Protein AF-0000000079569264 (afdb_homodimer)

pLDDT: mean 89.11, std 12.88, range [28.19, 98.88]

Solvent-accessible surface area (backbone atoms only — not comparable to full-atom values): 25261 Å² total; per-residue (Å²): 128,84,76,72,80,65,49,61,68,52,40,38,56,53,39,68,73,46,56,76,82,65,55,66,42,29,46,54,49,61,72,45,33,44,58,51,4,42,54,49,20,23,50,34,52,72,70,66,53,48,39,62,55,35,41,51,53,15,48,51,31,32,51,50,19,35,48,44,43,40,72,45,69,75,26,47,66,49,10,42,51,33,16,49,30,31,46,51,12,50,16,29,49,48,8,20,57,40,37,20,42,69,72,76,44,75,51,58,43,48,52,50,51,52,52,48,54,47,51,44,47,48,37,44,44,28,52,17,48,36,49,25,42,70,74,68,51,90,62,66,73,72,59,56,49,50,33,53,50,36,19,46,44,43,42,37,40,54,48,47,52,51,50,52,51,42,55,38,39,44,72,67,46,74,77,86,66,64,75,43,45,68,65,54,13,56,67,32,37,54,64,27,64,60,55,57,27,54,48,36,39,34,31,50,34,63,70,59,26,51,51,52,52,49,49,35,37,52,48,31,43,54,47,40,63,54,46,51,55,51,50,49,50,51,38,42,53,51,36,51,51,53,52,51,51,53,54,56,56,56,67,76,97,129,86,77,71,82,65,49,62,67,53,40,39,56,51,40,67,74,47,56,76,83,63,56,64,42,30,45,54,48,62,70,46,34,44,58,52,4,42,53,50,18,23,51,36,53,73,71,67,54,49,38,61,53,35,39,50,53,14,47,51,31,33,51,50,20,36,46,44,43,42,73,46,69,76,27,46,67,50,9,42,51,32,16,49,28,31,46,51,12,50,16,29,49,47,9,19,57,41,36,19,42,68,72,76,43,76,49,60,43,49,53,49,51,51,51,47,54,47,50,46,47,48,36,46,44,27,51,18,46,37,48,26,41,70,74,68,50,89,64,66,72,75,58,55,51,50,32,54,52,36,20,46,43,44,42,37,42,54,49,46,53,51,49,53,51,42,57,38,39,42,74,68,44,74,77,86,66,64,77,41,46,69,66,55,12,55,68,32,37,53,64,26,65,61,56,57,26,54,49,35,39,34,32,50,34,64,69,57,25,51,52,54,52,49,51,35,36,52,48,30,42,54,47,41,64,54,47,51,55,52,52,50,48,51,38,42,51,52,37,52,51,53,52,50,51,52,50,55,56,56,68,75,97

Organism: NCBI:txid1891644

InterPro domains:
  IPR000462 CDP-alcohol phosphatidyltransferase [PF01066] (50-221)
  IPR043130 CDP-alcohol phosphatidyltransferase, transmembrane domain [G3DSA:1.20.120.1760] (21-238)
  IPR048254 CDP-alcohol phosphatidyltransferase, conserved site [PS00379] (96-118)

Radius of gyration: 24.12 Å; Cα contacts (8 Å, |Δi|>4): 687; chains: 2; bounding box: 67×69×55 Å

Foldseek 3Di:
DPPDLQPLVSQLVLLVVLDDDCALAAPCCVPPLLNLLSSVLSVCVSVVHALVRLLVVLLVLLVVLLVCLQPHAQALVNLVSSLVSNSNSSSSLSNSQSNQSSVPHDDPVSVVSSLVSVLCRLQSNLVSNLNNCVVHNPDDPVLSVLSVLLNVLSNCQSCLVVVLQVVCVVVPHDDPRDGRDPVSNPLCNLVDVSVVSNLSSCSNDPVSSSVSSNVSSVSSNVVSVVVSVVSVVSVVVVVVVVVVVVVVVVVVD/DPPDLQPLVSQLVLLVVLDDDCALAAPCCVPPLLNLLSSVLSVCVSVVHALVRLLVVLLVLLVVLLVCLQPHAQALVNLVSSLVSNSNSSSSLSNSQSNQSSVPHDDPVSVVSSLVSVLCRLQSNLVSNLNNCVVHNPDDPVLSVLSVLLNVLSNCQSCLVVVLQVVCVVVPHDDPRDGRDPVSNPLCNLVDVSVVSNLSSCSNDPVSSSVSSSVSSVSSNVVSVVVSVVSVVVVVVVVVVVVVVVVVVVVVD

Secondary structure (DSSP, 8-state):
-------HHHHHHHHHHTPPP-TT--HHIIIIIHHHHHHHHHHHHHTT--HHHHHHHHHHHHHHHHHHHHHS---HHHHHHHHHHHHHHHHHHHHHHHHHHHTT---HHHHHHHHHHHHHHHHHHHHHHHHHHHHH--S-GGGGHHHHHHHHHHHHHHHHHHHHHHHHHHTTPPP------HHHHHHTGGG-HHHHHHHGGGGG-HHHHHHHHHHHHHHHHHHHHHHHHHHHHHHHHHHHHHHHHHHHHHHT-/-------HHHHHHHHHHTPPP-TT--HHIIIIIHHHHHHHHHHHHHTT--HHHHHHHHHHHHHHHHHHHHHS---HHHHHHHHHHHHHHHHHHHHHHHHHHHTT---HHHHHHHHHHHHHHHHHHHHHHHHHHHHH--S-GGGGHHHHHHHHHHHHHHHHHHHHHHHHHHTTPPP------HHHHHHTGGG-HHHHHHHGGGGG-HHHHHHHHHHHHHHHHHHHHHHHHHHHHHHHHHHHHHHHHHHHHHHT-

Structure (mmCIF, N/CA/C/O backbone):
data_AF-0000000079569264-model_v1
#
loop_
_entity.id
_entity.type
_entity.pdbx_description
1 polymer 'CDP-alcohol phosphatidyltransferase'
#
loop_
_atom_site.group_PDB
_atom_site.id
_atom_site.type_symbol
_atom_site.label_atom_id
_atom_site.label_alt_id
_atom_site.label_comp_id
_atom_site.label_asym_id
_atom_site.label_entity_id
_atom_site.label_seq_id
_atom_site.pdbx_PDB_ins_code
_atom_site.Cartn_x
_atom_site.Cartn_y
_atom_site.Cartn_z
_atom_site.occupancy
_atom_site.B_iso_or_equiv
_atom_site.auth_seq_id
_atom_site.auth_comp_id
_atom_site.auth_asym_id
_atom_site.auth_atom_id
_atom_site.pdbx_PDB_model_num
ATOM 1 N N . MET A 1 1 ? -28.438 11.18 35.969 1 28.19 1 MET A N 1
ATOM 2 C CA . MET A 1 1 ? -29.516 10.492 35.281 1 28.19 1 MET A CA 1
ATOM 3 C C . MET A 1 1 ? -28.984 9.672 34.094 1 28.19 1 MET A C 1
ATOM 5 O O . MET A 1 1 ? -28.156 10.164 33.312 1 28.19 1 MET A O 1
ATOM 9 N N . ARG A 1 2 ? -28.906 8.281 34.156 1 36.62 2 ARG A N 1
ATOM 10 C CA . ARG A 1 2 ? -28.531 7.352 33.094 1 36.62 2 ARG A CA 1
ATOM 11 C C . ARG A 1 2 ? -29.203 7.719 31.781 1 36.62 2 ARG A C 1
ATOM 13 O O . ARG A 1 2 ? -30.438 7.688 31.672 1 36.62 2 ARG A O 1
ATOM 20 N N . THR A 1 3 ? -28.781 8.648 30.969 1 39.78 3 THR A N 1
ATOM 21 C CA . THR A 1 3 ? -29.375 8.945 29.672 1 39.78 3 THR A CA 1
ATOM 22 C C . THR A 1 3 ? -29.844 7.66 28.984 1 39.78 3 THR A C 1
ATOM 24 O O . THR A 1 3 ? -29.188 6.621 29.109 1 39.78 3 THR A O 1
ATOM 27 N N . GLY A 1 4 ? -31.062 7.34 28.797 1 42.97 4 GLY A N 1
ATOM 28 C CA . GLY A 1 4 ? -31.875 6.258 28.25 1 42.97 4 GLY A CA 1
ATOM 29 C C . GLY A 1 4 ? -31.219 5.547 27.078 1 42.97 4 GLY A C 1
ATOM 30 O O . GLY A 1 4 ? -30.422 6.145 26.359 1 42.97 4 GLY A O 1
ATOM 31 N N . THR A 1 5 ? -30.953 4.18 27.156 1 51.16 5 THR A N 1
ATOM 32 C CA . THR A 1 5 ? -30.594 3.193 26.141 1 51.16 5 THR A CA 1
ATOM 33 C C . THR A 1 5 ? -31.234 3.527 24.797 1 51.16 5 THR A C 1
ATOM 35 O O . THR A 1 5 ? -32.469 3.471 24.672 1 51.16 5 THR A O 1
ATOM 38 N N . ASP A 1 6 ? -30.812 4.5 24.125 1 63.56 6 ASP A N 1
ATOM 39 C CA . ASP A 1 6 ? -31.375 4.723 22.797 1 63.56 6 ASP A CA 1
ATOM 40 C C . ASP A 1 6 ? -31.672 3.396 22.094 1 63.56 6 ASP A C 1
ATOM 42 O O . ASP A 1 6 ? -30.797 2.533 21.984 1 63.56 6 ASP A O 1
ATOM 46 N N . GLY A 1 7 ? -32.938 3.041 21.969 1 73.5 7 GLY A N 1
ATOM 47 C CA . GLY A 1 7 ? -33.406 1.854 21.25 1 73.5 7 GLY A CA 1
ATOM 48 C C . GLY A 1 7 ? -32.75 1.71 19.875 1 73.5 7 GLY A C 1
ATOM 49 O O . GLY A 1 7 ? -32.062 2.611 19.406 1 73.5 7 GLY A O 1
ATOM 50 N N . PHE A 1 8 ? -32.719 0.565 19.328 1 79.44 8 PHE A N 1
ATOM 51 C CA . PHE A 1 8 ? -32.188 0.22 18.031 1 79.44 8 PHE A CA 1
ATOM 52 C C . PHE A 1 8 ? -32.656 1.197 16.969 1 79.44 8 PHE A C 1
ATOM 54 O O . PHE A 1 8 ? -31.875 1.712 16.172 1 79.44 8 PHE A O 1
ATOM 61 N N . ALA A 1 9 ? -33.906 1.519 17.016 1 77.69 9 ALA A N 1
ATOM 62 C CA . ALA A 1 9 ? -34.5 2.424 16.047 1 77.69 9 ALA A CA 1
ATOM 63 C C . ALA A 1 9 ? -33.938 3.84 16.188 1 77.69 9 ALA A C 1
ATOM 65 O O . ALA A 1 9 ? -33.719 4.539 15.203 1 77.69 9 ALA A O 1
ATOM 66 N N . ASP A 1 10 ? -33.781 4.207 17.391 1 77.62 10 ASP A N 1
ATOM 67 C CA . ASP A 1 10 ? -33.219 5.531 17.641 1 77.62 10 ASP A CA 1
ATOM 68 C C . ASP A 1 10 ? -31.781 5.625 17.156 1 77.62 10 ASP A C 1
ATOM 70 O O . ASP A 1 10 ? -31.391 6.629 16.562 1 77.62 10 ASP A O 1
ATOM 74 N N . SER A 1 11 ? -31.047 4.613 17.422 1 74.19 11 SER A N 1
ATOM 75 C CA . SER A 1 11 ? -29.672 4.586 16.953 1 74.19 11 SER A CA 1
ATOM 76 C C . SER A 1 11 ? -29.594 4.625 15.43 1 74.19 11 SER A C 1
ATOM 78 O O . SER A 1 11 ? -28.734 5.301 14.859 1 74.19 11 SER A O 1
ATOM 80 N N . LEU A 1 12 ? -30.453 3.992 14.812 1 78.25 12 LEU A N 1
ATOM 81 C CA . LEU A 1 12 ? -30.516 3.943 13.359 1 78.25 12 LEU A CA 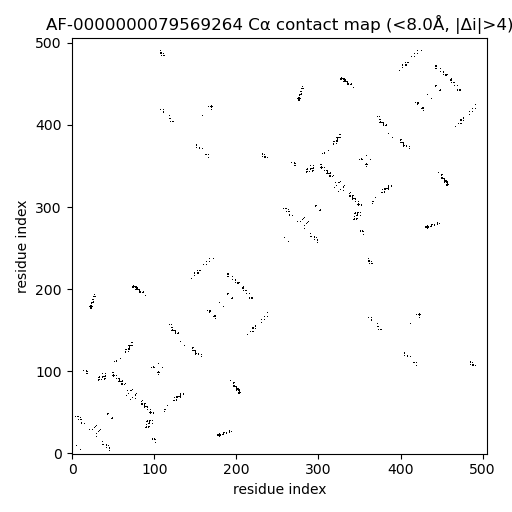1
ATOM 82 C C . LEU A 1 12 ? -30.797 5.324 12.773 1 78.25 12 LEU A C 1
ATOM 84 O O . LEU A 1 12 ? -30.203 5.723 11.773 1 78.25 12 LEU A O 1
ATOM 88 N N . GLN A 1 13 ? -31.703 6 13.312 1 74.81 13 GLN A N 1
ATOM 89 C CA . GLN A 1 13 ? -32.062 7.336 12.844 1 74.81 13 GLN A CA 1
ATOM 90 C C . GLN A 1 13 ? -30.922 8.32 13.031 1 74.81 13 GLN A C 1
ATOM 92 O O . GLN A 1 13 ? -30.641 9.141 12.156 1 74.81 13 GLN A O 1
ATOM 97 N N . ARG A 1 14 ? -30.281 8.18 14.078 1 72.38 14 ARG A N 1
ATOM 98 C CA . ARG A 1 14 ? -29.141 9.055 14.367 1 72.38 14 ARG A CA 1
ATOM 99 C C . ARG A 1 14 ? -27.984 8.773 13.406 1 72.38 14 ARG A C 1
ATOM 101 O O . ARG A 1 14 ? -27.281 9.695 12.992 1 72.38 14 ARG A O 1
ATOM 108 N N . LEU A 1 15 ? -27.844 7.625 13.094 1 76.94 15 LEU A N 1
ATOM 109 C CA . LEU A 1 15 ? -26.766 7.211 12.203 1 76.94 15 LEU A CA 1
ATOM 110 C C . LEU A 1 15 ? -27.016 7.715 10.781 1 76.94 15 LEU A C 1
ATOM 112 O O . LEU A 1 15 ? -26.078 8.039 10.062 1 76.94 15 LEU A O 1
ATOM 116 N N . LYS A 1 16 ? -28.25 7.723 10.391 1 74.69 16 LYS A N 1
ATOM 117 C CA . LYS A 1 16 ? -28.609 8.258 9.078 1 74.69 16 LYS A CA 1
ATOM 118 C C . LYS A 1 16 ? -28.203 9.719 8.953 1 74.69 16 LYS A C 1
ATOM 120 O O . LYS A 1 16 ? -27.781 10.156 7.879 1 74.69 16 LYS A O 1
ATOM 125 N N . SER A 1 17 ? -28.141 10.43 10.047 1 70 17 SER A N 1
ATOM 126 C CA . SER A 1 17 ? -27.797 11.852 10.039 1 70 17 SER A CA 1
ATOM 127 C C . SER A 1 17 ? -26.281 12.039 10.133 1 70 17 SER A C 1
ATOM 129 O O . SER A 1 17 ? -25.766 13.086 9.75 1 70 17 SER A O 1
ATOM 131 N N . ALA A 1 18 ? -25.672 10.969 10.617 1 67.12 18 ALA A N 1
ATOM 132 C CA . ALA A 1 18 ? -24.25 11.086 10.891 1 67.12 18 ALA A CA 1
ATOM 133 C C . ALA A 1 18 ? -23.422 10.445 9.781 1 67.12 18 ALA A C 1
ATOM 135 O O . ALA A 1 18 ? -22.281 10.039 10.008 1 67.12 18 ALA A O 1
ATOM 136 N N . GLN A 1 19 ? -23.938 10.453 8.602 1 72.31 19 GLN A N 1
ATOM 137 C CA . GLN A 1 19 ? -23.25 9.773 7.516 1 72.31 19 GLN A CA 1
ATOM 138 C C . GLN A 1 19 ? -22.234 10.703 6.84 1 72.31 19 GLN A C 1
ATOM 140 O O . GLN A 1 19 ? -22.422 11.922 6.84 1 72.31 19 GLN A O 1
ATOM 145 N N . LYS A 1 20 ? -21.188 10.023 6.41 1 67.44 20 LYS A N 1
ATOM 146 C CA . LYS A 1 20 ? -20.203 10.766 5.629 1 67.44 20 LYS A CA 1
ATOM 147 C C . LYS A 1 20 ? -20.766 11.18 4.273 1 67.44 20 LYS A C 1
ATOM 149 O O . LYS A 1 20 ? -21.734 10.578 3.793 1 67.44 20 LYS A O 1
ATOM 154 N N . SER A 1 21 ? -20.141 12.289 3.635 1 69.12 21 SER A N 1
ATOM 155 C CA . SER A 1 21 ? -20.547 12.711 2.297 1 69.12 21 SER A CA 1
ATOM 156 C C . SER A 1 21 ? -20.391 11.578 1.288 1 69.12 21 SER A C 1
ATOM 158 O O . SER A 1 21 ? -19.406 10.82 1.35 1 69.12 21 SER A O 1
ATOM 160 N N . ALA A 1 22 ? -21.312 11.375 0.464 1 68.31 22 ALA A N 1
ATOM 161 C CA . ALA A 1 22 ? -21.312 10.359 -0.588 1 68.31 22 ALA A CA 1
ATOM 162 C C . ALA A 1 22 ? -20.531 10.836 -1.805 1 68.31 22 ALA A C 1
ATOM 164 O O . ALA A 1 22 ? -20.328 10.078 -2.758 1 68.31 22 ALA A O 1
ATOM 165 N N . LYS A 1 23 ? -20.047 11.977 -1.61 1 61.28 23 LYS A N 1
ATOM 166 C CA . LYS A 1 23 ? -19.406 12.586 -2.775 1 61.28 23 LYS A CA 1
ATOM 167 C C . LYS A 1 23 ? -18.141 11.82 -3.164 1 61.28 23 LYS A C 1
ATOM 169 O O . LYS A 1 23 ? -17.25 11.641 -2.342 1 61.28 23 LYS A O 1
ATOM 174 N N . GLY A 1 24 ? -18.156 11.32 -4.426 1 66.75 24 GLY A N 1
ATOM 175 C CA . GLY A 1 24 ? -16.984 10.664 -4.965 1 66.75 24 GLY A CA 1
ATOM 176 C C . GLY A 1 24 ? -16.891 9.195 -4.598 1 66.75 24 GLY A C 1
ATOM 177 O O . GLY A 1 24 ? -16 8.484 -5.062 1 66.75 24 GLY A O 1
ATOM 178 N N . ALA A 1 25 ? -17.875 8.742 -3.822 1 74.19 25 ALA A N 1
ATOM 179 C CA . ALA A 1 25 ? -17.844 7.344 -3.41 1 74.19 25 ALA A CA 1
ATOM 180 C C . ALA A 1 25 ? -18.438 6.445 -4.484 1 74.19 25 ALA A C 1
ATOM 182 O O . ALA A 1 25 ? -19.328 6.863 -5.23 1 74.19 25 ALA A O 1
ATOM 183 N N . PRO A 1 26 ? -17.922 5.23 -4.586 1 75.19 26 PRO A N 1
ATOM 184 C CA . PRO A 1 26 ? -18.5 4.285 -5.539 1 75.19 26 PRO A CA 1
ATOM 185 C C . PRO A 1 26 ? -19.969 3.961 -5.223 1 75.19 26 PRO A C 1
ATOM 187 O O . PRO A 1 26 ? -20.359 3.986 -4.055 1 75.19 26 PRO A O 1
ATOM 190 N N . LEU A 1 27 ? -20.75 3.611 -6.344 1 75 27 LEU A N 1
ATOM 191 C CA . LEU A 1 27 ? -22.188 3.422 -6.254 1 75 27 LEU A CA 1
ATOM 192 C C . LEU A 1 27 ? -22.531 2.322 -5.258 1 75 27 LEU A C 1
ATOM 194 O O . LEU A 1 27 ? -23.406 2.508 -4.395 1 75 27 LEU A O 1
ATOM 198 N N . TYR A 1 28 ? -21.938 1.176 -5.297 1 81.25 28 TYR A N 1
ATOM 199 C CA . TYR A 1 28 ? -22.219 0.083 -4.375 1 81.25 28 TYR A CA 1
ATOM 200 C C . TYR A 1 28 ? -22.016 0.521 -2.93 1 81.25 28 TYR A C 1
ATOM 202 O O . TYR A 1 28 ? -22.812 0.174 -2.053 1 81.25 28 TYR A O 1
ATOM 210 N N . SER A 1 29 ? -21.016 1.202 -2.703 1 82.69 29 SER A N 1
ATOM 211 C CA . SER A 1 29 ? -20.703 1.663 -1.353 1 82.69 29 SER A CA 1
ATOM 212 C C . SER A 1 29 ? -21.828 2.549 -0.806 1 82.69 29 SER A C 1
ATOM 214 O O . SER A 1 29 ? -22.25 2.387 0.34 1 82.69 29 SER A O 1
ATOM 216 N N . VAL A 1 30 ? -22.359 3.357 -1.697 1 79.19 30 VAL A N 1
ATOM 217 C CA . VAL A 1 30 ? -23.344 4.348 -1.263 1 79.19 30 VAL A CA 1
ATOM 218 C C . VAL A 1 30 ? -24.719 3.699 -1.148 1 79.19 30 VAL A C 1
ATOM 220 O O . VAL A 1 30 ? -25.438 3.939 -0.183 1 79.19 30 VAL A O 1
ATOM 223 N N . VAL A 1 31 ? -24.969 2.812 -2.062 1 82.06 31 VAL A N 1
ATOM 224 C CA . VAL A 1 31 ? -26.344 2.326 -2.166 1 82.06 31 VAL A CA 1
ATOM 225 C C . VAL A 1 31 ? -26.5 1.061 -1.327 1 82.06 31 VAL A C 1
ATOM 227 O O . VAL A 1 31 ? -27.594 0.789 -0.807 1 82.06 31 VAL A O 1
ATOM 230 N N . VAL A 1 32 ? -25.469 0.397 -1.108 1 84.06 32 VAL A N 1
ATOM 231 C CA . VAL A 1 32 ? -25.625 -0.901 -0.46 1 84.06 32 VAL A CA 1
ATOM 232 C C . VAL A 1 32 ? -24.812 -0.933 0.83 1 84.06 32 VAL A C 1
ATOM 234 O O . VAL A 1 32 ? -25.359 -1.161 1.912 1 84.06 32 VAL A O 1
ATOM 237 N N . ASN A 1 33 ? -23.578 -0.641 0.758 1 86.06 33 ASN A N 1
ATOM 238 C CA . ASN A 1 33 ? -22.688 -0.844 1.884 1 86.06 33 ASN A CA 1
ATOM 239 C C . ASN A 1 33 ? -23 0.095 3.041 1 86.06 33 ASN A C 1
ATOM 241 O O . ASN A 1 33 ? -23.031 -0.326 4.199 1 86.06 33 ASN A O 1
ATOM 245 N N . ARG A 1 34 ? -23.297 1.3 2.721 1 85.75 34 ARG A N 1
ATOM 246 C CA . ARG A 1 34 ? -23.547 2.293 3.762 1 85.75 34 ARG A CA 1
ATOM 247 C C . ARG A 1 34 ? -24.812 1.972 4.543 1 85.75 34 ARG A C 1
ATOM 249 O O . ARG A 1 34 ? -24.797 1.945 5.773 1 85.75 34 ARG A O 1
ATOM 256 N N . PRO A 1 35 ? -25.875 1.655 3.844 1 87.75 35 PRO A N 1
ATOM 257 C CA . PRO A 1 35 ? -27.078 1.28 4.594 1 87.75 35 PRO A CA 1
ATOM 258 C C . PRO A 1 35 ? -26.875 0.011 5.418 1 87.75 35 PRO A C 1
ATOM 260 O O . PRO A 1 35 ? -27.328 -0.058 6.566 1 87.75 35 PRO A O 1
ATOM 263 N N . LEU A 1 36 ? -26.234 -0.926 4.832 1 88.62 36 LEU A N 1
ATOM 264 C CA . LEU A 1 36 ? -25.938 -2.139 5.582 1 88.62 36 LEU A CA 1
ATOM 265 C C . LEU A 1 36 ? -25.031 -1.828 6.773 1 88.62 36 LEU A C 1
ATOM 267 O O . LEU A 1 36 ? -25.203 -2.395 7.855 1 88.62 36 LEU A O 1
ATOM 271 N N . GLY A 1 37 ? -24.094 -1.012 6.59 1 90.75 37 GLY A N 1
ATOM 272 C CA . GLY A 1 37 ? -23.219 -0.562 7.66 1 90.75 37 GLY A CA 1
ATOM 273 C C . GLY A 1 37 ? -23.969 0.114 8.797 1 90.75 37 GLY A C 1
ATOM 274 O O . GLY A 1 37 ? -23.625 -0.068 9.961 1 90.75 37 GLY A O 1
ATOM 275 N N . ARG A 1 38 ? -24.969 0.812 8.445 1 89.44 38 ARG A N 1
ATOM 276 C CA . ARG A 1 38 ? -25.781 1.508 9.438 1 89.44 38 ARG A CA 1
ATOM 277 C C . ARG A 1 38 ? -26.484 0.52 10.367 1 89.44 38 ARG A C 1
ATOM 279 O O . ARG A 1 38 ? -26.547 0.735 11.578 1 89.44 38 ARG A O 1
ATOM 286 N N . ILE A 1 39 ? -26.938 -0.445 9.789 1 91.06 39 ILE A N 1
ATOM 287 C CA . ILE A 1 39 ? -27.609 -1.475 10.562 1 91.06 39 ILE A CA 1
ATOM 288 C C . ILE A 1 39 ? -26.641 -2.131 11.539 1 91.06 39 ILE A C 1
ATOM 290 O O . ILE A 1 39 ? -26.938 -2.287 12.719 1 91.06 39 ILE A O 1
ATOM 294 N N . PHE A 1 40 ? -25.469 -2.457 11.078 1 92.38 40 PHE A N 1
ATOM 295 C CA . PHE A 1 40 ? -24.469 -3.088 11.914 1 92.38 40 PHE A CA 1
ATOM 296 C C . PHE A 1 40 ? -23.953 -2.115 12.977 1 92.38 40 PHE A C 1
ATOM 298 O O . PHE A 1 40 ? -23.625 -2.52 14.094 1 92.38 40 PHE A O 1
ATOM 305 N N . ALA A 1 41 ? -23.891 -0.912 12.562 1 90.75 41 ALA A N 1
ATOM 306 C CA . ALA A 1 41 ? -23.453 0.103 13.523 1 90.75 41 ALA A CA 1
ATOM 307 C C . ALA A 1 41 ? -24.453 0.229 14.672 1 90.75 41 ALA A C 1
ATOM 309 O O . ALA A 1 41 ? -24.047 0.333 15.836 1 90.75 41 ALA A O 1
ATOM 310 N N . ALA A 1 42 ? -25.688 0.266 14.32 1 91 42 ALA A N 1
ATOM 311 C CA . ALA A 1 42 ? -26.734 0.345 15.336 1 91 42 ALA A CA 1
ATOM 312 C C . ALA A 1 42 ? -26.688 -0.864 16.266 1 91 42 ALA A C 1
ATOM 314 O O . ALA A 1 42 ? -26.812 -0.722 17.484 1 91 42 ALA A O 1
ATOM 315 N N . ALA A 1 43 ? -26.516 -1.958 15.695 1 92.31 43 ALA A N 1
ATOM 316 C CA . ALA A 1 43 ? -26.406 -3.18 16.484 1 92.31 43 ALA A CA 1
ATOM 317 C C . ALA A 1 43 ? -25.188 -3.139 17.391 1 92.31 43 ALA A C 1
ATOM 319 O O . ALA A 1 43 ? -25.266 -3.525 18.562 1 92.31 43 ALA A O 1
ATOM 320 N N . ALA A 1 44 ? -24.109 -2.738 16.875 1 92.5 44 ALA A N 1
ATOM 321 C CA . ALA A 1 44 ? -22.875 -2.633 17.656 1 92.5 44 ALA A CA 1
ATOM 322 C C . ALA A 1 44 ? -23.031 -1.654 18.812 1 92.5 44 ALA A C 1
ATOM 324 O O . ALA A 1 44 ? -22.516 -1.888 19.906 1 92.5 44 ALA A O 1
ATOM 325 N N . HIS A 1 45 ? -23.719 -0.624 18.484 1 90.12 45 HIS A N 1
ATOM 326 C CA . HIS A 1 45 ? -24 0.372 19.516 1 90.12 45 HIS A CA 1
ATOM 327 C C . HIS A 1 45 ? -24.797 -0.229 20.656 1 90.12 45 HIS A C 1
ATOM 329 O O . HIS A 1 45 ? -24.484 -0.001 21.828 1 90.12 45 HIS A O 1
ATOM 335 N N . GLN A 1 46 ? -25.766 -0.953 20.297 1 91.38 46 GLN A N 1
ATOM 336 C CA . GLN A 1 46 ? -26.609 -1.57 21.312 1 91.38 46 GLN A CA 1
ATOM 337 C C . GLN A 1 46 ? -25.844 -2.6 22.125 1 91.38 46 GLN A C 1
ATOM 339 O O . GLN A 1 46 ? -26.125 -2.777 23.328 1 91.38 46 GLN A O 1
ATOM 344 N N . LEU A 1 47 ? -24.906 -3.195 21.578 1 93.69 47 LEU A N 1
ATOM 345 C CA . LEU A 1 47 ? -24.109 -4.223 22.234 1 93.69 47 LEU A CA 1
ATOM 346 C C . LEU A 1 47 ? -22.969 -3.596 23.031 1 93.69 47 LEU A C 1
ATOM 348 O O . LEU A 1 47 ? -22.203 -4.305 23.672 1 93.69 47 LEU A O 1
ATOM 352 N N . GLY A 1 48 ? -22.812 -2.324 22.891 1 91.88 48 GLY A N 1
ATOM 353 C CA . GLY A 1 48 ? -21.781 -1.612 23.625 1 91.88 48 GLY A CA 1
ATOM 354 C C . GLY A 1 48 ? -20.391 -1.8 23.047 1 91.88 48 GLY A C 1
ATOM 355 O O . GLY A 1 48 ? -19.391 -1.675 23.766 1 91.88 48 GLY A O 1
ATOM 356 N N . MET A 1 49 ? -20.328 -2.045 21.797 1 93.56 49 MET A N 1
ATOM 357 C CA . MET A 1 49 ? -19.031 -2.246 21.156 1 93.56 49 MET A CA 1
ATOM 358 C C . MET A 1 49 ? -18.359 -0.911 20.859 1 93.56 49 MET A C 1
ATOM 360 O O . MET A 1 49 ? -19.031 0.099 20.656 1 93.56 49 MET A O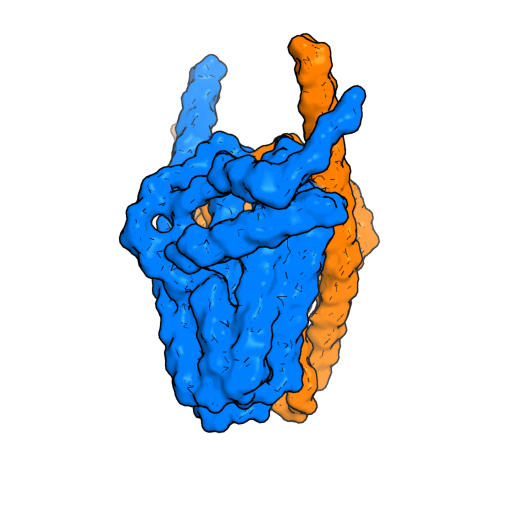 1
ATOM 364 N N . THR A 1 50 ? -17.031 -0.999 20.891 1 93.44 50 THR A N 1
ATOM 365 C CA . THR A 1 50 ? -16.266 0.163 20.453 1 93.44 50 THR A CA 1
ATOM 366 C C . THR A 1 50 ? -16.031 0.116 18.953 1 93.44 50 THR A C 1
ATOM 368 O O . THR A 1 50 ? -16.094 -0.955 18.344 1 93.44 50 THR A O 1
ATOM 371 N N . PRO A 1 51 ? -15.781 1.235 18.344 1 94.31 51 PRO A N 1
ATOM 372 C CA . PRO A 1 51 ? -15.469 1.248 16.922 1 94.31 51 PRO A CA 1
ATOM 373 C C . PRO A 1 51 ? -14.289 0.344 16.562 1 94.31 51 PRO A C 1
ATOM 375 O O . PRO A 1 51 ? -14.344 -0.387 15.57 1 94.31 51 PRO A O 1
ATOM 378 N N . ASN A 1 52 ? -13.242 0.362 17.375 1 94.75 52 ASN A N 1
ATOM 379 C CA . ASN A 1 52 ? -12.094 -0.511 17.125 1 94.75 52 ASN A CA 1
ATOM 380 C C . ASN A 1 52 ? -12.492 -1.983 17.219 1 94.75 52 ASN A C 1
ATOM 382 O O . ASN A 1 52 ? -11.93 -2.82 16.5 1 94.75 52 ASN A O 1
ATOM 386 N N . GLY A 1 53 ? -13.359 -2.221 18.141 1 95.5 53 GLY A N 1
ATOM 387 C CA . GLY A 1 53 ? -13.891 -3.572 18.203 1 95.5 53 GLY A CA 1
ATOM 388 C C . GLY A 1 53 ? -14.602 -4 16.938 1 95.5 53 GLY A C 1
ATOM 389 O O . GLY A 1 53 ? -14.445 -5.137 16.484 1 95.5 53 GLY A O 1
ATOM 390 N N . VAL A 1 54 ? -15.359 -3.131 16.375 1 96.19 54 VAL A N 1
ATOM 391 C CA . VAL A 1 54 ? -16.078 -3.398 15.141 1 96.19 54 VAL A CA 1
ATOM 392 C C . VAL A 1 54 ? -15.086 -3.605 14 1 96.19 54 VAL A C 1
ATOM 394 O O . VAL A 1 54 ? -15.273 -4.484 13.156 1 96.19 54 VAL A O 1
ATOM 397 N N . THR A 1 55 ? -14.062 -2.824 13.992 1 96.88 55 THR A N 1
ATOM 398 C CA . THR A 1 55 ? -13.008 -3.006 13 1 96.88 55 THR A CA 1
ATOM 399 C C . THR A 1 55 ? -12.406 -4.406 13.102 1 96.88 55 THR A C 1
ATOM 401 O O . THR A 1 55 ? -12.172 -5.062 12.086 1 96.88 55 THR A O 1
ATOM 404 N N . ALA A 1 56 ? -12.18 -4.832 14.305 1 97.06 56 ALA A N 1
ATOM 405 C CA . ALA A 1 56 ? -11.617 -6.16 14.523 1 97.06 56 ALA A CA 1
ATOM 406 C C . ALA A 1 56 ? -12.547 -7.246 13.992 1 97.06 56 ALA A C 1
ATOM 408 O O . ALA A 1 56 ? -12.094 -8.203 13.359 1 97.06 56 ALA A O 1
ATOM 409 N N . VAL A 1 57 ? -13.781 -7.098 14.281 1 97.81 57 VAL A N 1
ATOM 410 C CA . VAL A 1 57 ? -14.758 -8.07 13.805 1 97.81 57 VAL A CA 1
ATOM 411 C C . VAL A 1 57 ? -14.812 -8.047 12.273 1 97.81 57 VAL A C 1
ATOM 413 O O . VAL A 1 57 ? -14.875 -9.094 11.633 1 97.81 57 VAL A O 1
ATOM 416 N N . SER A 1 58 ? -14.828 -6.84 11.711 1 98.25 58 SER A N 1
ATOM 417 C CA . SER A 1 58 ? -14.781 -6.688 10.258 1 98.25 58 SER A CA 1
ATOM 418 C C . SER A 1 58 ? -13.586 -7.426 9.664 1 98.25 58 SER A C 1
ATOM 420 O O . SER A 1 58 ? -13.719 -8.133 8.664 1 98.25 58 SER A O 1
ATOM 422 N N . ALA A 1 59 ? -12.461 -7.301 10.305 1 98.38 59 ALA A N 1
ATOM 423 C CA . ALA A 1 59 ? -11.234 -7.945 9.836 1 98.38 59 ALA A CA 1
ATOM 424 C C . ALA A 1 59 ? -11.375 -9.469 9.859 1 98.38 59 ALA A C 1
ATOM 426 O O . ALA A 1 59 ? -10.914 -10.148 8.938 1 98.38 59 ALA A O 1
ATOM 427 N N . VAL A 1 60 ? -11.945 -9.977 10.883 1 98.56 60 VAL A N 1
ATOM 428 C CA . VAL A 1 60 ? -12.133 -11.414 11.008 1 98.56 60 VAL A CA 1
ATOM 429 C C . VAL A 1 60 ? -12.953 -11.938 9.828 1 98.56 60 VAL A C 1
ATOM 431 O O . VAL A 1 60 ? -12.586 -12.93 9.203 1 98.56 60 VAL A O 1
ATOM 434 N N . PHE A 1 61 ? -14.047 -11.289 9.516 1 98.62 61 PHE A N 1
ATOM 435 C CA . PHE A 1 61 ? -14.883 -11.703 8.398 1 98.62 61 PHE A CA 1
ATOM 436 C C . PHE A 1 61 ? -14.117 -11.602 7.082 1 98.62 61 PHE A C 1
ATOM 438 O O . PHE A 1 61 ? -14.133 -12.539 6.277 1 98.62 61 PHE A O 1
ATOM 445 N N . THR A 1 62 ? -13.484 -10.516 6.918 1 98.69 62 THR A N 1
ATOM 446 C CA . THR A 1 62 ? -12.75 -10.258 5.684 1 98.69 62 THR A CA 1
ATOM 447 C C . THR A 1 62 ? -11.656 -11.305 5.473 1 98.69 62 THR A C 1
ATOM 449 O O . THR A 1 62 ? -11.578 -11.922 4.41 1 98.69 62 THR A O 1
ATOM 452 N N . PHE A 1 63 ? -10.898 -11.594 6.457 1 98.81 63 PHE A N 1
ATOM 453 C CA . PHE A 1 63 ? -9.742 -12.461 6.281 1 98.81 63 PHE A CA 1
ATOM 454 C C . PHE A 1 63 ? -10.148 -13.922 6.359 1 98.81 63 PHE A C 1
ATOM 456 O O . PHE A 1 63 ? -9.438 -14.797 5.859 1 98.81 63 PHE A O 1
ATOM 463 N N . ALA A 1 64 ? -11.273 -14.18 7.012 1 98.81 64 ALA A N 1
ATOM 464 C CA . ALA A 1 64 ? -11.852 -15.516 6.844 1 98.81 64 ALA A CA 1
ATOM 465 C C . ALA A 1 64 ? -12.211 -15.773 5.383 1 98.81 64 ALA A C 1
ATOM 467 O O . ALA A 1 64 ? -11.938 -16.859 4.852 1 98.81 64 ALA A O 1
ATOM 468 N N . GLY A 1 65 ? -12.828 -14.773 4.766 1 98.81 65 GLY A N 1
ATOM 469 C CA . GLY A 1 65 ? -13.125 -14.883 3.346 1 98.81 65 GLY A CA 1
ATOM 470 C C . GLY A 1 65 ? -11.883 -15.047 2.486 1 98.81 65 GLY A C 1
ATOM 471 O O . GLY A 1 65 ? -11.828 -15.938 1.636 1 98.81 65 GLY A O 1
ATOM 472 N N . ILE A 1 66 ? -10.891 -14.289 2.738 1 98.88 66 ILE A N 1
ATOM 473 C CA . ILE A 1 66 ? -9.648 -14.344 1.983 1 98.88 66 ILE A CA 1
ATOM 474 C C . ILE A 1 66 ? -8.969 -15.695 2.205 1 98.88 66 ILE A C 1
ATOM 476 O O . ILE A 1 66 ? -8.438 -16.281 1.266 1 98.88 66 ILE A O 1
ATOM 480 N N . GLY A 1 67 ? -9.008 -16.156 3.461 1 98.69 67 GLY A N 1
ATOM 481 C CA . GLY A 1 67 ? -8.477 -17.469 3.754 1 98.69 67 GLY A CA 1
ATOM 482 C C . GLY A 1 67 ? -9.172 -18.578 2.982 1 98.69 67 GLY A C 1
ATOM 483 O O . GLY A 1 67 ? -8.523 -19.5 2.473 1 98.69 67 GLY A O 1
ATOM 484 N N . LEU A 1 68 ? -10.477 -18.469 2.879 1 98.69 68 LEU A N 1
ATOM 485 C CA . LEU A 1 68 ? -11.25 -19.469 2.148 1 98.69 68 LEU A CA 1
ATOM 486 C C . LEU A 1 68 ? -10.93 -19.422 0.658 1 98.69 68 LEU A C 1
ATOM 488 O O . LEU A 1 68 ? -10.93 -20.453 -0.016 1 98.69 68 LEU A O 1
ATOM 492 N N . ILE A 1 69 ? -10.68 -18.25 0.158 1 98.75 69 ILE A N 1
ATOM 493 C CA . ILE A 1 69 ? -10.258 -18.141 -1.235 1 98.75 69 ILE A CA 1
ATOM 494 C C . ILE A 1 69 ? -8.969 -18.922 -1.453 1 98.75 69 ILE A C 1
ATOM 496 O O . ILE A 1 69 ? -8.875 -19.734 -2.373 1 98.75 69 ILE A O 1
ATOM 500 N N . ALA A 1 70 ? -8.039 -18.766 -0.59 1 98.06 70 ALA A N 1
ATOM 501 C CA . ALA A 1 70 ? -6.695 -19.328 -0.758 1 98.06 70 ALA A CA 1
ATOM 502 C C . ALA A 1 70 ? -6.688 -20.828 -0.489 1 98.06 70 ALA A C 1
ATOM 504 O O . ALA A 1 70 ? -5.973 -21.578 -1.154 1 98.06 70 ALA A O 1
ATOM 505 N N . LEU A 1 71 ? -7.496 -21.234 0.474 1 96.94 71 LEU A N 1
ATOM 506 C CA . LEU A 1 71 ? -7.32 -22.594 0.997 1 96.94 71 LEU A CA 1
ATOM 507 C C . LEU A 1 71 ? -8.438 -23.5 0.517 1 96.94 71 LEU A C 1
ATOM 509 O O . LEU A 1 71 ? -8.297 -24.734 0.541 1 96.94 71 LEU A O 1
ATOM 513 N N . GLY A 1 72 ? -9.539 -22.922 0.14 1 96.19 72 GLY A N 1
ATOM 514 C CA . GLY A 1 72 ? -10.688 -23.734 -0.217 1 96.19 72 GLY A CA 1
ATOM 515 C C . GLY A 1 72 ? -10.742 -24.078 -1.694 1 96.19 72 GLY A C 1
ATOM 516 O O . GLY A 1 72 ? -9.836 -23.734 -2.451 1 96.19 72 GLY A O 1
ATOM 517 N N . SER A 1 73 ? -11.812 -24.906 -2.078 1 97.56 73 SER A N 1
ATOM 518 C CA . SER A 1 73 ? -12.102 -25.234 -3.471 1 97.56 73 SER A CA 1
ATOM 519 C C . SER A 1 73 ? -13.195 -24.328 -4.031 1 97.56 73 SER A C 1
ATOM 521 O O . SER A 1 73 ? -14.203 -24.078 -3.373 1 97.56 73 SER A O 1
ATOM 523 N N . PRO A 1 74 ? -12.891 -23.844 -5.188 1 97.88 74 PRO A N 1
ATOM 524 C CA . PRO A 1 74 ? -13.914 -22.984 -5.793 1 97.88 74 PRO A CA 1
ATOM 525 C C . PRO A 1 74 ? -15.156 -23.766 -6.223 1 97.88 74 PRO A C 1
ATOM 527 O O . PRO A 1 74 ? -15.07 -24.641 -7.082 1 97.88 74 PRO A O 1
ATOM 530 N N . THR A 1 75 ? -16.234 -23.578 -5.617 1 98.31 75 THR A N 1
ATOM 531 C CA . THR A 1 75 ? -17.547 -24.125 -5.898 1 98.31 75 THR A CA 1
ATOM 532 C C . THR A 1 75 ? -18.625 -23.047 -5.762 1 98.31 75 THR A C 1
ATOM 534 O O . THR A 1 75 ? -18.328 -21.922 -5.332 1 98.31 75 THR A O 1
ATOM 537 N N . TRP A 1 76 ? -19.797 -23.359 -6.195 1 98.19 76 TRP A N 1
ATOM 538 C CA . TRP A 1 76 ? -20.891 -22.422 -6.008 1 98.19 76 TRP A CA 1
ATOM 539 C C . TRP A 1 76 ? -21.125 -22.141 -4.527 1 98.19 76 TRP A C 1
ATOM 541 O O . TRP A 1 76 ? -21.312 -20.984 -4.129 1 98.19 76 TRP A O 1
ATOM 551 N N . THR A 1 77 ? -21.047 -23.141 -3.736 1 98.19 77 THR A N 1
ATOM 552 C CA . THR A 1 77 ? -21.297 -23 -2.305 1 98.19 77 THR A CA 1
ATOM 553 C C . THR A 1 77 ? -20.188 -22.172 -1.647 1 98.19 77 THR A C 1
ATOM 555 O O . THR A 1 77 ? -20.469 -21.234 -0.905 1 98.19 77 THR A O 1
ATOM 558 N N . SER A 1 78 ? -18.953 -22.516 -1.887 1 98.31 78 SER A N 1
ATOM 559 C CA . SER A 1 78 ? -17.844 -21.75 -1.301 1 98.31 78 SER A CA 1
ATOM 560 C C . SER A 1 78 ? -17.844 -20.328 -1.813 1 98.31 78 SER A C 1
ATOM 562 O O . SER A 1 78 ? -17.5 -19.391 -1.073 1 98.31 78 SER A O 1
ATOM 564 N N . GLY A 1 79 ? -18.219 -20.219 -3.084 1 98.69 79 GLY A N 1
ATOM 565 C CA . GLY A 1 79 ? -18.281 -18.891 -3.652 1 98.69 79 GLY A CA 1
ATOM 566 C C . GLY A 1 79 ? -19.281 -17.984 -2.951 1 98.69 79 GLY A C 1
ATOM 567 O O . GLY A 1 79 ? -18.953 -16.828 -2.629 1 98.69 79 GLY A O 1
ATOM 568 N N . ILE A 1 80 ? -20.406 -18.469 -2.756 1 98.62 80 ILE A N 1
ATOM 569 C CA . ILE A 1 80 ? -21.453 -17.703 -2.082 1 98.62 80 ILE A CA 1
ATOM 570 C C . ILE A 1 80 ? -21.016 -17.391 -0.654 1 98.62 80 ILE A C 1
ATOM 572 O O . ILE A 1 80 ? -21.234 -16.266 -0.17 1 98.62 80 ILE A O 1
ATOM 576 N N . LEU A 1 81 ? -20.438 -18.328 0.009 1 98.69 81 LEU A N 1
ATOM 577 C CA . LEU A 1 81 ? -19.953 -18.109 1.369 1 98.69 81 LEU A CA 1
ATOM 578 C C . LEU A 1 81 ? -18.875 -17.031 1.399 1 98.69 81 LEU A C 1
ATOM 580 O O . LEU A 1 81 ? -18.906 -16.156 2.258 1 98.69 81 LEU A O 1
ATOM 584 N N . ILE A 1 82 ? -17.938 -17.141 0.478 1 98.88 82 ILE A N 1
ATOM 585 C CA . ILE A 1 82 ? -16.859 -16.156 0.386 1 98.88 82 ILE A CA 1
ATOM 586 C C . ILE A 1 82 ? -17.438 -14.773 0.135 1 98.88 82 ILE A C 1
ATOM 588 O O . ILE A 1 82 ? -17.078 -13.812 0.825 1 98.88 82 ILE A O 1
ATOM 592 N N . ALA A 1 83 ? -18.312 -14.695 -0.812 1 98.75 83 ALA A N 1
ATOM 593 C CA . ALA A 1 83 ? -18.953 -13.414 -1.107 1 98.75 83 ALA A CA 1
ATOM 594 C C . ALA A 1 83 ? -19.641 -12.852 0.13 1 98.75 83 ALA A C 1
ATOM 596 O O . ALA A 1 83 ? -19.484 -11.664 0.445 1 98.75 83 ALA A O 1
ATOM 597 N N . ALA A 1 84 ? -20.344 -13.68 0.815 1 98.44 84 ALA A N 1
ATOM 598 C CA . ALA A 1 84 ? -21.078 -13.258 2.01 1 98.44 84 ALA A CA 1
ATOM 599 C C . ALA A 1 84 ? -20.109 -12.758 3.086 1 98.44 84 ALA A C 1
ATOM 601 O O . ALA A 1 84 ? -20.344 -11.703 3.684 1 98.44 84 ALA A O 1
ATOM 602 N N . LEU A 1 85 ? -19.078 -13.5 3.363 1 98.69 85 LEU A N 1
ATOM 603 C CA . LEU A 1 85 ? -18.094 -13.117 4.367 1 98.69 85 LEU A CA 1
ATOM 604 C C . LEU A 1 85 ? -17.469 -11.773 4.023 1 98.69 85 LEU A C 1
ATOM 606 O O . LEU A 1 85 ? -17.344 -10.898 4.891 1 98.69 85 LEU A O 1
ATOM 610 N N . LEU A 1 86 ? -17.125 -11.617 2.779 1 98.62 86 LEU A N 1
ATOM 611 C CA . LEU A 1 86 ? -16.469 -10.391 2.352 1 98.62 86 LEU A CA 1
ATOM 612 C C . LEU A 1 86 ? -17.438 -9.211 2.391 1 98.62 86 LEU A C 1
ATOM 614 O O . LEU A 1 86 ? -17.062 -8.102 2.781 1 98.62 86 LEU A O 1
ATOM 618 N N . VAL A 1 87 ? -18.656 -9.414 1.979 1 97.69 87 VAL A N 1
ATOM 619 C CA . VAL A 1 87 ? -19.672 -8.359 2.004 1 97.69 87 VAL A CA 1
ATOM 620 C C . VAL A 1 87 ? -19.938 -7.941 3.447 1 97.69 87 VAL A C 1
ATOM 622 O O . VAL A 1 87 ? -20.031 -6.746 3.746 1 97.69 87 VAL A O 1
ATOM 625 N N . VAL A 1 88 ? -20.062 -8.883 4.312 1 97.44 88 VAL A N 1
ATOM 626 C CA . VAL A 1 88 ? -20.297 -8.586 5.723 1 97.44 88 VAL A CA 1
ATOM 627 C C . VAL A 1 88 ? -19.094 -7.828 6.293 1 97.44 88 VAL A C 1
ATOM 629 O O . VAL A 1 88 ? -19.266 -6.844 7.016 1 97.44 88 VAL A O 1
ATOM 632 N N . GLY A 1 89 ? -17.906 -8.336 5.988 1 98 89 GLY A N 1
ATOM 633 C CA . GLY A 1 89 ? -16.719 -7.613 6.41 1 98 89 GLY A CA 1
ATOM 634 C C . GLY A 1 89 ? -16.703 -6.172 5.938 1 98 89 GLY A C 1
ATOM 635 O O . GLY A 1 89 ? -16.359 -5.266 6.707 1 98 89 GLY A O 1
ATOM 636 N N . TYR A 1 90 ? -17.047 -5.988 4.738 1 96.75 90 TYR A N 1
ATOM 637 C CA . TYR A 1 90 ? -17.094 -4.656 4.145 1 96.75 90 TYR A CA 1
ATOM 638 C C . TYR A 1 90 ? -18.141 -3.783 4.844 1 96.75 90 TYR A C 1
ATOM 640 O O . TYR A 1 90 ? -17.875 -2.615 5.141 1 96.75 90 TYR A O 1
ATOM 648 N N . ALA A 1 91 ? -19.266 -4.273 5.07 1 95.62 91 ALA A N 1
ATOM 649 C CA . ALA A 1 91 ? -20.312 -3.541 5.766 1 95.62 91 ALA A CA 1
ATOM 650 C C . ALA A 1 91 ? -19.875 -3.154 7.176 1 95.62 91 ALA A C 1
ATOM 652 O O . ALA A 1 91 ? -20.141 -2.035 7.625 1 95.62 91 ALA A O 1
ATOM 653 N N . LEU A 1 92 ? -19.266 -4.074 7.84 1 96.19 92 LEU A N 1
ATOM 654 C CA . LEU A 1 92 ? -18.781 -3.816 9.195 1 96.19 92 LEU A CA 1
ATOM 655 C C . LEU A 1 92 ? -17.688 -2.75 9.18 1 96.19 92 LEU A C 1
ATOM 657 O O . LEU A 1 92 ? -17.594 -1.946 10.109 1 96.19 92 LEU A O 1
ATOM 661 N N . ASP A 1 93 ? -16.906 -2.781 8.148 1 94.75 93 ASP A N 1
ATOM 662 C CA . ASP A 1 93 ? -15.883 -1.76 7.98 1 94.75 93 ASP A CA 1
ATOM 663 C C . ASP A 1 93 ? -16.5 -0.366 7.895 1 94.75 93 ASP A C 1
ATOM 665 O O . ASP A 1 93 ? -15.961 0.592 8.453 1 94.75 93 ASP A O 1
ATOM 669 N N . SER A 1 94 ? -17.578 -0.226 7.238 1 91.75 94 SER A N 1
ATOM 670 C CA . SER A 1 94 ? -18.312 1.028 7.156 1 91.75 94 SER A CA 1
ATOM 671 C C . SER A 1 94 ? -18.984 1.361 8.484 1 91.75 94 SER A C 1
ATOM 673 O O . SER A 1 94 ? -19.094 2.531 8.852 1 91.75 94 SER A O 1
ATOM 675 N N . SER A 1 95 ? -19.328 0.388 9.172 1 92.62 95 SER A N 1
ATOM 676 C CA . SER A 1 95 ? -20.047 0.522 10.438 1 92.62 95 SER A CA 1
ATOM 677 C C . SER A 1 95 ? -19.156 1.133 11.516 1 92.62 95 SER A C 1
ATOM 679 O O . SER A 1 95 ? -19.625 1.893 12.359 1 92.62 95 SER A O 1
ATOM 681 N N . ASP A 1 96 ? -17.922 0.737 11.531 1 92.81 96 ASP A N 1
ATOM 682 C CA . ASP A 1 96 ? -17.031 1.254 12.57 1 92.81 96 ASP A CA 1
ATOM 683 C C . ASP A 1 96 ? -16.891 2.771 12.469 1 92.81 96 ASP A C 1
ATOM 685 O O . ASP A 1 96 ? -16.922 3.467 13.492 1 92.81 96 ASP A O 1
ATOM 689 N N . GLY A 1 97 ? -16.859 3.258 11.266 1 89.69 97 GLY A N 1
ATOM 690 C CA . GLY A 1 97 ? -16.844 4.699 11.078 1 89.69 97 GLY A CA 1
ATOM 691 C C . GLY A 1 97 ? -18.141 5.367 11.492 1 89.69 97 GLY A C 1
ATOM 692 O O . GLY A 1 97 ? -18.125 6.43 12.117 1 89.69 97 GLY A O 1
ATOM 693 N N . GLN A 1 98 ? -19.203 4.789 11.172 1 89.19 98 GLN A N 1
ATOM 694 C CA . GLN A 1 98 ? -20.516 5.332 11.531 1 89.19 98 GLN A CA 1
ATOM 695 C C . GLN A 1 98 ? -20.719 5.324 13.039 1 89.19 98 GLN A C 1
ATOM 697 O O . GLN A 1 98 ? -21.25 6.281 13.609 1 89.19 98 GLN A O 1
ATOM 702 N N . LEU A 1 99 ? -20.312 4.27 13.641 1 90.06 99 LEU A N 1
ATOM 703 C CA . LEU A 1 99 ? -20.406 4.16 15.094 1 90.06 99 LEU A CA 1
ATOM 704 C C . LEU A 1 99 ? -19.547 5.227 15.781 1 90.06 99 LEU A C 1
ATOM 706 O O . LEU A 1 99 ? -19.984 5.828 16.766 1 90.06 99 LEU A O 1
ATOM 710 N N . ALA A 1 100 ? -18.359 5.445 15.266 1 89.44 100 ALA A N 1
ATOM 711 C CA . ALA A 1 100 ? -17.469 6.469 15.797 1 89.44 100 ALA A CA 1
ATOM 712 C C . ALA A 1 100 ? -18.125 7.848 15.742 1 89.44 100 ALA A C 1
ATOM 714 O O . ALA A 1 100 ? -18.062 8.617 16.703 1 89.44 100 ALA A O 1
ATOM 715 N N . ARG A 1 101 ? -18.781 8.102 14.695 1 84.94 101 ARG A N 1
ATOM 716 C CA . ARG A 1 101 ? -19.453 9.383 14.523 1 84.94 101 ARG A CA 1
ATOM 717 C C . ARG A 1 101 ? -20.641 9.516 15.477 1 84.94 101 ARG A C 1
ATOM 719 O O . ARG A 1 101 ? -20.891 10.594 16.031 1 84.94 101 ARG A O 1
ATOM 726 N N . LEU A 1 102 ? -21.281 8.5 15.656 1 82.12 102 LEU A N 1
ATOM 727 C CA . LEU A 1 102 ? -22.406 8.477 16.578 1 82.12 102 LEU A CA 1
ATOM 728 C C . LEU A 1 102 ? -21.953 8.758 18 1 82.12 102 LEU A C 1
ATOM 730 O O . LEU A 1 102 ? -22.688 9.383 18.781 1 82.12 102 LEU A O 1
ATOM 734 N N . ARG A 1 103 ? -20.812 8.312 18.312 1 85.12 103 ARG A N 1
ATOM 735 C CA . ARG A 1 103 ? -20.312 8.422 19.672 1 85.12 103 ARG A CA 1
ATOM 736 C C . ARG A 1 103 ? -19.562 9.734 19.875 1 85.12 103 ARG A C 1
ATOM 738 O O . ARG A 1 103 ? -18.906 9.93 20.906 1 85.12 103 ARG A O 1
ATOM 745 N N . GLY A 1 104 ? -19.594 10.648 19 1 80.12 104 GLY A N 1
ATOM 746 C CA . GLY A 1 104 ? -19.031 11.977 19.203 1 80.12 104 GLY A CA 1
ATOM 747 C C . GLY A 1 104 ? -17.781 12.227 18.375 1 80.12 104 GLY A C 1
ATOM 748 O O . GLY A 1 104 ? -17.094 13.234 18.578 1 80.12 104 GLY A O 1
ATOM 749 N N . GLY A 1 105 ? -17.391 11.195 17.641 1 81.69 105 GLY A N 1
ATOM 750 C CA . GLY A 1 105 ? -16.281 11.469 16.75 1 81.69 105 GLY A CA 1
ATOM 751 C C . GLY A 1 105 ? -15.344 10.289 16.578 1 81.69 105 GLY A C 1
ATOM 7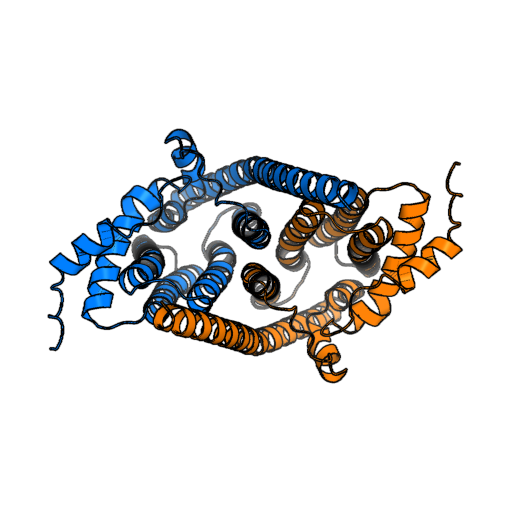52 O O . GLY A 1 105 ? -15.422 9.32 17.344 1 81.69 105 GLY A O 1
ATOM 753 N N . GLY A 1 106 ? -14.539 10.391 15.656 1 86.81 106 GLY A N 1
ATOM 754 C CA . GLY A 1 106 ? -13.547 9.367 15.367 1 86.81 106 GLY A CA 1
ATOM 755 C C . GLY A 1 106 ? -12.219 9.609 16.062 1 86.81 106 GLY A C 1
ATOM 756 O O . GLY A 1 106 ? -12.016 10.664 16.672 1 86.81 106 GLY A O 1
ATOM 757 N N . SER A 1 107 ? -11.477 8.516 16.266 1 92 107 SER A N 1
ATOM 758 C CA . SER A 1 107 ? -10.141 8.609 16.859 1 92 107 SER A CA 1
ATOM 759 C C . SER A 1 107 ? -9.062 8.422 15.797 1 92 107 SER A C 1
ATOM 761 O O . SER A 1 107 ? -9.32 7.848 14.734 1 92 107 SER A O 1
ATOM 763 N N . LEU A 1 108 ? -7.93 9.039 16.125 1 94.31 108 LEU A N 1
ATOM 764 C CA . LEU A 1 108 ? -6.781 8.852 15.25 1 94.31 108 LEU A CA 1
ATOM 765 C C . LEU A 1 108 ? -6.387 7.383 15.18 1 94.31 108 LEU A C 1
ATOM 767 O O . LEU A 1 108 ? -6.039 6.879 14.109 1 94.31 108 LEU A O 1
ATOM 771 N N . LEU A 1 109 ? -6.422 6.77 16.297 1 95 109 LEU A N 1
ATOM 772 C CA . LEU A 1 109 ? -6.066 5.355 16.344 1 95 109 LEU A CA 1
ATOM 773 C C . LEU A 1 109 ? -7.027 4.52 15.508 1 95 109 LEU A C 1
ATOM 775 O O . LEU A 1 109 ? -6.605 3.605 14.797 1 95 109 LEU A O 1
ATOM 779 N N . GLY A 1 110 ? -8.281 4.785 15.648 1 95.12 110 GLY A N 1
ATOM 780 C CA . GLY A 1 110 ? -9.258 4.074 14.844 1 95.12 110 GLY A CA 1
ATOM 781 C C . GLY A 1 110 ? -9.039 4.242 13.352 1 95.12 110 GLY A C 1
ATOM 782 O O . GLY A 1 110 ? -9.133 3.275 12.594 1 95.12 110 GLY A O 1
ATOM 783 N N . GLU A 1 111 ? -8.836 5.43 12.953 1 95.31 111 GLU A N 1
ATOM 784 C CA . GLU A 1 111 ? -8.547 5.703 11.547 1 95.31 111 GLU A CA 1
ATOM 785 C C . GLU A 1 111 ? -7.301 4.945 11.086 1 95.31 111 GLU A C 1
ATOM 787 O O . GLU A 1 111 ? -7.301 4.336 10.016 1 95.31 111 GLU A O 1
ATOM 792 N N . TRP A 1 112 ? -6.281 5.035 11.875 1 97.06 112 TRP A N 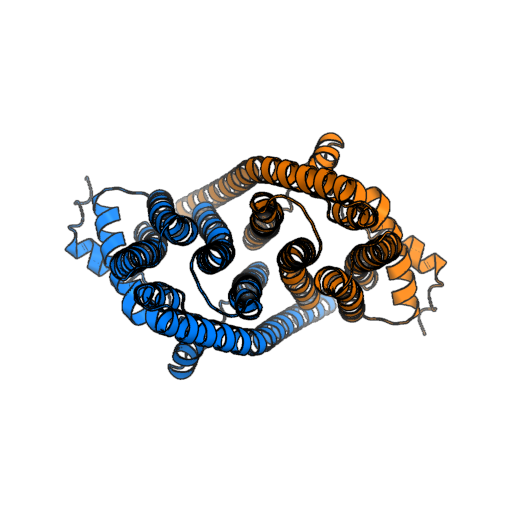1
ATOM 793 C CA . TRP A 1 112 ? -5.031 4.344 11.586 1 97.06 112 TRP A CA 1
ATOM 794 C C . TRP A 1 112 ? -5.258 2.842 11.438 1 97.06 112 TRP A C 1
ATOM 796 O O . TRP A 1 112 ? -4.832 2.236 10.453 1 97.06 112 TRP A O 1
ATOM 806 N N . LEU A 1 113 ? -5.922 2.254 12.383 1 96.81 113 LEU A N 1
ATOM 807 C CA . LEU A 1 113 ? -6.191 0.821 12.375 1 96.81 113 LEU A CA 1
ATOM 808 C C . LEU A 1 113 ? -6.98 0.426 11.133 1 96.81 113 LEU A C 1
ATOM 810 O O . LEU A 1 113 ? -6.676 -0.584 10.492 1 96.81 113 LEU A O 1
ATOM 814 N N . ASP A 1 114 ? -7.945 1.202 10.844 1 96.44 114 ASP A N 1
ATOM 815 C CA . ASP A 1 114 ? -8.773 0.961 9.672 1 96.44 114 ASP A CA 1
ATOM 816 C C . ASP A 1 114 ? -7.934 0.901 8.398 1 96.44 114 ASP A C 1
ATOM 818 O O . ASP A 1 114 ? -8.039 -0.047 7.617 1 96.44 114 ASP A O 1
ATOM 822 N N . HIS A 1 115 ? -7.062 1.837 8.227 1 97.31 115 HIS A N 1
ATOM 823 C CA . HIS A 1 115 ? -6.273 1.933 7.004 1 97.31 115 HIS A CA 1
ATOM 824 C C . HIS A 1 115 ? -5.215 0.833 6.945 1 97.31 115 HIS A C 1
ATOM 826 O O . HIS A 1 115 ? -4.891 0.338 5.863 1 97.31 115 HIS A O 1
ATOM 832 N N . VAL A 1 116 ? -4.652 0.45 8.07 1 97.38 116 VAL A N 1
ATOM 833 C CA . VAL A 1 116 ? -3.676 -0.635 8.102 1 97.38 116 VAL A CA 1
ATOM 834 C C . VAL A 1 116 ? -4.352 -1.946 7.703 1 97.38 116 VAL A C 1
ATOM 836 O O . VAL A 1 116 ? -3.824 -2.695 6.875 1 97.38 116 VAL A O 1
ATOM 839 N N . VAL A 1 117 ? -5.523 -2.213 8.266 1 97.31 117 VAL A N 1
ATOM 840 C CA . VAL A 1 117 ? -6.277 -3.418 7.93 1 97.31 117 VAL A CA 1
ATOM 841 C C . VAL A 1 117 ? -6.633 -3.412 6.445 1 97.31 117 VAL A C 1
ATOM 843 O O . VAL A 1 117 ? -6.512 -4.434 5.77 1 97.31 117 VAL A O 1
ATOM 846 N N . ASP A 1 118 ? -7.004 -2.277 5.973 1 97.25 118 ASP A N 1
ATOM 847 C CA . ASP A 1 118 ? -7.367 -2.148 4.562 1 97.25 118 ASP A CA 1
ATOM 848 C C . ASP A 1 118 ? -6.164 -2.412 3.66 1 97.25 118 ASP A C 1
ATOM 850 O O . ASP A 1 118 ? -6.305 -2.99 2.582 1 97.25 118 ASP A O 1
ATOM 854 N N . SER A 1 119 ? -4.977 -1.935 4.059 1 97.5 119 SER A N 1
ATOM 855 C CA . SER A 1 119 ? -3.779 -2.17 3.256 1 97.5 119 SER A CA 1
ATOM 856 C C . SER A 1 119 ? -3.465 -3.658 3.158 1 97.5 119 SER A C 1
ATOM 858 O O . SER A 1 119 ? -3.023 -4.137 2.109 1 97.5 119 SER A O 1
ATOM 860 N N . LEU A 1 120 ? -3.672 -4.391 4.23 1 97.88 120 LEU A N 1
ATOM 861 C CA . LEU A 1 120 ? -3.49 -5.84 4.227 1 97.88 120 LEU A CA 1
ATOM 862 C C . LEU A 1 120 ? -4.512 -6.512 3.316 1 97.88 120 LEU A C 1
ATOM 864 O O . LEU A 1 120 ? -4.168 -7.418 2.551 1 97.88 120 LEU A O 1
ATOM 868 N N . LYS A 1 121 ? -5.676 -6.07 3.369 1 98 121 LYS A N 1
ATOM 869 C CA . LYS A 1 121 ? -6.789 -6.633 2.609 1 98 121 LYS A CA 1
ATOM 870 C C . LYS A 1 121 ? -6.578 -6.449 1.108 1 98 121 LYS A C 1
ATOM 872 O O . LYS A 1 121 ? -6.742 -7.391 0.334 1 98 121 LYS A O 1
ATOM 877 N N . VAL A 1 122 ? -6.176 -5.266 0.688 1 96.5 122 VAL A N 1
ATOM 878 C CA . VAL A 1 122 ? -6.168 -4.914 -0.728 1 96.5 122 VAL A CA 1
ATOM 879 C C . VAL A 1 122 ? -5.105 -5.738 -1.458 1 96.5 122 VAL A C 1
ATOM 881 O O . VAL A 1 122 ? -5.285 -6.102 -2.623 1 96.5 122 VAL A O 1
ATOM 884 N N . VAL A 1 123 ? -4.059 -6.074 -0.782 1 97.56 123 VAL A N 1
ATOM 885 C CA . VAL A 1 123 ? -3.008 -6.84 -1.446 1 97.56 123 VAL A CA 1
ATOM 886 C C . VAL A 1 123 ? -3.281 -8.336 -1.293 1 97.56 123 VAL A C 1
ATOM 888 O O . VAL A 1 123 ? -3.127 -9.102 -2.246 1 97.56 123 VAL A O 1
ATOM 891 N N . SER A 1 124 ? -3.777 -8.797 -0.191 1 98.62 124 SER A N 1
ATOM 892 C CA . SER A 1 124 ? -3.877 -10.227 0.105 1 98.62 124 SER A CA 1
ATOM 893 C C . SER A 1 124 ? -5.016 -10.875 -0.673 1 98.62 124 SER A C 1
ATOM 895 O O . SER A 1 124 ? -4.934 -12.047 -1.042 1 98.62 124 SER A O 1
ATOM 897 N N . ILE A 1 125 ? -6.062 -10.133 -0.939 1 98.81 125 ILE A N 1
ATOM 898 C CA . ILE A 1 125 ? -7.227 -10.758 -1.562 1 98.81 125 ILE A CA 1
ATOM 899 C C . ILE A 1 125 ? -6.867 -11.234 -2.967 1 98.81 125 ILE A C 1
ATOM 901 O O . ILE A 1 125 ? -7.223 -12.352 -3.359 1 98.81 125 ILE A O 1
ATOM 905 N N . HIS A 1 126 ? -6.18 -10.484 -3.725 1 98.81 126 HIS A N 1
ATOM 906 C CA . HIS A 1 126 ? -5.832 -10.852 -5.09 1 98.81 126 HIS A CA 1
ATOM 907 C C . HIS A 1 126 ? -4.758 -11.938 -5.109 1 98.81 126 HIS A C 1
ATOM 909 O O . HIS A 1 126 ? -4.742 -12.781 -6.004 1 98.81 126 HIS A O 1
ATOM 915 N N . LEU A 1 127 ? -3.84 -11.875 -4.145 1 98.81 127 LEU A N 1
ATOM 916 C CA . LEU A 1 127 ? -2.846 -12.938 -4.055 1 98.81 127 LEU A CA 1
ATOM 917 C C . LEU A 1 127 ? -3.5 -14.258 -3.66 1 98.81 127 LEU A C 1
ATOM 919 O O . LEU A 1 127 ? -3.061 -15.328 -4.09 1 98.81 127 LEU A O 1
ATOM 923 N N . ALA A 1 128 ? -4.586 -14.172 -2.844 1 98.81 128 ALA A N 1
ATOM 924 C CA . ALA A 1 128 ? -5.371 -15.359 -2.543 1 98.81 128 ALA A CA 1
ATOM 925 C C . ALA A 1 128 ? -6.023 -15.922 -3.805 1 98.81 128 ALA A C 1
ATOM 927 O O . ALA A 1 128 ? -6.078 -17.141 -3.998 1 98.81 128 ALA A O 1
ATOM 928 N N . VAL A 1 129 ? -6.516 -15.047 -4.637 1 98.69 129 VAL A N 1
ATOM 929 C CA . VAL A 1 129 ? -7.098 -15.469 -5.902 1 98.69 129 VAL A CA 1
ATOM 930 C C . VAL A 1 129 ? -6.039 -16.156 -6.758 1 98.69 129 VAL A C 1
ATOM 932 O O . VAL A 1 129 ? -6.316 -17.172 -7.41 1 98.69 129 VAL A O 1
ATOM 935 N N . LEU A 1 130 ? -4.852 -15.617 -6.754 1 98.25 130 LEU A N 1
ATOM 936 C CA . LEU A 1 130 ? -3.742 -16.219 -7.484 1 98.25 130 LEU A CA 1
ATOM 937 C C . LEU A 1 130 ? -3.508 -17.656 -7.027 1 98.25 130 LEU A C 1
ATOM 939 O O . LEU A 1 1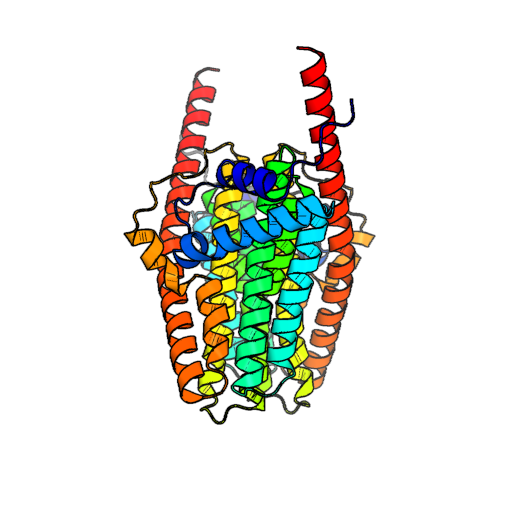30 ? -3.381 -18.562 -7.852 1 98.25 130 LEU A O 1
ATOM 943 N N . VAL A 1 131 ? -3.441 -17.844 -5.727 1 97.56 131 VAL A N 1
ATOM 944 C CA . VAL A 1 131 ? -3.199 -19.172 -5.152 1 97.56 131 VAL A CA 1
ATOM 945 C C . VAL A 1 131 ? -4.332 -20.109 -5.535 1 97.56 131 VAL A C 1
ATOM 947 O O . VAL A 1 131 ? -4.086 -21.25 -5.965 1 97.56 131 VAL A O 1
ATOM 950 N N . MET A 1 132 ? -5.551 -19.641 -5.41 1 97.94 132 MET A N 1
ATOM 951 C CA . MET A 1 132 ? -6.719 -20.453 -5.758 1 97.94 132 MET A CA 1
ATOM 952 C C . MET A 1 132 ? -6.672 -20.875 -7.227 1 97.94 132 MET A C 1
ATOM 954 O O . MET A 1 132 ? -6.879 -22.047 -7.547 1 97.94 132 MET A O 1
ATOM 958 N N . ALA A 1 133 ? -6.414 -19.906 -8.062 1 96.94 133 ALA A N 1
ATOM 959 C CA . ALA A 1 133 ? -6.375 -20.172 -9.492 1 96.94 133 ALA A CA 1
ATOM 960 C C . ALA A 1 133 ? -5.266 -21.172 -9.828 1 96.94 133 ALA A C 1
ATOM 962 O O . ALA A 1 133 ? -5.469 -22.078 -10.641 1 96.94 133 ALA A O 1
ATOM 963 N N . PHE A 1 134 ? -4.133 -21.016 -9.227 1 94.88 134 PHE A N 1
ATOM 964 C CA . PHE A 1 134 ? -3.008 -21.906 -9.445 1 94.88 134 PHE A CA 1
ATOM 965 C C . PHE A 1 134 ? -3.373 -23.344 -9.062 1 94.88 134 PHE A C 1
ATOM 967 O O . PHE A 1 134 ? -3.012 -24.297 -9.758 1 94.88 134 PHE A O 1
ATOM 974 N N . ARG A 1 135 ? -4.094 -23.484 -8.078 1 94.81 135 ARG A N 1
ATOM 975 C CA . ARG A 1 135 ? -4.402 -24.797 -7.523 1 94.81 135 ARG A CA 1
ATOM 976 C C . ARG A 1 135 ? -5.547 -25.453 -8.289 1 94.81 135 ARG A C 1
ATOM 978 O O . ARG A 1 135 ? -5.582 -26.688 -8.43 1 94.81 135 ARG A O 1
ATOM 985 N N . HIS A 1 136 ? -6.492 -24.672 -8.758 1 96.25 136 HIS A N 1
ATOM 986 C CA . HIS A 1 136 ? -7.758 -25.312 -9.094 1 96.25 136 HIS A CA 1
ATOM 987 C C . HIS A 1 136 ? -8.156 -25.016 -10.539 1 96.25 136 HIS A C 1
ATOM 989 O O . HIS A 1 136 ? -8.969 -25.734 -11.125 1 96.25 136 HIS A O 1
ATOM 995 N N . PHE A 1 137 ? -7.68 -23.922 -11.031 1 95.62 137 PHE A N 1
ATOM 996 C CA . PHE A 1 137 ? -8.172 -23.531 -12.344 1 95.62 137 PHE A CA 1
ATOM 997 C C . PHE A 1 137 ? -7.398 -24.234 -13.445 1 95.62 137 PHE A C 1
ATOM 999 O O . PHE A 1 137 ? -6.195 -24.469 -13.32 1 95.62 137 PHE A O 1
ATOM 1006 N N . ASP A 1 138 ? -8.055 -24.625 -14.523 1 90.81 138 ASP A N 1
ATOM 1007 C CA . ASP A 1 138 ? -7.453 -25.219 -15.719 1 90.81 138 ASP A CA 1
ATOM 1008 C C . ASP A 1 138 ? -7.145 -24.141 -16.75 1 90.81 138 ASP A C 1
ATOM 1010 O O . ASP A 1 138 ? -6.805 -24.453 -17.906 1 90.81 138 ASP A O 1
ATOM 1014 N N . THR A 1 139 ? -7.023 -22.969 -16.453 1 84.69 139 THR A N 1
ATOM 1015 C CA . THR A 1 139 ? -6.82 -21.859 -17.359 1 84.69 139 THR A CA 1
ATOM 1016 C C . THR A 1 139 ? -5.352 -21.734 -17.766 1 84.69 139 THR A C 1
ATOM 1018 O O . THR A 1 139 ? -4.473 -22.25 -17.062 1 84.69 139 THR A O 1
ATOM 1021 N N . PRO A 1 140 ? -5.164 -21.141 -18.984 1 90.56 140 PRO A N 1
ATOM 1022 C CA . PRO A 1 140 ? -3.775 -20.906 -19.391 1 90.56 140 PRO A CA 1
ATOM 1023 C C . PRO A 1 140 ? -2.973 -20.156 -18.328 1 90.56 140 PRO A C 1
ATOM 1025 O O . PRO A 1 140 ? -3.508 -19.266 -17.641 1 90.56 140 PRO A O 1
ATOM 1028 N N . ARG A 1 141 ? -1.745 -20.5 -18.203 1 88.94 141 ARG A N 1
ATOM 1029 C CA . ARG A 1 141 ? -0.874 -19.984 -17.156 1 88.94 141 ARG A CA 1
ATOM 1030 C C . ARG A 1 141 ? -0.749 -18.469 -17.234 1 88.94 141 ARG A C 1
ATOM 1032 O O . ARG A 1 141 ? -0.568 -17.797 -16.219 1 88.94 141 ARG A O 1
ATOM 1039 N N . TRP A 1 142 ? -0.9 -17.953 -18.469 1 92.31 142 TRP A N 1
ATOM 1040 C CA . TRP A 1 142 ? -0.768 -16.516 -18.609 1 92.31 142 TRP A CA 1
ATOM 1041 C C . TRP A 1 142 ? -1.849 -15.789 -17.812 1 92.31 142 TRP A C 1
ATOM 1043 O O . TRP A 1 142 ? -1.681 -14.617 -17.453 1 92.31 142 TRP A O 1
ATOM 1053 N N . TRP A 1 143 ? -2.977 -16.391 -17.562 1 96.56 143 TRP A N 1
ATOM 1054 C CA . TRP A 1 143 ? -4.062 -15.727 -16.844 1 96.56 143 TRP A CA 1
ATOM 1055 C C . TRP A 1 143 ? -3.67 -15.438 -15.398 1 96.56 143 TRP A C 1
ATOM 1057 O O . TRP A 1 143 ? -4.273 -14.586 -14.742 1 96.56 143 TRP A O 1
ATOM 1067 N N . LEU A 1 144 ? -2.695 -16.172 -14.867 1 96.38 144 LEU A N 1
ATOM 1068 C CA . LEU A 1 144 ? -2.221 -15.945 -13.508 1 96.38 144 LEU A CA 1
ATOM 1069 C C . LEU A 1 144 ? -1.627 -14.547 -13.359 1 96.38 144 LEU A C 1
ATOM 1071 O O . LEU A 1 144 ? -1.466 -14.055 -12.242 1 96.38 144 LEU A O 1
ATOM 1075 N N . LEU A 1 145 ? -1.33 -13.883 -14.469 1 97.5 145 LEU A N 1
ATOM 1076 C CA . LEU A 1 145 ? -0.829 -12.508 -14.445 1 97.5 145 LEU A CA 1
ATOM 1077 C C . LEU A 1 145 ? -1.942 -11.531 -14.094 1 97.5 145 LEU A C 1
ATOM 1079 O O . LEU A 1 145 ? -1.673 -10.398 -13.68 1 97.5 145 LEU A O 1
ATOM 1083 N N . VAL A 1 146 ? -3.172 -11.961 -14.25 1 98.38 146 VAL A N 1
ATOM 1084 C CA . VAL A 1 146 ? -4.301 -11.07 -14.008 1 98.38 146 VAL A CA 1
ATOM 1085 C C . VAL A 1 146 ? -4.41 -10.758 -12.516 1 98.38 146 VAL A C 1
ATOM 1087 O O . VAL A 1 146 ? -4.426 -9.594 -12.117 1 98.38 146 VAL A O 1
ATOM 1090 N N . PRO A 1 147 ? -4.449 -11.797 -11.625 1 98.38 147 PRO A N 1
ATOM 1091 C CA . PRO A 1 147 ? -4.484 -11.461 -10.203 1 98.38 147 PRO A CA 1
ATOM 1092 C C . PRO A 1 147 ? -3.229 -10.727 -9.742 1 98.38 147 PRO A C 1
ATOM 1094 O O . PRO A 1 147 ? -3.291 -9.898 -8.828 1 98.38 147 PRO A O 1
ATOM 1097 N N . LEU A 1 148 ? -2.08 -11 -10.328 1 98.5 148 LEU A N 1
ATOM 1098 C CA . LEU A 1 148 ? -0.855 -10.273 -9.992 1 98.5 148 LEU A CA 1
ATOM 1099 C C . LEU A 1 148 ? -0.983 -8.797 -10.344 1 98.5 148 LEU A C 1
ATOM 1101 O O . LEU A 1 148 ? -0.7 -7.934 -9.508 1 98.5 148 LEU A O 1
ATOM 1105 N N . GLY A 1 149 ? -1.387 -8.547 -11.609 1 98.5 149 GLY A N 1
ATOM 1106 C CA . GLY A 1 149 ? -1.604 -7.176 -12.031 1 98.5 149 GLY A CA 1
ATOM 1107 C C . GLY A 1 149 ? -2.662 -6.461 -11.219 1 98.5 149 GLY A C 1
ATOM 1108 O O . GLY A 1 149 ? -2.512 -5.277 -10.891 1 98.5 149 GLY A O 1
ATOM 1109 N N . PHE A 1 150 ? -3.738 -7.164 -10.922 1 98.56 150 PHE A N 1
ATOM 1110 C CA . PHE A 1 150 ? -4.824 -6.586 -10.141 1 98.56 150 PHE A CA 1
ATOM 1111 C C . PHE A 1 150 ? -4.34 -6.184 -8.75 1 98.56 150 PHE A C 1
ATOM 1113 O O . PHE A 1 150 ? -4.73 -5.137 -8.227 1 98.56 150 PHE A O 1
ATOM 1120 N N . ALA A 1 151 ? -3.463 -7.016 -8.109 1 98.62 151 ALA A N 1
ATOM 1121 C CA . ALA A 1 151 ? -2.865 -6.688 -6.816 1 98.62 151 ALA A CA 1
ATOM 1122 C C . ALA A 1 151 ? -2.066 -5.391 -6.898 1 98.62 151 ALA A C 1
ATOM 1124 O O . ALA A 1 151 ? -2.217 -4.508 -6.051 1 98.62 151 ALA A O 1
ATOM 1125 N N . ILE A 1 152 ? -1.267 -5.246 -7.918 1 98.62 152 ILE A N 1
ATOM 1126 C CA . ILE A 1 152 ? -0.421 -4.07 -8.094 1 98.62 152 ILE A CA 1
ATOM 1127 C C . ILE A 1 152 ? -1.293 -2.83 -8.266 1 98.62 152 ILE A C 1
ATOM 1129 O O . ILE A 1 152 ? -1.101 -1.83 -7.57 1 98.62 152 ILE A O 1
ATOM 1133 N N . VAL A 1 153 ? -2.281 -2.939 -9.125 1 98 153 VAL A N 1
ATOM 1134 C CA . VAL A 1 153 ? -3.127 -1.801 -9.461 1 98 153 VAL A CA 1
ATOM 1135 C C . VAL A 1 153 ? -3.918 -1.36 -8.234 1 98 153 VAL A C 1
ATOM 1137 O O . VAL A 1 153 ? -4.051 -0.163 -7.969 1 98 153 VAL A O 1
ATOM 1140 N N . THR A 1 154 ? -4.438 -2.283 -7.504 1 97.38 154 THR A N 1
ATOM 1141 C CA . THR A 1 154 ? -5.281 -1.937 -6.363 1 97.38 154 THR A CA 1
ATOM 1142 C C . THR A 1 154 ? -4.445 -1.331 -5.238 1 97.38 154 THR A C 1
ATOM 1144 O O . THR A 1 154 ? -4.91 -0.44 -4.523 1 97.38 154 THR A O 1
ATOM 1147 N N . VAL A 1 155 ? -3.234 -1.83 -5.062 1 97.88 155 VAL A N 1
ATOM 1148 C CA . VAL A 1 155 ? -2.342 -1.254 -4.062 1 97.88 155 VAL A CA 1
ATOM 1149 C C . VAL A 1 155 ? -2.043 0.202 -4.414 1 97.88 155 VAL A C 1
ATOM 1151 O O . VAL A 1 155 ? -2.166 1.09 -3.566 1 97.88 155 VAL A O 1
ATOM 1154 N N . VAL A 1 156 ? -1.723 0.455 -5.652 1 97.56 156 VAL A N 1
ATOM 1155 C CA . VAL A 1 156 ? -1.394 1.807 -6.094 1 97.56 156 VAL A CA 1
ATOM 1156 C C . VAL A 1 156 ? -2.625 2.703 -5.973 1 97.56 156 VAL A C 1
ATOM 1158 O O . VAL A 1 156 ? -2.523 3.854 -5.539 1 97.56 156 VAL A O 1
ATOM 1161 N N . HIS A 1 157 ? -3.74 2.188 -6.371 1 96.12 157 HIS A N 1
ATOM 1162 C CA . HIS A 1 157 ? -4.988 2.943 -6.309 1 96.12 157 HIS A CA 1
ATOM 1163 C C . HIS A 1 157 ? -5.32 3.332 -4.875 1 96.12 157 HIS A C 1
ATOM 1165 O O . HIS A 1 157 ? -5.578 4.504 -4.59 1 96.12 157 HIS A O 1
ATOM 1171 N N . PHE A 1 158 ? -5.355 2.361 -4.031 1 95.44 158 PHE A N 1
ATOM 1172 C CA . PHE A 1 158 ? -5.684 2.574 -2.627 1 95.44 158 PHE A CA 1
ATOM 1173 C C . PHE A 1 158 ? -4.703 3.551 -1.985 1 95.44 158 PHE A C 1
ATOM 1175 O O . PHE A 1 158 ? -5.113 4.516 -1.337 1 95.44 158 PHE A O 1
ATOM 1182 N N . PHE A 1 159 ? -3.455 3.322 -2.15 1 96.38 159 PHE A N 1
ATOM 1183 C CA . PHE A 1 159 ? -2.414 4.16 -1.568 1 96.38 159 PHE A CA 1
ATOM 1184 C C . PHE A 1 159 ? -2.461 5.566 -2.152 1 96.38 159 PHE A C 1
ATOM 1186 O O . PHE A 1 159 ? -2.344 6.555 -1.422 1 96.38 159 PHE A O 1
ATOM 1193 N N . GLY A 1 160 ? -2.557 5.629 -3.455 1 96.12 160 GLY A N 1
ATOM 1194 C CA . GLY A 1 160 ? -2.633 6.934 -4.09 1 96.12 160 GLY A CA 1
ATOM 1195 C C . GLY A 1 160 ? -3.781 7.781 -3.578 1 96.12 160 GLY A C 1
ATOM 1196 O O . GLY A 1 160 ? -3.617 8.977 -3.334 1 96.12 160 GLY A O 1
ATOM 1197 N N . MET A 1 161 ? -4.875 7.191 -3.406 1 93.69 161 MET A N 1
ATOM 1198 C CA . MET A 1 161 ? -6.055 7.887 -2.898 1 93.69 161 MET A CA 1
ATOM 1199 C C . MET A 1 161 ? -5.816 8.391 -1.479 1 93.69 161 MET A C 1
ATOM 1201 O O . MET A 1 161 ? -6.062 9.562 -1.184 1 93.69 161 MET A O 1
ATOM 1205 N N . LEU A 1 162 ? -5.348 7.527 -0.653 1 94.94 162 LEU A N 1
ATOM 1206 C CA . LEU A 1 162 ? -5.129 7.867 0.748 1 94.94 162 LEU A CA 1
ATOM 1207 C C . LEU A 1 162 ? -4.023 8.906 0.889 1 94.94 162 LEU A C 1
ATOM 1209 O O . LEU A 1 162 ? -4.145 9.844 1.685 1 94.94 162 LEU A O 1
ATOM 1213 N N . LEU A 1 163 ? -2.982 8.727 0.13 1 96.75 163 LEU A N 1
ATOM 1214 C CA . LEU A 1 163 ? -1.861 9.664 0.133 1 96.75 163 LEU A CA 1
ATOM 1215 C C . LEU A 1 163 ? -2.32 11.062 -0.252 1 96.75 163 LEU A C 1
ATOM 1217 O O . LEU A 1 163 ? -1.964 12.039 0.409 1 96.75 163 LEU A O 1
ATOM 1221 N N . THR A 1 164 ? -3.084 11.164 -1.282 1 96.06 164 THR A N 1
ATOM 1222 C CA . THR A 1 164 ? -3.59 12.453 -1.747 1 96.06 164 THR A CA 1
ATOM 1223 C C . THR A 1 164 ? -4.43 13.125 -0.665 1 96.06 164 THR A C 1
ATOM 1225 O O . THR A 1 164 ? -4.25 14.312 -0.386 1 96.06 164 THR A O 1
ATOM 1228 N N . GLU A 1 165 ? -5.207 12.375 -0.022 1 94.31 165 GLU A N 1
ATOM 1229 C CA . GLU A 1 165 ? -6.074 12.898 1.032 1 94.31 165 GLU A CA 1
ATOM 1230 C C . GLU A 1 165 ? -5.258 13.359 2.238 1 94.31 165 GLU A C 1
ATOM 1232 O O . GLU A 1 165 ? -5.477 14.453 2.766 1 94.31 165 GLU A O 1
ATOM 1237 N N . LEU A 1 166 ? -4.359 12.594 2.676 1 95 166 LEU A N 1
ATOM 1238 C CA . LEU A 1 166 ? -3.617 12.883 3.898 1 95 166 LEU A CA 1
ATOM 1239 C C . LEU A 1 166 ? -2.633 14.023 3.68 1 95 166 LEU A C 1
ATOM 1241 O O . LEU A 1 166 ? -2.385 14.82 4.594 1 95 166 LEU A O 1
ATOM 1245 N N . LEU A 1 167 ? -2.059 14.109 2.471 1 95.44 167 LEU A N 1
ATOM 1246 C CA . LEU A 1 167 ? -1.18 15.234 2.17 1 95.44 167 LEU A CA 1
ATOM 1247 C C . LEU A 1 167 ? -1.963 16.547 2.145 1 95.44 167 LEU A C 1
ATOM 1249 O O . LEU A 1 167 ? -1.509 17.562 2.684 1 95.44 167 LEU A O 1
ATOM 1253 N N . ALA A 1 168 ? -3.092 16.484 1.521 1 94.25 168 ALA A N 1
ATOM 1254 C CA . ALA A 1 168 ? -3.949 17.672 1.514 1 94.25 168 ALA A CA 1
ATOM 1255 C C . ALA A 1 168 ? -4.324 18.078 2.934 1 94.25 168 ALA A C 1
ATOM 1257 O O . ALA A 1 168 ? -4.23 19.266 3.291 1 94.25 168 ALA A O 1
ATOM 1258 N N . ARG A 1 169 ? -4.68 17.109 3.719 1 92.69 169 ARG A N 1
ATOM 1259 C CA . ARG A 1 169 ? -5.062 17.344 5.105 1 92.69 169 ARG A CA 1
ATOM 1260 C C . ARG A 1 169 ? -3.896 17.922 5.906 1 92.69 169 ARG A C 1
ATOM 1262 O O . ARG A 1 169 ? -4.094 18.75 6.801 1 92.69 169 ARG A O 1
ATOM 1269 N N . SER A 1 170 ? -2.744 17.5 5.625 1 91.56 170 SER A N 1
ATOM 1270 C CA . SER A 1 170 ? -1.564 17.906 6.387 1 91.56 170 SER A CA 1
ATOM 1271 C C . SER A 1 170 ? -1.255 19.391 6.195 1 91.56 170 SER A C 1
ATOM 1273 O O . SER A 1 170 ? -0.555 19.984 7.012 1 91.56 170 SER A O 1
ATOM 1275 N N . ILE A 1 171 ? -1.797 19.984 5.148 1 91.88 171 ILE A N 1
ATOM 1276 C CA . ILE A 1 171 ? -1.549 21.406 4.922 1 91.88 171 ILE A CA 1
ATOM 1277 C C . ILE A 1 171 ? -2.83 22.188 5.168 1 91.88 171 ILE A C 1
ATOM 1279 O O . ILE A 1 171 ? -2.922 23.359 4.801 1 91.88 171 ILE A O 1
ATOM 1283 N N . GLY A 1 172 ? -3.807 21.469 5.652 1 89.25 172 GLY A N 1
ATOM 1284 C CA . GLY A 1 172 ? -5.039 22.125 6.047 1 89.25 172 GLY A CA 1
ATOM 1285 C C . GLY A 1 172 ? -5.984 22.359 4.883 1 89.25 172 GLY A C 1
ATOM 1286 O O . GLY A 1 172 ? -6.848 23.25 4.949 1 89.25 172 GLY A O 1
ATOM 1287 N N . ALA A 1 173 ? -5.738 21.719 3.76 1 88.06 173 ALA A N 1
ATOM 1288 C CA . ALA A 1 173 ? -6.625 21.875 2.607 1 88.06 173 ALA A CA 1
ATOM 1289 C C . ALA A 1 173 ? -7.98 21.234 2.867 1 88.06 173 ALA A C 1
ATOM 1291 O O . ALA A 1 173 ? -8.062 20.188 3.527 1 88.06 173 ALA A O 1
ATOM 1292 N N . PRO A 1 174 ? -9.016 21.891 2.383 1 76.44 174 PRO A N 1
ATOM 1293 C CA . PRO A 1 174 ? -10.336 21.281 2.531 1 76.44 174 PRO A CA 1
ATOM 1294 C C . PRO A 1 174 ? -10.477 19.984 1.737 1 76.44 174 PRO A C 1
ATOM 1296 O O . PRO A 1 174 ? -9.75 19.766 0.766 1 76.44 174 PRO A O 1
ATOM 1299 N N . LYS A 1 175 ? -11.234 19.141 2.312 1 70.94 175 LYS A N 1
ATOM 1300 C CA . LYS A 1 175 ? -11.523 17.891 1.601 1 70.94 175 LYS A CA 1
ATOM 1301 C C . LYS A 1 175 ? -12.125 18.172 0.228 1 70.94 175 LYS A C 1
ATOM 1303 O O . LYS A 1 175 ? -12.938 19.094 0.075 1 70.94 175 LYS A O 1
ATOM 1308 N N . GLY A 1 176 ? -11.477 17.734 -0.938 1 59.44 176 GLY A N 1
ATOM 1309 C CA . GLY A 1 176 ? -11.953 17.969 -2.293 1 59.44 176 GLY A CA 1
ATOM 1310 C C . GLY A 1 176 ? -13.383 17.516 -2.512 1 59.44 176 GLY A C 1
ATOM 1311 O O . GLY A 1 176 ? -13.781 16.438 -2.057 1 59.44 176 GLY A O 1
ATOM 1312 N N . GLY A 1 177 ? -14.406 18.25 -2.158 1 51.12 177 GLY A N 1
ATOM 1313 C CA . GLY A 1 177 ? -15.836 17.984 -2.195 1 51.12 177 GLY A CA 1
ATOM 1314 C C . GLY A 1 177 ? -16.406 18 -3.6 1 51.12 177 GLY A C 1
ATOM 1315 O O . GLY A 1 177 ? -17.594 18.297 -3.789 1 51.12 177 GLY A O 1
ATOM 1316 N N . GLY A 1 178 ? -15.641 17.812 -4.691 1 49.12 178 GLY A N 1
ATOM 1317 C CA . GLY A 1 178 ? -16.484 18.078 -5.84 1 49.12 178 GLY A CA 1
ATOM 1318 C C . GLY A 1 178 ? -17.688 17.156 -5.934 1 49.12 178 GLY A C 1
ATOM 1319 O O . GLY A 1 178 ? -17.688 16.078 -5.332 1 49.12 178 GLY A O 1
ATOM 1320 N N . GLU A 1 179 ? -18.875 17.672 -6.227 1 47.66 179 GLU A N 1
ATOM 1321 C CA . GLU A 1 179 ? -20.156 16.969 -6.395 1 47.66 179 GLU A CA 1
ATOM 1322 C C . GLU A 1 179 ? -19.969 15.664 -7.156 1 47.66 179 GLU A C 1
ATOM 1324 O O . GLU A 1 179 ? -19.422 15.648 -8.258 1 47.66 179 GLU A O 1
ATOM 1329 N N . ALA A 1 180 ? -19.766 14.656 -6.41 1 52.66 180 ALA A N 1
ATOM 1330 C CA . ALA A 1 180 ? -19.781 13.367 -7.105 1 52.66 180 ALA A CA 1
ATOM 1331 C C . ALA A 1 180 ? -20.953 13.305 -8.094 1 52.66 180 ALA A C 1
ATOM 1333 O O . ALA A 1 180 ? -22.109 13.422 -7.699 1 52.66 180 ALA A O 1
ATOM 1334 N N . SER A 1 181 ? -20.656 13.68 -9.406 1 60.53 181 SER A N 1
ATOM 1335 C CA . SER A 1 181 ? -21.656 13.344 -10.406 1 60.53 181 SER A CA 1
ATOM 1336 C C . SER A 1 181 ? -21.906 11.844 -10.461 1 60.53 181 SER A C 1
ATOM 1338 O O . SER A 1 181 ? -21.016 11.047 -10.148 1 60.53 181 SER A O 1
ATOM 1340 N N . THR A 1 182 ? -23.125 11.438 -10.383 1 61.38 182 THR A N 1
ATOM 1341 C CA . THR A 1 182 ? -23.516 10.047 -10.57 1 61.38 182 THR A CA 1
ATOM 1342 C C . THR A 1 182 ? -22.625 9.359 -11.602 1 61.38 182 THR A C 1
ATOM 1344 O O . THR A 1 182 ? -22.328 8.172 -11.477 1 61.38 182 THR A O 1
ATOM 1347 N N . LEU A 1 183 ? -22.203 10.188 -12.508 1 63.62 183 LEU A N 1
ATOM 1348 C CA . LEU A 1 183 ? -21.359 9.641 -13.57 1 63.62 183 LEU A CA 1
ATOM 1349 C C . LEU A 1 183 ? -19.984 9.258 -13.031 1 63.62 183 LEU A C 1
ATOM 1351 O O . LEU A 1 183 ? -19.438 8.219 -13.406 1 63.62 183 LEU A O 1
ATOM 1355 N N . MET A 1 184 ? -19.578 9.977 -12.078 1 68.56 184 MET A N 1
ATOM 1356 C CA . MET A 1 184 ? -18.266 9.664 -11.508 1 68.56 184 MET A CA 1
ATOM 1357 C C . MET A 1 184 ? -18.359 8.445 -10.586 1 68.56 184 MET A C 1
ATOM 1359 O O . MET A 1 184 ? -17.453 7.613 -10.562 1 68.56 184 MET A O 1
ATOM 1363 N N . ALA A 1 185 ? -19.531 8.367 -9.961 1 70.31 185 ALA A N 1
ATOM 1364 C CA . ALA A 1 185 ? -19.75 7.223 -9.086 1 70.31 185 ALA A CA 1
ATOM 1365 C C . ALA A 1 185 ? -19.828 5.926 -9.883 1 70.31 185 ALA A C 1
ATOM 1367 O O . ALA A 1 185 ? -19.297 4.898 -9.461 1 70.31 185 ALA A O 1
ATOM 1368 N N . ALA A 1 186 ? -20.469 6.035 -11.016 1 69.81 186 ALA A N 1
ATOM 1369 C CA . ALA A 1 186 ? -20.594 4.863 -11.875 1 69.81 186 ALA A CA 1
ATOM 1370 C C . ALA A 1 186 ? -19.234 4.469 -12.461 1 69.81 186 ALA A C 1
ATOM 1372 O O . ALA A 1 186 ? -18.922 3.281 -12.57 1 69.81 186 ALA A O 1
ATOM 1373 N N . ALA A 1 187 ? -18.531 5.465 -12.734 1 74.25 187 ALA A N 1
ATOM 1374 C CA . ALA A 1 187 ? -17.219 5.207 -13.328 1 74.25 187 ALA A CA 1
ATOM 1375 C C . ALA A 1 187 ? -16.297 4.512 -12.336 1 74.25 187 ALA A C 1
ATOM 1377 O O . ALA A 1 187 ? -15.367 3.799 -12.734 1 74.25 187 ALA A O 1
ATOM 1378 N N . LYS A 1 188 ? -16.703 4.594 -11.094 1 79.69 188 LYS A N 1
ATOM 1379 C CA . LYS A 1 188 ? -15.867 4.027 -10.031 1 79.69 188 LYS A CA 1
ATOM 1380 C C . LYS A 1 188 ? -16.328 2.619 -9.664 1 79.69 188 LYS A C 1
ATOM 1382 O O . LYS A 1 188 ? -15.68 1.939 -8.867 1 79.69 188 LYS A O 1
ATOM 1387 N N . LEU A 1 189 ? -17.344 2.195 -10.336 1 75.12 189 LEU A N 1
ATOM 1388 C CA . LEU A 1 189 ? -17.953 0.928 -9.969 1 75.12 189 LEU A CA 1
ATOM 1389 C C . LEU A 1 189 ? -16.953 -0.213 -10.047 1 75.12 189 LEU A C 1
ATOM 1391 O O . LEU A 1 189 ? -16.891 -1.059 -9.156 1 75.12 189 LEU A O 1
ATOM 1395 N N . PRO A 1 190 ? -16.156 -0.187 -11.086 1 77.81 190 PRO A N 1
ATOM 1396 C CA . PRO A 1 190 ? -15.211 -1.308 -11.164 1 77.81 190 PRO A CA 1
ATOM 1397 C C . PRO A 1 190 ? -14.188 -1.304 -10.031 1 77.81 190 PRO A C 1
ATOM 1399 O O . PRO A 1 190 ? -13.578 -2.338 -9.734 1 77.81 190 PRO A O 1
ATOM 1402 N N . THR A 1 191 ? -14.023 -0.25 -9.43 1 81.5 191 THR A N 1
ATOM 1403 C CA . THR A 1 191 ? -13.062 -0.156 -8.328 1 81.5 191 THR A CA 1
ATOM 1404 C C . THR A 1 191 ? -13.75 -0.393 -6.988 1 81.5 191 THR A C 1
ATOM 1406 O O . THR A 1 191 ? -13.094 -0.42 -5.945 1 81.5 191 THR A O 1
ATOM 1409 N N . ASP A 1 192 ? -15.031 -0.632 -7.117 1 90.19 192 ASP A N 1
ATOM 1410 C CA . ASP A 1 192 ? -15.797 -0.821 -5.887 1 90.19 192 ASP A CA 1
ATOM 1411 C C . ASP A 1 192 ? -15.523 -2.193 -5.273 1 90.19 192 ASP A C 1
ATOM 1413 O O . ASP A 1 192 ? -15.727 -3.221 -5.926 1 90.19 192 ASP A O 1
ATOM 1417 N N . TYR A 1 193 ? -15.094 -2.17 -4.098 1 93.25 193 TYR A N 1
ATOM 1418 C CA . TYR A 1 193 ? -14.781 -3.404 -3.387 1 93.25 193 TYR A CA 1
ATOM 1419 C C . TYR A 1 193 ? -16.016 -4.297 -3.281 1 93.25 193 TYR A C 1
ATOM 1421 O O . TYR A 1 193 ? -15.898 -5.527 -3.326 1 93.25 193 TYR A O 1
ATOM 1429 N N . GLY A 1 194 ? -17.219 -3.723 -3.148 1 94.31 194 GLY A N 1
ATOM 1430 C CA . GLY A 1 194 ? -18.438 -4.504 -3.076 1 94.31 194 GLY A CA 1
ATOM 1431 C C . GLY A 1 194 ? -18.688 -5.336 -4.316 1 94.31 194 GLY A C 1
ATOM 1432 O O . GLY A 1 194 ? -19.109 -6.492 -4.223 1 94.31 194 GLY A O 1
ATOM 1433 N N . VAL A 1 195 ? -18.422 -4.727 -5.449 1 95.12 195 VAL A N 1
ATOM 1434 C CA . VAL A 1 195 ? -18.594 -5.453 -6.703 1 95.12 195 VAL A CA 1
ATOM 1435 C C . VAL A 1 195 ? -17.609 -6.617 -6.766 1 95.12 195 VAL A C 1
ATOM 1437 O O . VAL A 1 195 ? -17.969 -7.719 -7.191 1 95.12 195 VAL A O 1
ATOM 1440 N N . LEU A 1 196 ? -16.422 -6.387 -6.367 1 97.25 196 LEU A N 1
ATOM 1441 C CA . LEU A 1 196 ? -15.438 -7.465 -6.293 1 97.25 196 LEU A CA 1
ATOM 1442 C C . LEU A 1 196 ? -15.922 -8.578 -5.371 1 97.25 196 LEU A C 1
ATOM 1444 O O . LEU A 1 196 ? -15.82 -9.758 -5.711 1 97.25 196 LEU A O 1
ATOM 1448 N N . CYS A 1 197 ? -16.406 -8.227 -4.191 1 97.75 197 CYS A N 1
ATOM 1449 C CA . CYS A 1 197 ? -16.906 -9.211 -3.236 1 97.75 197 CYS A CA 1
ATOM 1450 C C . CYS A 1 197 ? -17.953 -10.102 -3.869 1 97.75 197 CYS A C 1
ATOM 1452 O O . CYS A 1 197 ? -17.891 -11.328 -3.748 1 97.75 197 CYS A O 1
ATOM 1454 N N . LEU A 1 198 ? -18.875 -9.516 -4.566 1 97.19 198 LEU A N 1
ATOM 1455 C CA . LEU A 1 198 ? -20 -10.242 -5.152 1 97.19 198 LEU A CA 1
ATOM 1456 C C . LEU A 1 198 ? -19.516 -11.156 -6.277 1 97.19 198 LEU A C 1
ATOM 1458 O O . LEU A 1 198 ? -20.125 -12.203 -6.527 1 97.19 198 LEU A O 1
ATOM 1462 N N . SER A 1 199 ? -18.484 -10.805 -6.93 1 98.12 199 SER A N 1
ATOM 1463 C CA . SER A 1 199 ? -17.969 -11.594 -8.047 1 98.12 199 SER A CA 1
ATOM 1464 C C . SER A 1 199 ? -17.547 -12.984 -7.594 1 98.12 199 SER A C 1
ATOM 1466 O O . SER A 1 199 ? -17.547 -13.93 -8.383 1 98.12 199 SER A O 1
ATOM 1468 N N . PHE A 1 200 ? -17.234 -13.148 -6.324 1 98.69 200 PHE A N 1
ATOM 1469 C CA . PHE A 1 200 ? -16.766 -14.438 -5.832 1 98.69 200 PHE A CA 1
ATOM 1470 C C . PHE A 1 200 ? -17.906 -15.461 -5.812 1 98.69 200 PHE A C 1
ATOM 1472 O O . PHE A 1 200 ? -17.656 -16.672 -5.738 1 98.69 200 PHE A O 1
ATOM 1479 N N . ALA A 1 201 ? -19.172 -14.969 -5.84 1 98.44 201 ALA A N 1
ATOM 1480 C CA . ALA A 1 201 ? -20.297 -15.883 -5.914 1 98.44 201 ALA A CA 1
ATOM 1481 C C . ALA A 1 201 ? -20.266 -16.703 -7.203 1 98.44 201 ALA A C 1
ATOM 1483 O O . ALA A 1 201 ? -20.922 -17.734 -7.305 1 98.44 201 ALA A O 1
ATOM 1484 N N . LEU A 1 202 ? -19.469 -16.25 -8.141 1 98.5 202 LEU A N 1
ATOM 1485 C CA . LEU A 1 202 ? -19.406 -16.906 -9.445 1 98.5 202 LEU A CA 1
ATOM 1486 C C . LEU A 1 202 ? -18.328 -17.984 -9.453 1 98.5 202 LEU A C 1
ATOM 1488 O O . LEU A 1 202 ? -18.031 -18.562 -10.5 1 98.5 202 LEU A O 1
ATOM 1492 N N . LEU A 1 203 ? -17.766 -18.344 -8.328 1 98.12 203 LEU A N 1
ATOM 1493 C CA . LEU A 1 203 ? -16.625 -19.25 -8.266 1 98.12 203 LEU A CA 1
ATOM 1494 C C . LEU A 1 203 ? -17.047 -20.656 -8.688 1 98.12 203 LEU A C 1
ATOM 1496 O O . LEU A 1 203 ? -16.188 -21.484 -9.008 1 98.12 203 LEU A O 1
ATOM 1500 N N . GLY A 1 204 ? -18.328 -20.938 -8.672 1 97.44 204 GLY A N 1
ATOM 1501 C CA . GLY A 1 204 ? -18.797 -22.234 -9.117 1 97.44 204 GLY A CA 1
ATOM 1502 C C . GLY A 1 204 ? -18.562 -22.484 -10.594 1 97.44 204 GLY A C 1
ATOM 1503 O O . GLY A 1 204 ? -18.625 -23.625 -11.062 1 97.44 204 GLY A O 1
ATOM 1504 N N . SER A 1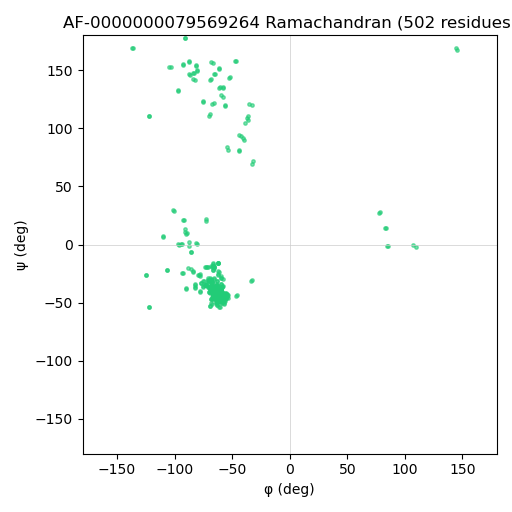 205 ? -18.375 -21.422 -11.32 1 97.81 205 SER A N 1
ATOM 1505 C CA . SER A 1 205 ? -18.016 -21.484 -12.734 1 97.81 205 SER A CA 1
ATOM 1506 C C . SER A 1 205 ? -16.703 -20.75 -13 1 97.81 205 SER A C 1
ATOM 1508 O O . SER A 1 205 ? -16.656 -19.516 -12.977 1 97.81 205 SER A O 1
ATOM 1510 N N . GLU A 1 206 ? -15.727 -21.547 -13.32 1 97.25 206 GLU A N 1
ATOM 1511 C CA . GLU A 1 206 ? -14.414 -20.969 -13.594 1 97.25 206 GLU A CA 1
ATOM 1512 C C . GLU A 1 206 ? -14.5 -19.906 -14.695 1 97.25 206 GLU A C 1
ATOM 1514 O O . GLU A 1 206 ? -13.938 -18.828 -14.562 1 97.25 206 GLU A O 1
ATOM 1519 N N . ALA A 1 207 ? -15.219 -20.297 -15.734 1 96.69 207 ALA A N 1
ATOM 1520 C CA . ALA A 1 207 ? -15.32 -19.406 -16.891 1 96.69 207 ALA A CA 1
ATOM 1521 C C . ALA A 1 207 ? -15.969 -18.078 -16.516 1 96.69 207 ALA A C 1
ATOM 1523 O O . ALA A 1 207 ? -15.492 -17 -16.891 1 96.69 207 ALA A O 1
ATOM 1524 N N . MET A 1 208 ? -17.031 -18.156 -15.75 1 97.81 208 MET A N 1
ATOM 1525 C CA . MET A 1 208 ? -17.734 -16.953 -15.344 1 97.81 208 MET A CA 1
ATOM 1526 C C . MET A 1 208 ? -16.875 -16.094 -14.43 1 97.81 208 MET A C 1
ATOM 1528 O O . MET A 1 208 ? -16.75 -14.883 -14.625 1 97.81 208 MET A O 1
ATOM 1532 N N . PHE A 1 209 ? -16.266 -16.688 -13.477 1 98.25 209 PHE A N 1
ATOM 1533 C CA . PHE A 1 209 ? -15.461 -15.945 -12.523 1 98.25 209 PHE A CA 1
ATOM 1534 C C . PHE A 1 209 ? -14.273 -15.297 -13.219 1 98.25 209 PHE A C 1
ATOM 1536 O O . PHE A 1 209 ? -14.008 -14.102 -13.039 1 98.25 209 PHE A O 1
ATOM 1543 N N . ARG A 1 210 ? -13.586 -16.031 -14.031 1 97.69 210 ARG A N 1
ATOM 1544 C CA . ARG A 1 210 ? -12.406 -15.516 -14.727 1 97.69 210 ARG A CA 1
ATOM 1545 C C . ARG A 1 210 ? -12.773 -14.328 -15.602 1 97.69 210 ARG A C 1
ATOM 1547 O O . ARG A 1 210 ? -12.047 -13.336 -15.656 1 97.69 210 ARG A O 1
ATOM 1554 N N . SER A 1 211 ? -13.836 -14.469 -16.281 1 97.69 211 SER A N 1
ATOM 1555 C CA . SER A 1 211 ? -14.258 -13.398 -17.172 1 97.69 211 SER A CA 1
ATOM 1556 C C . SER A 1 211 ? -14.578 -12.125 -16.391 1 97.69 211 SER A C 1
ATOM 1558 O O . SER A 1 211 ? -14.047 -11.055 -16.703 1 97.69 211 SER A O 1
ATOM 1560 N N . VAL A 1 212 ? -15.367 -12.227 -15.383 1 97.94 212 VAL A N 1
ATOM 1561 C CA . VAL A 1 212 ? -15.789 -11.062 -14.602 1 97.94 212 VAL A CA 1
ATOM 1562 C C . VAL A 1 212 ? -14.594 -10.469 -13.867 1 97.94 212 VAL A C 1
ATOM 1564 O O . VAL A 1 212 ? -14.398 -9.25 -13.859 1 97.94 212 VAL A O 1
ATOM 1567 N N . TYR A 1 213 ? -13.797 -11.289 -13.273 1 98.06 213 TYR A N 1
ATOM 1568 C CA . TYR A 1 213 ? -12.617 -10.852 -12.547 1 98.06 213 TYR A CA 1
ATOM 1569 C C . TYR A 1 213 ? -11.648 -10.109 -13.461 1 98.06 213 TYR A C 1
ATOM 1571 O O . TYR A 1 213 ? -11.086 -9.078 -13.078 1 98.06 213 TYR A O 1
ATOM 1579 N N . THR A 1 214 ? -11.477 -10.617 -14.68 1 98.12 214 THR A N 1
ATOM 1580 C CA . THR A 1 214 ? -10.594 -9.977 -15.641 1 98.12 214 THR A CA 1
ATOM 1581 C C . THR A 1 214 ? -11.125 -8.602 -16.047 1 98.12 214 THR A C 1
ATOM 1583 O O . THR A 1 214 ? -10.367 -7.637 -16.125 1 98.12 214 THR A O 1
ATOM 1586 N N . VAL A 1 215 ? -12.367 -8.562 -16.25 1 97.81 215 VAL A N 1
ATOM 1587 C CA . VAL A 1 215 ? -12.992 -7.293 -16.625 1 97.81 215 VAL A CA 1
ATOM 1588 C C . VAL A 1 215 ? -12.812 -6.285 -15.484 1 97.81 215 VAL A C 1
ATOM 1590 O O . VAL A 1 215 ? -12.477 -5.125 -15.727 1 97.81 215 VAL A O 1
ATOM 1593 N N . LEU A 1 216 ? -13.039 -6.73 -14.242 1 97.62 216 LEU A N 1
ATOM 1594 C CA . LEU A 1 216 ? -12.852 -5.859 -13.094 1 97.62 216 LEU A CA 1
ATOM 1595 C C . LEU A 1 216 ? -11.406 -5.383 -13 1 97.62 216 LEU A C 1
ATOM 1597 O O . LEU A 1 216 ? -11.156 -4.207 -12.719 1 97.62 216 LEU A O 1
ATOM 1601 N N . ALA A 1 217 ? -10.5 -6.25 -13.234 1 97.88 217 ALA A N 1
ATOM 1602 C CA . ALA A 1 217 ? -9.078 -5.914 -13.18 1 97.88 217 ALA A CA 1
ATOM 1603 C C . ALA A 1 217 ? -8.719 -4.859 -14.219 1 97.88 217 ALA A C 1
ATOM 1605 O O . ALA A 1 217 ? -8.078 -3.855 -13.898 1 97.88 217 ALA A O 1
ATOM 1606 N N . VAL A 1 218 ? -9.141 -5.043 -15.438 1 97.56 218 VAL A N 1
ATOM 1607 C CA . VAL A 1 218 ? -8.828 -4.141 -16.531 1 97.56 218 VAL A CA 1
ATOM 1608 C C . VAL A 1 218 ? -9.492 -2.785 -16.297 1 97.56 218 VAL A C 1
ATOM 1610 O O . VAL A 1 218 ? -8.852 -1.739 -16.453 1 97.56 218 VAL A O 1
ATOM 1613 N N . ALA A 1 219 ? -10.742 -2.814 -15.891 1 96.31 219 ALA A N 1
ATOM 1614 C CA . ALA A 1 219 ? -11.469 -1.577 -15.625 1 96.31 219 ALA A CA 1
ATOM 1615 C C . ALA A 1 219 ? -10.82 -0.797 -14.484 1 96.31 219 ALA A C 1
ATOM 1617 O O . ALA A 1 219 ? -10.695 0.428 -14.555 1 96.31 219 ALA A O 1
ATOM 1618 N N . THR A 1 220 ? -10.438 -1.494 -13.453 1 96.12 220 THR A N 1
ATOM 1619 C CA . THR A 1 220 ? -9.773 -0.842 -12.336 1 96.12 220 THR A CA 1
ATOM 1620 C C . THR A 1 220 ? -8.438 -0.248 -12.766 1 96.12 220 THR A C 1
ATOM 1622 O O . THR A 1 220 ? -8.078 0.856 -12.352 1 96.12 220 THR A O 1
ATOM 1625 N N . ALA A 1 221 ? -7.719 -0.939 -13.578 1 97.19 221 ALA A N 1
ATOM 1626 C CA . ALA A 1 221 ? -6.438 -0.453 -14.086 1 97.19 221 ALA A CA 1
ATOM 1627 C C . ALA A 1 221 ? -6.621 0.821 -14.906 1 97.19 221 ALA A C 1
ATOM 1629 O O . ALA A 1 221 ? -5.887 1.796 -14.719 1 97.19 221 ALA A O 1
ATOM 1630 N N . LEU A 1 222 ? -7.57 0.81 -15.773 1 96.06 222 LEU A N 1
ATOM 1631 C CA . LEU A 1 222 ? -7.848 1.974 -16.609 1 96.06 222 LEU A CA 1
ATOM 1632 C C . LEU A 1 222 ? -8.297 3.158 -15.758 1 96.06 222 LEU A C 1
ATOM 1634 O O . LEU A 1 222 ? -7.836 4.281 -15.961 1 96.06 222 LEU A O 1
ATOM 1638 N N . TYR A 1 223 ? -9.156 2.904 -14.82 1 94 223 TYR A N 1
ATOM 1639 C CA . TYR A 1 223 ? -9.617 3.961 -13.93 1 94 223 TYR A CA 1
ATOM 1640 C C . TYR A 1 223 ? -8.461 4.531 -13.117 1 94 223 TYR A C 1
ATOM 1642 O O . TYR A 1 223 ? -8.336 5.75 -12.969 1 94 223 TYR A O 1
ATOM 1650 N N . THR A 1 224 ? -7.688 3.656 -12.547 1 94.88 224 THR A N 1
ATOM 1651 C CA . THR A 1 224 ? -6.559 4.09 -11.734 1 94.88 224 THR A CA 1
ATOM 1652 C C . THR A 1 224 ? -5.59 4.938 -12.555 1 94.88 224 THR A C 1
ATOM 1654 O O . THR A 1 224 ? -5.094 5.961 -12.078 1 94.88 224 THR A O 1
ATOM 1657 N N . ALA A 1 225 ? -5.289 4.582 -13.812 1 95 225 ALA A N 1
ATOM 1658 C CA . ALA A 1 225 ? -4.414 5.348 -14.695 1 95 225 ALA A CA 1
ATOM 1659 C C . ALA A 1 225 ? -4.953 6.762 -14.906 1 95 225 ALA A C 1
ATOM 1661 O O . ALA A 1 225 ? -4.191 7.727 -14.922 1 95 225 ALA A O 1
ATOM 1662 N N . LEU A 1 226 ? -6.215 6.879 -14.969 1 92.5 226 LEU A N 1
ATOM 1663 C CA . LEU A 1 226 ? -6.848 8.172 -15.195 1 92.5 226 LEU A CA 1
ATOM 1664 C C . LEU A 1 226 ? -6.863 9 -13.914 1 92.5 226 LEU A C 1
ATOM 1666 O O . LEU A 1 226 ? -6.555 10.195 -13.938 1 92.5 226 LEU A O 1
ATOM 1670 N N . VAL A 1 227 ? -7.129 8.336 -12.836 1 92.69 227 VAL A N 1
ATOM 1671 C CA . VAL A 1 227 ? -7.352 9.086 -11.609 1 92.69 227 VAL A CA 1
ATOM 1672 C C . VAL A 1 227 ? -6.008 9.523 -11.023 1 92.69 227 VAL A C 1
ATOM 1674 O O . VAL A 1 227 ? -5.934 10.523 -10.305 1 92.69 227 VAL A O 1
ATOM 1677 N N . VAL A 1 228 ? -5.004 8.844 -11.297 1 94.88 228 VAL A N 1
ATOM 1678 C CA . VAL A 1 228 ? -3.676 9.234 -10.836 1 94.88 228 VAL A CA 1
ATOM 1679 C C . VAL A 1 228 ? -3.32 10.609 -11.383 1 94.88 228 VAL A C 1
ATOM 1681 O O . VAL A 1 228 ? -2.715 11.43 -10.688 1 94.88 228 VAL A O 1
ATOM 1684 N N . VAL A 1 229 ? -3.674 10.906 -12.609 1 94.19 229 VAL A N 1
ATOM 1685 C CA . VAL A 1 229 ? -3.43 12.203 -13.227 1 94.19 229 VAL A CA 1
ATOM 1686 C C . VAL A 1 229 ? -4.238 13.281 -12.5 1 94.19 229 VAL A C 1
ATOM 1688 O O . VAL A 1 229 ? -3.736 14.375 -12.25 1 94.19 229 VAL A O 1
ATOM 1691 N N . ARG A 1 230 ? -5.375 12.914 -12.148 1 92.44 230 ARG A N 1
ATOM 1692 C CA . ARG A 1 230 ? -6.227 13.844 -11.422 1 92.44 230 ARG A CA 1
ATOM 1693 C C . ARG A 1 230 ? -5.652 14.141 -10.039 1 92.44 230 ARG A C 1
ATOM 1695 O O . ARG A 1 230 ? -5.68 15.289 -9.578 1 92.44 230 ARG A O 1
ATOM 1702 N N . TRP A 1 231 ? -5.238 13.125 -9.359 1 94.56 231 TRP A N 1
ATOM 1703 C CA . TRP A 1 231 ? -4.617 13.305 -8.055 1 94.56 231 TRP A CA 1
ATOM 1704 C C . TRP A 1 231 ? -3.373 14.18 -8.156 1 94.56 231 TRP A C 1
ATOM 1706 O O . TRP A 1 231 ? -3.164 15.078 -7.34 1 94.56 231 TRP A O 1
ATOM 1716 N N . ALA A 1 232 ? -2.588 13.969 -9.164 1 95.5 232 ALA A N 1
ATOM 1717 C CA . ALA A 1 232 ? -1.386 14.773 -9.383 1 95.5 232 ALA A CA 1
ATOM 1718 C C . ALA A 1 232 ? -1.737 16.234 -9.602 1 95.5 232 ALA A C 1
ATOM 1720 O O . ALA A 1 232 ? -1.084 17.125 -9.047 1 95.5 232 ALA A O 1
ATOM 1721 N N . ARG A 1 233 ? -2.705 16.5 -10.344 1 94.88 233 ARG A N 1
ATOM 1722 C CA . ARG A 1 233 ? -3.146 17.859 -10.609 1 94.88 233 ARG A CA 1
ATOM 1723 C C . ARG A 1 233 ? -3.645 18.531 -9.336 1 94.88 233 ARG A C 1
ATOM 1725 O O . ARG A 1 233 ? -3.344 19.703 -9.086 1 94.88 233 ARG A O 1
ATOM 1732 N N . ARG A 1 234 ? -4.352 17.766 -8.602 1 93 234 ARG A N 1
ATOM 1733 C CA . ARG A 1 234 ? -4.844 18.297 -7.34 1 93 234 ARG A CA 1
ATOM 1734 C C . ARG A 1 234 ? -3.688 18.703 -6.43 1 93 234 ARG A C 1
ATOM 1736 O O . ARG A 1 234 ? -3.686 19.812 -5.875 1 93 234 ARG A O 1
ATOM 1743 N N . ILE A 1 235 ? -2.756 17.891 -6.316 1 95.44 235 ILE A N 1
ATOM 1744 C CA . ILE A 1 235 ? -1.613 18.141 -5.445 1 95.44 235 ILE A CA 1
ATOM 1745 C C . ILE A 1 235 ? -0.794 19.312 -5.992 1 95.44 235 ILE A C 1
ATOM 1747 O O . ILE A 1 235 ? -0.294 20.141 -5.227 1 95.44 235 ILE A O 1
ATOM 1751 N N . ARG A 1 236 ? -0.722 19.359 -7.289 1 94.81 236 ARG A N 1
ATOM 1752 C CA . ARG A 1 236 ? -0.028 20.484 -7.926 1 94.81 236 ARG A CA 1
ATOM 1753 C C . ARG A 1 236 ? -0.714 21.797 -7.605 1 94.81 236 ARG A C 1
ATOM 1755 O O . ARG A 1 236 ? -0.049 22.797 -7.281 1 94.81 236 ARG A O 1
ATOM 1762 N N . ASP A 1 237 ? -1.96 21.812 -7.68 1 94.5 237 ASP A N 1
ATOM 1763 C CA . ASP A 1 237 ? -2.73 23.016 -7.379 1 94.5 237 ASP A CA 1
ATOM 1764 C C . ASP A 1 237 ? -2.537 23.438 -5.926 1 94.5 237 ASP A C 1
ATOM 1766 O O . ASP A 1 237 ? -2.398 24.625 -5.637 1 94.5 237 ASP A O 1
ATOM 1770 N N . LEU A 1 238 ? -2.562 22.469 -5.086 1 93.12 238 LEU A N 1
ATOM 1771 C CA . LEU A 1 238 ? -2.35 22.75 -3.668 1 93.12 238 LEU A CA 1
ATOM 1772 C C . LEU A 1 238 ? -0.942 23.297 -3.426 1 93.12 238 LEU A C 1
ATOM 1774 O O . LEU A 1 238 ? -0.749 24.188 -2.613 1 93.12 238 LEU A O 1
ATOM 1778 N N . ASP A 1 239 ? -0.061 22.719 -4.082 1 91.94 239 ASP A N 1
ATOM 1779 C CA . ASP A 1 239 ? 1.334 23.141 -3.98 1 91.94 239 ASP A CA 1
ATOM 1780 C C . ASP A 1 239 ? 1.51 24.578 -4.453 1 91.94 239 ASP A C 1
ATOM 1782 O O . ASP A 1 239 ? 2.213 25.375 -3.816 1 91.94 239 ASP A O 1
ATOM 1786 N N . ASP A 1 240 ? 0.922 24.938 -5.508 1 91.94 240 ASP A N 1
ATOM 1787 C CA . ASP A 1 240 ? 0.978 26.281 -6.059 1 91.94 240 ASP A CA 1
ATOM 1788 C C . ASP A 1 240 ? 0.339 27.297 -5.109 1 91.94 240 ASP A C 1
ATOM 1790 O O . ASP A 1 240 ? 0.857 28.406 -4.93 1 91.94 240 ASP A O 1
ATOM 1794 N N . ALA A 1 241 ? -0.707 26.844 -4.559 1 89.44 241 ALA A N 1
ATOM 1795 C CA . ALA A 1 241 ? -1.395 27.719 -3.611 1 89.44 241 ALA A CA 1
ATOM 1796 C C . ALA A 1 241 ? -0.531 27.984 -2.381 1 89.44 241 ALA A C 1
ATOM 1798 O O . ALA A 1 241 ? -0.467 29.109 -1.891 1 89.44 241 ALA A O 1
ATOM 1799 N N . ARG A 1 242 ? 0.035 26.984 -1.939 1 86.75 242 ARG A N 1
ATOM 1800 C CA . ARG A 1 242 ? 0.904 27.094 -0.772 1 86.75 242 ARG A CA 1
ATOM 1801 C C . ARG A 1 242 ? 2.105 27.984 -1.062 1 86.75 242 ARG A C 1
ATOM 1803 O O . ARG A 1 242 ? 2.496 28.797 -0.224 1 86.75 242 ARG A O 1
ATOM 1810 N N . SER A 1 243 ? 2.689 27.859 -2.215 1 85.38 243 SER A N 1
ATOM 1811 C CA . SER A 1 243 ? 3.852 28.641 -2.604 1 85.38 243 SER A CA 1
ATOM 1812 C C . SER A 1 243 ? 3.486 30.125 -2.777 1 85.38 243 SER A C 1
ATOM 1814 O O . SER A 1 243 ? 4.293 31 -2.477 1 85.38 243 SER A O 1
ATOM 1816 N N . SER A 1 244 ? 2.354 30.312 -3.262 1 85.5 244 SER A N 1
ATOM 1817 C CA . SER A 1 244 ? 1.888 31.688 -3.457 1 85.5 244 SER A CA 1
ATOM 1818 C C . SER A 1 244 ? 1.677 32.406 -2.123 1 85.5 244 SER A C 1
ATOM 1820 O O . SER A 1 244 ? 2.008 33.562 -1.981 1 85.5 244 SER A O 1
ATOM 1822 N N . VAL A 1 245 ? 1.134 31.719 -1.208 1 83.44 245 VAL A N 1
ATOM 1823 C CA . VAL A 1 245 ? 0.897 32.281 0.118 1 83.44 245 VAL A CA 1
ATOM 1824 C C . VAL A 1 245 ? 2.23 32.594 0.794 1 83.44 245 VAL A C 1
ATOM 1826 O O . VAL A 1 245 ? 2.398 33.656 1.39 1 83.44 245 VAL A O 1
ATOM 1829 N N . ALA A 1 246 ? 3.127 31.734 0.671 1 79.31 246 ALA A N 1
ATOM 1830 C CA . ALA A 1 246 ? 4.449 31.922 1.263 1 79.31 246 ALA A CA 1
ATOM 1831 C C . ALA A 1 246 ? 5.16 33.125 0.641 1 79.31 246 ALA A C 1
ATOM 1833 O O . ALA A 1 246 ? 5.836 33.875 1.339 1 79.31 246 ALA A O 1
ATOM 1834 N N . ALA A 1 247 ? 5 33.281 -0.637 1 83.5 247 ALA A N 1
ATOM 1835 C CA . ALA A 1 247 ? 5.621 34.406 -1.352 1 83.5 247 ALA A CA 1
ATOM 1836 C C . ALA A 1 247 ? 5.012 35.75 -0.925 1 83.5 247 ALA A C 1
ATOM 1838 O O . ALA A 1 247 ? 5.727 36.719 -0.749 1 83.5 247 ALA A O 1
ATOM 1839 N N . ARG A 1 248 ? 3.777 35.75 -0.702 1 85.31 248 ARG A N 1
ATOM 1840 C CA . ARG A 1 248 ? 3.078 36.938 -0.279 1 85.31 248 ARG A CA 1
ATOM 1841 C C . ARG A 1 248 ? 3.471 37.344 1.141 1 85.31 248 ARG A C 1
ATOM 1843 O O . ARG A 1 248 ? 3.641 38.531 1.439 1 85.31 248 ARG A O 1
ATOM 1850 N N . GLU A 1 249 ? 3.58 36.375 1.982 1 83.19 249 GLU A N 1
ATOM 1851 C CA . GLU A 1 249 ? 3.973 36.625 3.365 1 83.19 249 GLU A CA 1
ATOM 1852 C C . GLU A 1 249 ? 5.418 37.094 3.447 1 83.19 249 GLU A C 1
ATOM 1854 O O . GLU A 1 249 ? 5.773 37.875 4.34 1 83.19 249 GLU A O 1
ATOM 1859 N N . ALA A 1 250 ? 6.289 36.688 2.615 1 82.56 250 ALA A N 1
ATOM 1860 C CA . ALA A 1 250 ? 7.699 37.094 2.59 1 82.56 250 ALA A CA 1
ATOM 1861 C C . ALA A 1 250 ? 7.859 38.531 2.131 1 82.56 250 ALA A C 1
ATOM 1863 O O . ALA A 1 250 ? 8.781 39.219 2.564 1 82.56 250 ALA A O 1
ATOM 1864 N N . VAL A 1 251 ? 7.027 39 1.369 1 82.88 251 VAL A N 1
ATOM 1865 C CA . VAL A 1 251 ? 7.094 40.375 0.869 1 82.88 251 VAL A CA 1
ATOM 1866 C C . VAL A 1 251 ? 6.578 41.344 1.936 1 82.88 251 VAL A C 1
ATOM 1868 O O . VAL A 1 251 ? 7.004 42.5 1.994 1 82.88 251 VAL A O 1
ATOM 1871 N N . HIS A 1 252 ? 5.75 40.875 2.768 1 75.75 252 HIS A N 1
ATOM 1872 C CA . HIS A 1 252 ? 5.145 41.75 3.785 1 75.75 252 HIS A CA 1
ATOM 1873 C C . HIS A 1 252 ? 6.031 41.812 5.023 1 75.75 252 HIS A C 1
ATOM 1875 O O . HIS A 1 252 ? 5.73 42.594 5.953 1 75.75 252 HIS A O 1
ATOM 1881 N N . VAL A 1 253 ? 7.125 41.156 4.961 1 70.69 253 VAL A N 1
ATOM 1882 C CA . VAL A 1 253 ? 8.086 41.312 6.047 1 70.69 253 VAL A CA 1
ATOM 1883 C C . VAL A 1 253 ? 9.305 42.094 5.543 1 70.69 253 VAL A C 1
ATOM 1885 O O . VAL A 1 253 ? 9.734 41.906 4.402 1 70.69 253 VAL A O 1
ATOM 1888 N N . MET B 1 1 ? 22.891 39.75 -11.391 1 28.42 1 MET B N 1
ATOM 1889 C CA . MET B 1 1 ? 24.141 39 -11.305 1 28.42 1 MET B CA 1
ATOM 1890 C C . MET B 1 1 ? 23.906 37.5 -11.359 1 28.42 1 MET B C 1
ATOM 1892 O O . MET B 1 1 ? 23.031 36.969 -10.664 1 28.42 1 MET B O 1
ATOM 1896 N N . ARG B 1 2 ? 24.219 36.781 -12.492 1 36.41 2 ARG B N 1
ATOM 1897 C CA . ARG B 1 2 ? 24.172 35.344 -12.68 1 36.41 2 ARG B CA 1
ATOM 1898 C C . ARG B 1 2 ? 24.766 34.594 -11.477 1 36.41 2 ARG B C 1
ATOM 1900 O O . ARG B 1 2 ? 25.953 34.75 -11.172 1 36.41 2 ARG B O 1
ATOM 1907 N N . THR B 1 3 ? 24.109 34.344 -10.359 1 39.97 3 THR B N 1
ATOM 1908 C CA . THR B 1 3 ? 24.641 33.562 -9.258 1 39.97 3 THR B CA 1
ATOM 1909 C C . THR B 1 3 ? 25.453 32.375 -9.781 1 39.97 3 THR B C 1
ATOM 1911 O O . THR B 1 3 ? 25.078 31.734 -10.766 1 39.97 3 THR B O 1
ATOM 1914 N N . GLY B 1 4 ? 26.719 32.312 -9.781 1 42.94 4 GLY B N 1
ATOM 1915 C CA . GLY B 1 4 ? 27.797 31.453 -10.211 1 42.94 4 GLY B CA 1
ATOM 1916 C C . GLY B 1 4 ? 27.453 29.969 -10.094 1 42.94 4 GLY B C 1
ATOM 1917 O O . GLY B 1 4 ? 26.656 29.578 -9.25 1 42.94 4 GLY B O 1
ATOM 1918 N N . THR B 1 5 ? 27.484 29.156 -11.227 1 50.69 5 THR B N 1
ATOM 1919 C CA . THR B 1 5 ? 27.453 27.703 -11.406 1 50.69 5 THR B CA 1
ATOM 1920 C C . THR B 1 5 ? 28.156 27 -10.258 1 50.69 5 THR B C 1
ATOM 1922 O O . THR B 1 5 ? 29.375 27.109 -10.117 1 50.69 5 THR B O 1
ATOM 1925 N N . ASP B 1 6 ? 27.641 27 -9.117 1 62.59 6 ASP B N 1
ATOM 1926 C CA . ASP B 1 6 ? 28.297 26.219 -8.07 1 62.59 6 ASP B CA 1
ATOM 1927 C C . ASP B 1 6 ? 28.875 24.922 -8.641 1 62.59 6 ASP B C 1
ATOM 1929 O O . ASP B 1 6 ? 28.172 24.156 -9.312 1 62.59 6 ASP B O 1
ATOM 1933 N N . GLY B 1 7 ? 30.203 24.828 -8.734 1 73 7 GLY B N 1
ATOM 1934 C CA . GLY B 1 7 ? 30.906 23.641 -9.172 1 73 7 GLY B CA 1
ATOM 1935 C C . GLY B 1 7 ? 30.422 22.375 -8.492 1 73 7 GLY B C 1
ATOM 1936 O O . GLY B 1 7 ? 29.625 22.422 -7.559 1 73 7 GLY B O 1
ATOM 1937 N N . PHE B 1 8 ? 30.625 21.25 -9.055 1 78.81 8 PHE B N 1
ATOM 1938 C CA . PHE B 1 8 ? 30.266 19.922 -8.555 1 78.81 8 PHE B CA 1
ATOM 1939 C C . PHE B 1 8 ? 30.656 19.766 -7.094 1 78.81 8 PHE B C 1
ATOM 1941 O O . PHE B 1 8 ? 29.859 19.328 -6.27 1 78.81 8 PHE B O 1
ATOM 1948 N N . ALA B 1 9 ? 31.797 20.203 -6.77 1 77.31 9 ALA B N 1
ATOM 1949 C CA . ALA B 1 9 ? 32.312 20.094 -5.406 1 77.31 9 ALA B CA 1
ATOM 1950 C C . ALA B 1 9 ? 31.516 20.969 -4.445 1 77.31 9 ALA B C 1
ATOM 1952 O O . ALA B 1 9 ? 31.266 20.578 -3.303 1 77.31 9 ALA B O 1
ATOM 1953 N N . ASP B 1 10 ? 31.203 22.094 -4.926 1 77.19 10 ASP B N 1
ATOM 1954 C CA . ASP B 1 10 ? 30.391 23 -4.102 1 77.19 10 ASP B CA 1
ATOM 1955 C C . ASP B 1 10 ? 29 22.438 -3.85 1 77.19 10 ASP B C 1
ATOM 1957 O O . ASP B 1 10 ? 28.5 22.5 -2.729 1 77.19 10 ASP B O 1
ATOM 1961 N N . SER B 1 11 ? 28.438 21.891 -4.852 1 73.56 11 SER B N 1
ATOM 1962 C CA . SER B 1 11 ? 27.125 21.281 -4.703 1 73.56 11 SER B CA 1
ATOM 1963 C C . SER B 1 11 ? 27.172 20.094 -3.732 1 73.56 11 SER B C 1
ATOM 1965 O O . SER B 1 11 ? 26.266 19.922 -2.922 1 73.56 11 SER B O 1
ATOM 1967 N N . LEU B 1 12 ? 28.188 19.391 -3.773 1 78.12 12 LEU B N 1
ATOM 1968 C CA . LEU B 1 12 ? 28.375 18.234 -2.896 1 78.12 12 LEU B CA 1
ATOM 1969 C C . LEU B 1 12 ? 28.469 18.672 -1.438 1 78.12 12 LEU B C 1
ATOM 1971 O O . LEU B 1 12 ? 27.891 18.031 -0.556 1 78.12 12 LEU B O 1
ATOM 1975 N N . GLN B 1 13 ? 29.188 19.656 -1.176 1 73.75 13 GLN B N 1
ATOM 1976 C CA . GLN B 1 13 ? 29.359 20.172 0.182 1 73.75 13 GLN B CA 1
ATOM 1977 C C . GLN B 1 13 ? 28.047 20.703 0.735 1 73.75 13 GLN B C 1
ATOM 1979 O O . GLN B 1 13 ? 27.719 20.469 1.899 1 73.75 13 GLN B O 1
ATOM 1984 N N . ARG B 1 14 ? 27.344 21.328 -0.064 1 71.88 14 ARG B N 1
ATOM 1985 C CA . ARG B 1 14 ? 26.062 21.875 0.341 1 71.88 14 ARG B CA 1
ATOM 1986 C C . ARG B 1 14 ? 25.062 20.766 0.625 1 71.88 14 ARG B C 1
ATOM 1988 O O . ARG B 1 14 ? 24.234 20.875 1.541 1 71.88 14 ARG B O 1
ATOM 1995 N N . LEU B 1 15 ? 25.141 19.797 -0.096 1 76.75 15 LEU B N 1
ATOM 1996 C CA . LEU B 1 15 ? 24.234 18.672 0.054 1 76.75 15 LEU B CA 1
ATOM 1997 C C . LEU B 1 15 ? 24.516 17.922 1.35 1 76.75 15 LEU B C 1
ATOM 1999 O O . LEU B 1 15 ? 23.594 17.391 1.979 1 76.75 15 LEU B O 1
ATOM 2003 N N . LYS B 1 16 ? 25.766 17.828 1.694 1 73.5 16 LYS B N 1
ATOM 2004 C CA . LYS B 1 16 ? 26.141 17.203 2.957 1 73.5 16 LYS B CA 1
ATOM 2005 C C . LYS B 1 16 ? 25.484 17.922 4.141 1 73.5 16 LYS B C 1
ATOM 2007 O O . LYS B 1 16 ? 25.078 17.281 5.113 1 73.5 16 LYS B O 1
ATOM 2012 N N . SER B 1 17 ? 25.234 19.203 4.016 1 69.31 17 SER B N 1
ATOM 2013 C CA . SER B 1 17 ? 24.641 20 5.09 1 69.31 17 SER B CA 1
ATOM 2014 C C . SER B 1 17 ? 23.125 19.922 5.062 1 69.31 17 SER B C 1
ATOM 2016 O O . SER B 1 17 ? 22.469 20.156 6.078 1 69.31 17 SER B O 1
ATOM 2018 N N . ALA B 1 18 ? 22.672 19.547 3.877 1 66.56 18 ALA B N 1
ATOM 2019 C CA . ALA B 1 18 ? 21.219 19.578 3.682 1 66.56 18 ALA B CA 1
ATOM 2020 C C . ALA B 1 18 ? 20.609 18.188 3.809 1 66.56 18 ALA B C 1
ATOM 2022 O O . ALA B 1 18 ? 19.531 17.922 3.277 1 66.56 18 ALA B O 1
ATOM 2023 N N . GLN B 1 19 ? 21.234 17.359 4.582 1 71.81 19 GLN B N 1
ATOM 2024 C CA . GLN B 1 19 ? 20.781 15.977 4.668 1 71.81 19 GLN B CA 1
ATOM 2025 C C . GLN B 1 19 ? 19.688 15.828 5.727 1 71.81 19 GLN B C 1
ATOM 2027 O O . GLN B 1 19 ? 19.656 16.578 6.699 1 71.81 19 GLN B O 1
ATOM 2032 N N . LYS B 1 20 ? 18.781 14.906 5.375 1 67.25 20 LYS B N 1
ATOM 2033 C CA . LYS B 1 20 ? 17.75 14.562 6.352 1 67.25 20 LYS B CA 1
ATOM 2034 C C . LYS B 1 20 ? 18.359 13.852 7.559 1 67.25 20 LYS B C 1
ATOM 2036 O O . LYS B 1 20 ? 19.438 13.273 7.469 1 67.25 20 LYS B O 1
ATOM 2041 N N . SER B 1 21 ? 17.609 13.93 8.773 1 68.56 21 SER B N 1
ATOM 2042 C CA . SER B 1 21 ? 18.047 13.203 9.961 1 68.56 21 SER B CA 1
ATOM 2043 C C . SER B 1 21 ? 18.156 11.711 9.688 1 68.56 21 SER B C 1
ATOM 2045 O O . SER B 1 21 ? 17.344 11.133 8.977 1 68.56 21 SER B O 1
ATOM 2047 N N . ALA B 1 22 ? 19.188 11.109 10.109 1 67.81 22 ALA B N 1
ATOM 2048 C CA . ALA B 1 22 ? 19.438 9.68 9.969 1 67.81 22 ALA B CA 1
ATOM 2049 C C . ALA B 1 22 ? 18.688 8.883 11.031 1 67.81 22 ALA B C 1
ATOM 2051 O O . ALA B 1 22 ? 18.719 7.648 11.016 1 67.81 22 ALA B O 1
ATOM 2052 N N . LYS B 1 23 ? 18.031 9.633 11.766 1 60.59 23 LYS B N 1
ATOM 2053 C CA . LYS B 1 23 ? 17.406 8.977 12.906 1 60.59 23 LYS B CA 1
ATOM 2054 C C . LYS B 1 23 ? 16.328 7.996 12.461 1 60.59 23 LYS B C 1
ATOM 2056 O O . LYS B 1 23 ? 15.398 8.375 11.734 1 60.59 23 LYS B O 1
ATOM 2061 N N . GLY B 1 24 ? 16.516 6.719 12.859 1 66.44 24 GLY B N 1
ATOM 2062 C CA . GLY B 1 24 ? 15.523 5.699 12.586 1 66.44 24 GLY B CA 1
ATOM 2063 C C . GLY B 1 24 ? 15.656 5.082 11.203 1 66.44 24 GLY B C 1
ATOM 2064 O O . GLY B 1 24 ? 14.938 4.141 10.875 1 66.44 24 GLY B O 1
ATOM 2065 N N . ALA B 1 25 ? 16.625 5.582 10.461 1 73.94 25 ALA B N 1
ATOM 2066 C CA . ALA B 1 25 ? 16.797 5.055 9.109 1 73.94 25 ALA B CA 1
ATOM 2067 C C . ALA B 1 25 ? 17.625 3.779 9.117 1 73.94 25 ALA B C 1
ATOM 2069 O O . ALA B 1 25 ? 18.5 3.605 9.984 1 73.94 25 ALA B O 1
ATOM 2070 N N . PRO B 1 26 ? 17.328 2.875 8.188 1 74.81 26 PRO B N 1
ATOM 2071 C CA . PRO B 1 26 ? 18.156 1.666 8.094 1 74.81 26 PRO B CA 1
ATOM 2072 C C . PRO B 1 26 ? 19.609 1.969 7.766 1 74.81 26 PRO B C 1
ATOM 2074 O O . PRO B 1 26 ? 19.906 2.959 7.094 1 74.81 26 PRO B O 1
ATOM 2077 N N . LEU B 1 27 ? 20.531 1.021 8.266 1 74.75 27 LEU B N 1
ATOM 2078 C CA . LEU B 1 27 ? 21.984 1.227 8.188 1 74.75 27 LEU B CA 1
ATOM 2079 C C . LEU B 1 27 ? 22.422 1.397 6.742 1 74.75 27 LEU B C 1
ATOM 2081 O O . LEU B 1 27 ? 23.172 2.326 6.422 1 74.75 27 LEU B O 1
ATOM 2085 N N . TYR B 1 28 ? 22.047 0.576 5.82 1 80.94 28 TYR B N 1
ATOM 2086 C CA . TYR B 1 28 ? 22.438 0.685 4.422 1 80.94 28 TYR B CA 1
ATOM 2087 C C . TYR B 1 28 ? 22.047 2.039 3.848 1 80.94 28 TYR B C 1
ATOM 2089 O O . TYR B 1 28 ? 22.812 2.65 3.1 1 80.94 28 TYR B O 1
ATOM 2097 N N . SER B 1 29 ? 20.922 2.451 4.148 1 82.56 29 SER B N 1
ATOM 2098 C CA . SER B 1 29 ? 20.422 3.729 3.643 1 82.56 29 SER B CA 1
ATOM 2099 C C . SER B 1 29 ? 21.312 4.883 4.086 1 82.56 29 SER B C 1
ATOM 2101 O O . SER B 1 29 ? 21.672 5.75 3.281 1 82.56 29 SER B O 1
ATOM 2103 N N . VAL B 1 30 ? 21.766 4.77 5.32 1 79.12 30 VAL B N 1
ATOM 2104 C CA . VAL B 1 30 ? 22.516 5.875 5.902 1 79.12 30 VAL B CA 1
ATOM 2105 C C . VAL B 1 30 ? 23.984 5.812 5.441 1 79.12 30 VAL B C 1
ATOM 2107 O O . VAL B 1 30 ? 24.562 6.836 5.09 1 79.12 30 VAL B O 1
ATOM 2110 N N . VAL B 1 31 ? 24.453 4.609 5.34 1 82 31 VAL B N 1
ATOM 2111 C CA . VAL B 1 31 ? 25.891 4.477 5.141 1 82 31 VAL B CA 1
ATOM 2112 C C . VAL B 1 31 ? 26.219 4.395 3.65 1 82 31 VAL B C 1
ATOM 2114 O O . VAL B 1 31 ? 27.281 4.832 3.209 1 82 31 VAL B O 1
ATOM 2117 N N . VAL B 1 32 ? 25.297 3.977 2.908 1 84.19 32 VAL B N 1
ATOM 2118 C CA . VAL B 1 32 ? 25.625 3.725 1.507 1 84.19 32 VAL B CA 1
ATOM 2119 C C . VAL B 1 32 ? 24.719 4.566 0.609 1 84.19 32 VAL B C 1
ATOM 2121 O O . VAL B 1 32 ? 25.203 5.363 -0.196 1 84.19 32 VAL B O 1
ATOM 2124 N N . ASN B 1 33 ? 23.469 4.469 0.781 1 86.31 33 ASN B N 1
ATOM 2125 C CA . ASN B 1 33 ? 22.531 5.066 -0.155 1 86.31 33 ASN B CA 1
ATOM 2126 C C . ASN B 1 33 ? 22.578 6.59 -0.116 1 86.31 33 ASN B C 1
ATOM 2128 O O . ASN B 1 33 ? 22.578 7.242 -1.161 1 86.31 33 ASN B O 1
ATOM 2132 N N . ARG B 1 34 ? 22.703 7.117 1.043 1 85.94 34 ARG B N 1
ATOM 2133 C CA . ARG B 1 34 ? 22.672 8.57 1.189 1 85.94 34 ARG B CA 1
ATOM 2134 C C . ARG B 1 34 ? 23.906 9.203 0.559 1 85.94 34 ARG B C 1
ATOM 2136 O O . ARG B 1 34 ? 23.797 10.148 -0.229 1 85.94 34 ARG B O 1
ATOM 2143 N N . PRO B 1 35 ? 25.062 8.656 0.845 1 88.06 35 PRO B N 1
ATOM 2144 C CA . PRO B 1 35 ? 26.234 9.227 0.187 1 88.06 35 PRO B CA 1
ATOM 2145 C C . PRO B 1 35 ? 26.203 9.07 -1.331 1 88.06 35 PRO B C 1
ATOM 2147 O O . PRO B 1 35 ? 26.562 10 -2.061 1 88.06 35 PRO B O 1
ATOM 2150 N N . LEU B 1 36 ? 25.781 7.934 -1.751 1 88.88 36 LEU B N 1
ATOM 2151 C CA . LEU B 1 36 ? 25.641 7.73 -3.188 1 88.88 36 LEU B CA 1
ATOM 2152 C C . LEU B 1 36 ? 24.594 8.688 -3.766 1 88.88 36 LEU B C 1
ATOM 2154 O O . LEU B 1 36 ? 24.766 9.211 -4.867 1 88.88 36 LEU B O 1
ATOM 2158 N N . GLY B 1 37 ? 23.547 8.867 -3.096 1 91 37 GLY B N 1
ATOM 2159 C CA . GLY B 1 37 ? 22.516 9.82 -3.484 1 91 37 GLY B CA 1
ATOM 2160 C C . GLY B 1 37 ? 23.031 11.242 -3.604 1 91 37 GLY B C 1
ATOM 2161 O O . GLY B 1 37 ? 22.625 11.984 -4.5 1 91 37 GLY B O 1
ATOM 2162 N N . ARG B 1 38 ? 23.922 11.57 -2.758 1 89.81 38 ARG B N 1
ATOM 2163 C CA . ARG B 1 38 ? 24.516 12.906 -2.768 1 89.81 38 ARG B CA 1
ATOM 2164 C C . ARG B 1 38 ? 25.297 13.156 -4.055 1 89.81 38 ARG B C 1
ATOM 2166 O O . ARG B 1 38 ? 25.219 14.242 -4.629 1 89.81 38 ARG B O 1
ATOM 2173 N N . ILE B 1 39 ? 25.953 12.211 -4.41 1 91.38 39 ILE B N 1
ATOM 2174 C CA . ILE B 1 39 ? 26.734 12.305 -5.633 1 91.38 39 ILE B CA 1
ATOM 2175 C C . ILE B 1 39 ? 25.812 12.5 -6.828 1 91.38 39 ILE B C 1
ATOM 2177 O O . ILE B 1 39 ? 26.031 13.375 -7.664 1 91.38 39 ILE B O 1
ATOM 2181 N N . PHE B 1 40 ? 24.766 11.75 -6.895 1 92.56 40 PHE B N 1
ATOM 2182 C CA . PHE B 1 40 ? 23.812 11.844 -7.992 1 92.56 40 PHE B CA 1
ATOM 2183 C C . PHE B 1 40 ? 23.047 13.164 -7.934 1 92.56 40 PHE B C 1
ATOM 2185 O O . PHE B 1 40 ? 22.719 13.734 -8.969 1 92.56 40 PHE B O 1
ATOM 2192 N N . ALA B 1 41 ? 22.812 13.555 -6.754 1 91.12 41 ALA B N 1
ATOM 2193 C CA . ALA B 1 41 ? 22.125 14.836 -6.598 1 91.12 41 ALA B CA 1
ATOM 2194 C C . ALA B 1 41 ? 22.984 15.977 -7.129 1 91.12 41 ALA B C 1
ATOM 2196 O O . ALA B 1 41 ? 22.484 16.875 -7.805 1 91.12 41 ALA B O 1
ATOM 2197 N N . ALA B 1 42 ? 24.219 15.938 -6.773 1 91.19 42 ALA B N 1
ATOM 2198 C CA . ALA B 1 42 ? 25.156 16.953 -7.254 1 91.19 42 ALA B CA 1
ATOM 2199 C C . ALA B 1 42 ? 25.234 16.953 -8.781 1 91.19 42 ALA B C 1
ATOM 2201 O O . ALA B 1 42 ? 25.234 18 -9.414 1 91.19 42 ALA B O 1
ATOM 2202 N N . ALA B 1 43 ? 25.312 15.82 -9.289 1 92.56 43 ALA B N 1
ATOM 2203 C CA . ALA B 1 43 ? 25.359 15.68 -10.742 1 92.56 43 ALA B CA 1
ATOM 2204 C C . ALA B 1 43 ? 24.078 16.203 -11.383 1 92.56 43 ALA B C 1
ATOM 2206 O O . ALA B 1 43 ? 24.109 16.891 -12.406 1 92.56 43 ALA B O 1
ATOM 2207 N N . ALA B 1 44 ? 22.984 15.844 -10.836 1 92.75 44 ALA B N 1
ATOM 2208 C CA . ALA B 1 44 ? 21.688 16.297 -11.344 1 92.75 44 ALA B CA 1
ATOM 2209 C C . ALA B 1 44 ? 21.578 17.812 -11.281 1 92.75 44 ALA B C 1
ATOM 2211 O O . ALA B 1 44 ? 21.016 18.438 -12.188 1 92.75 44 ALA B O 1
ATOM 2212 N N . HIS B 1 45 ? 22.094 18.297 -10.219 1 90.31 45 HIS B N 1
ATOM 2213 C CA . HIS B 1 45 ? 22.094 19.75 -10.062 1 90.31 45 HIS B CA 1
ATOM 2214 C C . HIS B 1 45 ? 22.891 20.422 -11.18 1 90.31 45 HIS B C 1
ATOM 2216 O O . HIS B 1 45 ? 22.438 21.422 -11.75 1 90.31 45 HIS B O 1
ATOM 2222 N N . GLN B 1 46 ? 24 19.875 -11.438 1 91.75 46 GLN B N 1
ATOM 2223 C CA . GLN B 1 46 ? 24.859 20.438 -12.469 1 91.75 46 GLN B CA 1
ATOM 2224 C C . GLN B 1 46 ? 24.219 20.328 -13.852 1 91.75 46 GLN B C 1
ATOM 2226 O O . GLN B 1 46 ? 24.406 21.203 -14.703 1 91.75 46 GLN B O 1
ATOM 2231 N N . LEU B 1 47 ? 23.453 19.375 -14.047 1 93.75 47 LEU B N 1
ATOM 2232 C CA . LEU B 1 47 ? 22.797 19.141 -15.32 1 93.75 47 LEU B CA 1
ATOM 2233 C C . LEU B 1 47 ? 21.5 19.922 -15.422 1 93.75 47 LEU B C 1
ATOM 2235 O O . LEU B 1 47 ? 20.812 19.875 -16.453 1 93.75 47 LEU B O 1
ATOM 2239 N N . GLY B 1 48 ? 21.109 20.547 -14.367 1 91.94 48 GLY B N 1
ATOM 2240 C CA . GLY B 1 48 ? 19.922 21.375 -14.352 1 91.94 48 GLY B CA 1
ATOM 2241 C C . GLY B 1 48 ? 18.641 20.562 -14.258 1 91.94 48 GLY B C 1
ATOM 2242 O O . GLY B 1 48 ? 17.578 21.016 -14.688 1 91.94 48 GLY B O 1
ATOM 2243 N N . MET B 1 49 ? 18.734 19.438 -13.68 1 93.75 49 MET B N 1
ATOM 2244 C CA . MET B 1 49 ? 17.547 18.578 -13.547 1 93.75 49 MET B CA 1
ATOM 2245 C C . MET B 1 49 ? 16.688 19.031 -12.375 1 93.75 49 MET B C 1
ATOM 2247 O O . MET B 1 49 ? 17.188 19.594 -11.406 1 93.75 49 MET B O 1
ATOM 2251 N N . THR B 1 50 ? 15.398 18.781 -12.57 1 93.69 50 THR B N 1
ATOM 2252 C CA . THR B 1 50 ? 14.492 19 -11.453 1 93.69 50 THR B CA 1
ATOM 2253 C C . THR B 1 50 ? 14.398 17.766 -10.578 1 93.69 50 THR B C 1
ATOM 2255 O O . THR B 1 50 ? 14.688 16.656 -11.023 1 93.69 50 THR B O 1
ATOM 2258 N N . PRO B 1 51 ? 14.008 17.922 -9.359 1 94.56 51 PRO B N 1
ATOM 2259 C CA . PRO B 1 51 ? 13.82 16.766 -8.484 1 94.56 51 PRO B CA 1
ATOM 2260 C C . PRO B 1 51 ? 12.852 15.742 -9.07 1 94.56 51 PRO B C 1
ATOM 2262 O O . PRO B 1 51 ? 13.117 14.539 -9.016 1 94.56 51 PRO B O 1
ATOM 2265 N N . ASN B 1 52 ? 11.75 16.203 -9.648 1 94.94 52 ASN B N 1
ATOM 2266 C CA . ASN B 1 52 ? 10.797 15.281 -10.266 1 94.94 52 ASN B CA 1
ATOM 2267 C C . ASN B 1 52 ? 11.43 14.531 -11.438 1 94.94 52 ASN B C 1
ATOM 2269 O O . ASN B 1 52 ? 11.094 13.375 -11.695 1 94.94 52 ASN B O 1
ATOM 2273 N N . GLY B 1 53 ? 12.242 15.25 -12.117 1 95.62 53 GLY B N 1
ATOM 2274 C CA . GLY B 1 53 ? 13 14.586 -13.172 1 95.62 53 GLY B CA 1
ATOM 2275 C C . GLY B 1 53 ? 13.875 13.461 -12.656 1 95.62 53 GLY B C 1
ATOM 2276 O O . GLY B 1 53 ? 13.953 12.391 -13.273 1 95.62 53 GLY B O 1
ATOM 2277 N N . VAL B 1 54 ? 14.516 13.688 -11.57 1 96.38 54 VAL B N 1
ATOM 2278 C CA . VAL B 1 54 ? 15.375 12.68 -10.945 1 96.38 54 VAL B CA 1
ATOM 2279 C C . VAL B 1 54 ? 14.531 11.492 -10.484 1 96.38 54 VAL B C 1
ATOM 2281 O O . VAL B 1 54 ? 14.938 10.344 -10.625 1 96.38 54 VAL B O 1
ATOM 2284 N N . THR B 1 55 ? 13.391 11.789 -9.953 1 97.12 55 THR B N 1
ATOM 2285 C CA . THR B 1 55 ? 12.477 10.719 -9.57 1 97.12 55 THR B CA 1
ATOM 2286 C C . THR B 1 55 ? 12.117 9.852 -10.766 1 97.12 55 THR B C 1
ATOM 2288 O O . THR B 1 55 ? 12.094 8.625 -10.672 1 97.12 55 THR B O 1
ATOM 2291 N N . ALA B 1 56 ? 11.867 10.492 -11.875 1 97.19 56 ALA B N 1
ATOM 2292 C CA . ALA B 1 56 ? 11.523 9.758 -13.086 1 97.19 56 ALA B CA 1
ATOM 2293 C C . ALA B 1 56 ? 12.672 8.852 -13.523 1 97.19 56 ALA B C 1
ATOM 2295 O O . ALA B 1 56 ? 12.445 7.703 -13.914 1 97.19 56 ALA B O 1
ATOM 2296 N N . VAL B 1 57 ? 13.828 9.383 -13.492 1 97.88 57 VAL B N 1
ATOM 2297 C CA . VAL B 1 57 ? 15 8.594 -13.867 1 97.88 57 VAL B CA 1
ATOM 2298 C C . VAL B 1 57 ? 15.18 7.434 -12.898 1 97.88 57 VAL B C 1
ATOM 2300 O O . VAL B 1 57 ? 15.469 6.309 -13.312 1 97.88 57 VAL B O 1
ATOM 2303 N N . SER B 1 58 ? 15.039 7.715 -11.602 1 98.31 58 SER B N 1
ATOM 2304 C CA . SER B 1 58 ? 15.086 6.672 -10.586 1 98.31 58 SER B CA 1
ATOM 2305 C C . SER B 1 58 ? 14.086 5.559 -10.883 1 98.31 58 SER B C 1
ATOM 2307 O O . SER B 1 58 ? 14.43 4.375 -10.805 1 98.31 58 SER B O 1
ATOM 2309 N N . ALA B 1 59 ? 12.914 5.938 -11.281 1 98.44 59 ALA B N 1
ATOM 2310 C CA . ALA B 1 59 ? 11.859 4.969 -11.594 1 98.44 59 ALA B CA 1
ATOM 2311 C C . ALA B 1 59 ? 12.258 4.094 -12.773 1 98.44 59 ALA B C 1
ATOM 2313 O O . ALA B 1 59 ? 12.008 2.887 -12.773 1 98.44 59 ALA B O 1
ATOM 2314 N N . VAL B 1 60 ? 12.812 4.68 -13.758 1 98.62 60 VAL B N 1
ATOM 2315 C CA . VAL B 1 60 ? 13.234 3.941 -14.945 1 98.62 60 VAL B CA 1
ATOM 2316 C C . VAL B 1 60 ? 14.234 2.854 -14.547 1 98.62 60 VAL B C 1
ATOM 2318 O O . VAL B 1 60 ? 14.102 1.7 -14.961 1 98.62 60 VAL B O 1
ATOM 2321 N N . PHE B 1 61 ? 15.227 3.193 -13.758 1 98.62 61 PHE B N 1
ATOM 2322 C CA . PHE B 1 61 ? 16.219 2.215 -13.32 1 98.62 61 PHE B CA 1
ATOM 2323 C C . PHE B 1 61 ? 15.555 1.121 -12.484 1 98.62 61 PHE B C 1
ATOM 2325 O O . PHE B 1 61 ? 15.797 -0.067 -12.711 1 98.62 61 PHE B O 1
ATOM 2332 N N . THR B 1 62 ? 14.758 1.54 -11.586 1 98.75 62 THR B N 1
ATOM 2333 C CA . THR B 1 62 ? 14.102 0.604 -10.68 1 98.75 62 THR B CA 1
ATOM 2334 C C . THR B 1 62 ? 13.227 -0.378 -11.453 1 98.75 62 THR B C 1
ATOM 2336 O O . THR B 1 62 ? 13.344 -1.593 -11.281 1 98.75 62 THR B O 1
ATOM 2339 N N . PHE B 1 63 ? 12.453 0.076 -12.352 1 98.81 63 PHE B N 1
ATOM 2340 C CA . PHE B 1 63 ? 11.477 -0.787 -13.016 1 98.81 63 PHE B CA 1
ATOM 2341 C C . PHE B 1 63 ? 12.133 -1.542 -14.172 1 98.81 63 PHE B C 1
ATOM 2343 O O . PHE B 1 63 ? 11.625 -2.584 -14.594 1 98.81 63 PHE B O 1
ATOM 2350 N N . ALA B 1 64 ? 13.227 -0.989 -14.688 1 98.81 64 ALA B N 1
ATOM 2351 C CA . ALA B 1 64 ? 14.039 -1.823 -15.57 1 98.81 64 ALA B CA 1
ATOM 2352 C C . ALA B 1 64 ? 14.562 -3.055 -14.836 1 98.81 64 ALA B C 1
ATOM 2354 O O . ALA B 1 64 ? 14.523 -4.168 -15.367 1 98.81 64 ALA B O 1
ATOM 2355 N N . GLY B 1 65 ? 15.047 -2.82 -13.617 1 98.88 65 GLY B N 1
ATOM 2356 C CA . GLY B 1 65 ? 15.477 -3.939 -12.789 1 98.88 65 GLY B CA 1
ATOM 2357 C C . GLY B 1 65 ? 14.359 -4.922 -12.492 1 98.88 65 GLY B C 1
ATOM 2358 O O . GLY B 1 65 ? 14.531 -6.133 -12.664 1 98.88 65 GLY B O 1
ATOM 2359 N N . ILE B 1 66 ? 13.227 -4.445 -12.141 1 98.88 66 ILE B N 1
ATOM 2360 C CA . ILE B 1 66 ? 12.078 -5.285 -11.82 1 98.88 66 ILE B CA 1
ATOM 2361 C C . ILE B 1 66 ? 11.625 -6.043 -13.062 1 98.88 66 ILE B C 1
ATOM 2363 O O . ILE B 1 66 ? 11.289 -7.227 -12.992 1 98.88 66 ILE B O 1
ATOM 2367 N N . GLY B 1 67 ? 11.641 -5.336 -14.203 1 98.69 67 GLY B N 1
ATOM 2368 C CA . GLY B 1 67 ? 11.328 -6 -15.461 1 98.69 67 GLY B CA 1
ATOM 2369 C C . GLY B 1 67 ? 12.266 -7.145 -15.781 1 98.69 67 GLY B C 1
ATOM 2370 O O . GLY B 1 67 ? 11.828 -8.203 -16.234 1 98.69 67 GLY B O 1
ATOM 2371 N N . LEU B 1 68 ? 13.539 -6.922 -15.508 1 98.69 68 LEU B N 1
ATOM 2372 C CA . LEU B 1 68 ? 14.531 -7.961 -15.766 1 98.69 68 LEU B CA 1
ATOM 2373 C C . LEU B 1 68 ? 14.336 -9.148 -14.828 1 98.69 68 LEU B C 1
ATOM 2375 O O . LEU B 1 68 ? 14.578 -10.297 -15.211 1 98.69 68 LEU B O 1
ATOM 2379 N N . ILE B 1 69 ? 13.93 -8.883 -13.633 1 98.75 69 ILE B N 1
ATOM 2380 C CA . ILE B 1 69 ? 13.617 -9.969 -12.711 1 98.75 69 ILE B CA 1
ATOM 2381 C C . ILE B 1 69 ? 12.508 -10.836 -13.297 1 98.75 69 ILE B C 1
ATOM 2383 O O . ILE B 1 69 ? 12.641 -12.062 -13.367 1 98.75 69 ILE B O 1
ATOM 2387 N N . ALA B 1 70 ? 11.484 -10.242 -13.789 1 98.06 70 ALA B N 1
ATOM 2388 C CA . ALA B 1 70 ? 10.281 -10.938 -14.234 1 98.06 70 ALA B CA 1
ATOM 2389 C C . ALA B 1 70 ? 10.516 -11.641 -15.57 1 98.06 70 ALA B C 1
ATOM 2391 O O . ALA B 1 70 ? 10 -12.734 -15.805 1 98.06 70 ALA B O 1
ATOM 2392 N N . LEU B 1 71 ? 11.297 -10.992 -16.422 1 97 71 LEU B N 1
ATOM 2393 C CA . LEU B 1 71 ? 11.32 -11.438 -17.812 1 97 71 LEU B CA 1
ATOM 2394 C C . LEU B 1 71 ? 12.625 -12.164 -18.125 1 97 71 LEU B C 1
ATOM 2396 O O . LEU B 1 71 ? 12.695 -12.914 -19.109 1 97 71 LEU B O 1
ATOM 2400 N N . GLY B 1 72 ? 13.633 -11.914 -17.344 1 96.19 72 GLY B N 1
ATOM 2401 C CA . GLY B 1 72 ? 14.938 -12.484 -17.656 1 96.19 72 GLY B CA 1
ATOM 2402 C C . GLY B 1 72 ? 15.172 -13.828 -17 1 96.19 72 GLY B C 1
ATOM 2403 O O . GLY B 1 72 ? 14.289 -14.367 -16.344 1 96.19 72 GLY B O 1
ATOM 2404 N N . SER B 1 73 ? 16.391 -14.43 -17.312 1 97.56 73 SER B N 1
ATOM 2405 C CA . SER B 1 73 ? 16.859 -15.664 -16.688 1 97.56 73 SER B CA 1
ATOM 2406 C C . SER B 1 73 ? 17.812 -15.367 -15.531 1 97.56 73 SER B C 1
ATOM 2408 O O . SER B 1 73 ? 18.703 -14.523 -15.664 1 97.56 73 SER B O 1
ATOM 2410 N N . PRO B 1 74 ? 17.531 -16.031 -14.461 1 97.88 74 PRO B N 1
ATOM 2411 C CA . PRO B 1 74 ? 18.438 -15.805 -13.328 1 97.88 74 PRO B CA 1
ATOM 2412 C C . PRO B 1 74 ? 19.828 -16.391 -13.547 1 97.88 74 PRO B C 1
ATOM 2414 O O . PRO B 1 74 ? 19.969 -17.609 -13.695 1 97.88 74 PRO B O 1
ATOM 2417 N N . THR B 1 75 ? 20.797 -15.633 -13.703 1 98.38 75 THR B N 1
ATOM 2418 C CA . THR B 1 75 ? 22.219 -15.953 -13.836 1 98.38 75 THR B CA 1
ATOM 2419 C C . THR B 1 75 ? 23.062 -15 -12.992 1 98.38 75 THR B C 1
ATOM 2421 O O . THR B 1 75 ? 22.547 -14.047 -12.414 1 98.38 75 THR B O 1
ATOM 2424 N N . TRP B 1 76 ? 24.297 -15.32 -12.867 1 98.25 76 TRP B N 1
ATOM 2425 C CA . TRP B 1 76 ? 25.188 -14.414 -12.156 1 98.25 76 TRP B CA 1
ATOM 2426 C C . TRP B 1 76 ? 25.25 -13.055 -12.844 1 98.25 76 TRP B C 1
ATOM 2428 O O . TRP B 1 76 ? 25.203 -12.016 -12.18 1 98.25 76 TRP B O 1
ATOM 2438 N N . THR B 1 77 ? 25.281 -13.047 -14.125 1 98.12 77 THR B N 1
ATOM 2439 C CA . THR B 1 77 ? 25.375 -11.812 -14.891 1 98.12 77 THR B CA 1
ATOM 2440 C C . THR B 1 77 ? 24.094 -10.992 -14.75 1 98.12 77 THR B C 1
ATOM 2442 O O . THR B 1 77 ? 24.141 -9.797 -14.461 1 98.12 77 THR B O 1
ATOM 2445 N N . SER B 1 78 ? 22.953 -11.609 -14.977 1 98.38 78 SER B N 1
ATOM 2446 C CA . SER B 1 78 ? 21.703 -10.883 -14.844 1 98.38 78 SER B CA 1
ATOM 2447 C C . SER B 1 78 ? 21.484 -10.414 -13.406 1 98.38 78 SER B C 1
ATOM 2449 O O . SER B 1 78 ? 20.922 -9.344 -13.18 1 98.38 78 SER B O 1
ATOM 2451 N N . GLY B 1 79 ? 21.938 -11.281 -12.508 1 98.69 79 GLY B N 1
ATOM 2452 C CA . GLY B 1 79 ? 21.812 -10.898 -11.109 1 98.69 79 GLY B CA 1
ATOM 2453 C C . GLY B 1 79 ? 22.578 -9.633 -10.758 1 98.69 79 GLY B C 1
ATOM 2454 O O . GLY B 1 79 ? 22.031 -8.75 -10.094 1 98.69 79 GLY B O 1
ATOM 2455 N N . ILE B 1 80 ? 23.75 -9.578 -11.156 1 98.62 80 ILE B N 1
ATOM 2456 C CA . ILE B 1 80 ? 24.594 -8.414 -10.898 1 98.62 80 ILE B CA 1
ATOM 2457 C C . ILE B 1 80 ? 23.984 -7.188 -11.578 1 98.62 80 ILE B C 1
ATOM 2459 O O . ILE B 1 80 ? 23.953 -6.102 -10.992 1 98.62 80 ILE B O 1
ATOM 2463 N N . LEU B 1 81 ? 23.516 -7.344 -12.773 1 98.69 81 LEU B N 1
ATOM 2464 C CA . LEU B 1 81 ? 22.891 -6.246 -13.5 1 98.69 81 LEU B CA 1
ATOM 2465 C C . LEU B 1 81 ? 21.641 -5.758 -12.766 1 98.69 81 LEU B C 1
ATOM 2467 O O . LEU B 1 81 ? 21.438 -4.551 -12.617 1 98.69 81 LEU B O 1
ATOM 2471 N N . ILE B 1 82 ? 20.828 -6.691 -12.344 1 98.88 82 ILE B N 1
ATOM 2472 C CA . ILE B 1 82 ? 19.609 -6.363 -11.625 1 98.88 82 ILE B CA 1
ATOM 2473 C C . ILE B 1 82 ? 19.953 -5.617 -10.336 1 98.88 82 ILE B C 1
ATOM 2475 O O . ILE B 1 82 ? 19.375 -4.562 -10.055 1 98.88 82 ILE B O 1
ATOM 2479 N N . ALA B 1 83 ? 20.875 -6.16 -9.617 1 98.75 83 ALA B N 1
ATOM 2480 C CA . ALA B 1 83 ? 21.297 -5.504 -8.383 1 98.75 83 ALA B CA 1
ATOM 2481 C C . ALA B 1 83 ? 21.781 -4.082 -8.656 1 98.75 83 ALA B C 1
ATOM 2483 O O . ALA B 1 83 ? 21.406 -3.146 -7.945 1 98.75 83 ALA B O 1
ATOM 2484 N N . ALA B 1 84 ? 22.562 -3.926 -9.672 1 98.44 84 ALA B N 1
ATOM 2485 C CA . ALA B 1 84 ? 23.094 -2.615 -10.031 1 98.44 84 ALA B CA 1
ATOM 2486 C C . ALA B 1 84 ? 21.984 -1.642 -10.383 1 98.44 84 ALA B C 1
ATOM 2488 O O . ALA B 1 84 ? 21.969 -0.5 -9.922 1 98.44 84 ALA B O 1
ATOM 2489 N N . LEU B 1 85 ? 21.078 -2.059 -11.227 1 98.75 85 LEU B N 1
ATOM 2490 C CA . LEU B 1 85 ? 19.953 -1.219 -11.633 1 98.75 85 LEU B CA 1
ATOM 2491 C C . LEU B 1 85 ? 19.141 -0.78 -10.422 1 98.75 85 LEU B C 1
ATOM 2493 O O . LEU B 1 85 ? 18.781 0.396 -10.297 1 98.75 85 LEU B O 1
ATOM 2497 N N . LEU B 1 86 ? 18.875 -1.715 -9.562 1 98.69 86 LEU B N 1
ATOM 2498 C CA . LEU B 1 86 ? 18.047 -1.422 -8.398 1 98.69 86 LEU B CA 1
ATOM 2499 C C . LEU B 1 86 ? 18.797 -0.512 -7.418 1 98.69 86 LEU B C 1
ATOM 2501 O O . LEU B 1 86 ? 18.203 0.394 -6.836 1 98.69 86 LEU B O 1
ATOM 2505 N N . VAL B 1 87 ? 20.062 -0.741 -7.215 1 97.75 87 VAL B N 1
ATOM 2506 C CA . VAL B 1 87 ? 20.859 0.09 -6.328 1 97.75 87 VAL B CA 1
ATOM 2507 C C . VAL B 1 87 ? 20.938 1.514 -6.875 1 97.75 87 VAL B C 1
ATOM 2509 O O . VAL B 1 87 ? 20.797 2.482 -6.129 1 97.75 87 VAL B O 1
ATOM 2512 N N . VAL B 1 88 ? 21.156 1.64 -8.141 1 97.5 88 VAL B N 1
ATOM 2513 C CA . VAL B 1 88 ? 21.219 2.957 -8.766 1 97.5 88 VAL B CA 1
ATOM 2514 C C . VAL B 1 88 ? 19.859 3.652 -8.633 1 97.5 88 VAL B C 1
ATOM 2516 O O . VAL B 1 88 ? 19.797 4.84 -8.305 1 97.5 88 VAL B O 1
ATOM 2519 N N . GLY B 1 89 ? 18.797 2.896 -8.945 1 98 89 GLY B N 1
ATOM 2520 C CA . GLY B 1 89 ? 17.469 3.455 -8.742 1 98 89 GLY B CA 1
ATOM 2521 C C . GLY B 1 89 ? 17.234 3.959 -7.332 1 98 89 GLY B C 1
ATOM 2522 O O . GLY B 1 89 ? 16.688 5.043 -7.133 1 98 89 GLY B O 1
ATOM 2523 N N . TYR B 1 90 ? 17.656 3.188 -6.406 1 96.81 90 TYR B N 1
ATOM 2524 C CA . TYR B 1 90 ? 17.516 3.537 -5 1 96.81 90 TYR B CA 1
ATOM 2525 C C . TYR B 1 90 ? 18.328 4.789 -4.668 1 96.81 90 TYR B C 1
ATOM 2527 O O . TYR B 1 90 ? 17.844 5.68 -3.967 1 96.81 90 TYR B O 1
ATOM 2535 N N . ALA B 1 91 ? 19.5 4.871 -5.102 1 95.75 91 ALA B N 1
ATOM 2536 C CA . ALA B 1 91 ? 20.344 6.035 -4.875 1 95.75 91 ALA B CA 1
ATOM 2537 C C . ALA B 1 91 ? 19.734 7.289 -5.492 1 95.75 91 ALA B C 1
ATOM 2539 O O . ALA B 1 91 ? 19.766 8.367 -4.883 1 95.75 91 ALA B O 1
ATOM 2540 N N . LEU B 1 92 ? 19.234 7.145 -6.672 1 96.38 92 LEU B N 1
ATOM 2541 C CA . LEU B 1 92 ? 18.609 8.266 -7.352 1 96.38 92 LEU B CA 1
ATOM 2542 C C . LEU B 1 92 ? 17.359 8.719 -6.605 1 96.38 92 LEU B C 1
ATOM 2544 O O . LEU B 1 92 ? 17.031 9.906 -6.574 1 96.38 92 LEU B O 1
ATOM 2548 N N . ASP B 1 93 ? 16.688 7.766 -6.055 1 94.94 93 ASP B N 1
ATOM 2549 C CA . ASP B 1 93 ? 15.508 8.07 -5.242 1 94.94 93 ASP B CA 1
ATOM 2550 C C . ASP B 1 93 ? 15.883 8.953 -4.051 1 94.94 93 ASP B C 1
ATOM 2552 O O . ASP B 1 93 ? 15.148 9.883 -3.703 1 94.94 93 ASP B O 1
ATOM 2556 N N . SER B 1 94 ? 16.969 8.695 -3.434 1 91.94 94 SER B N 1
ATOM 2557 C CA . SER B 1 94 ? 17.484 9.516 -2.348 1 91.94 94 SER B CA 1
ATOM 2558 C C . SER B 1 94 ? 17.969 10.867 -2.859 1 91.94 94 SER B C 1
ATOM 2560 O O . SER B 1 94 ? 17.828 11.883 -2.178 1 91.94 94 SER B O 1
ATOM 2562 N N . SER B 1 95 ? 18.422 10.883 -4.012 1 92.81 95 SER B N 1
ATOM 2563 C CA . SER B 1 95 ? 18.984 12.078 -4.637 1 92.81 95 SER B CA 1
ATOM 2564 C C . SER B 1 95 ? 17.906 13.125 -4.906 1 92.81 95 SER B C 1
ATOM 2566 O O . SER B 1 95 ? 18.172 14.328 -4.801 1 92.81 95 SER B O 1
ATOM 2568 N N . ASP B 1 96 ? 16.766 12.672 -5.332 1 93 96 ASP B N 1
ATOM 2569 C CA . ASP B 1 96 ? 15.719 13.633 -5.652 1 93 96 ASP B CA 1
ATOM 2570 C C . ASP B 1 96 ? 15.328 14.453 -4.422 1 93 96 ASP B C 1
ATOM 2572 O O . ASP B 1 96 ? 15.141 15.664 -4.512 1 93 96 ASP B O 1
ATOM 2576 N N . GLY B 1 97 ? 15.305 13.789 -3.297 1 90 97 GLY B N 1
ATOM 2577 C CA . GLY B 1 97 ? 15.055 14.508 -2.059 1 90 97 GLY B CA 1
ATOM 2578 C C . GLY B 1 97 ? 16.172 15.469 -1.688 1 90 97 GLY B C 1
ATOM 2579 O O . GLY B 1 97 ? 15.914 16.594 -1.252 1 90 97 GLY B O 1
ATOM 2580 N N . GLN B 1 98 ? 17.344 15.062 -1.843 1 89.44 98 GLN B N 1
ATOM 2581 C CA . GLN B 1 98 ? 18.5 15.898 -1.53 1 89.44 98 GLN B CA 1
ATOM 2582 C C . GLN B 1 98 ? 18.578 17.109 -2.461 1 89.44 98 GLN B C 1
ATOM 2584 O O . GLN B 1 98 ? 18.875 18.219 -2.021 1 89.44 98 GLN B O 1
ATOM 2589 N N . LEU B 1 99 ? 18.312 16.875 -3.689 1 90.38 99 LEU B N 1
ATOM 2590 C CA . LEU B 1 99 ? 18.297 17.953 -4.668 1 90.38 99 LEU B CA 1
ATOM 2591 C C . LEU B 1 99 ? 17.219 18.984 -4.336 1 90.38 99 LEU B C 1
ATOM 2593 O O . LEU B 1 99 ? 17.453 20.188 -4.445 1 90.38 99 LEU B O 1
ATOM 2597 N N . ALA B 1 100 ? 16.062 18.5 -3.949 1 89.69 100 ALA B N 1
ATOM 2598 C CA . ALA B 1 100 ? 14.953 19.375 -3.562 1 89.69 100 ALA B CA 1
ATOM 2599 C C . ALA B 1 100 ? 15.359 20.281 -2.396 1 89.69 100 ALA B C 1
ATOM 2601 O O . ALA B 1 100 ? 15.07 21.484 -2.4 1 89.69 100 ALA B O 1
ATOM 2602 N N . ARG B 1 101 ? 16.047 19.719 -1.497 1 85.25 101 ARG B N 1
ATOM 2603 C CA . ARG B 1 101 ? 16.5 20.484 -0.332 1 85.25 101 ARG B CA 1
ATOM 2604 C C . ARG B 1 101 ? 17.562 21.516 -0.72 1 85.25 101 ARG B C 1
ATOM 2606 O O . ARG B 1 101 ? 17.562 22.625 -0.198 1 85.25 101 ARG B O 1
ATOM 2613 N N . LEU B 1 102 ? 18.328 21.156 -1.566 1 82.31 102 LEU B N 1
ATOM 2614 C CA . LEU B 1 102 ? 19.375 22.062 -2.057 1 82.31 102 LEU B CA 1
ATOM 2615 C C . LEU B 1 102 ? 18.766 23.266 -2.76 1 82.31 102 LEU B C 1
ATOM 2617 O O . LEU B 1 102 ? 19.312 24.375 -2.695 1 82.31 102 LEU B O 1
ATOM 2621 N N . ARG B 1 103 ? 17.688 23.031 -3.391 1 85.06 103 ARG B N 1
ATOM 2622 C CA . ARG B 1 103 ? 17.062 24.094 -4.188 1 85.06 103 ARG B CA 1
ATOM 2623 C C . ARG B 1 103 ? 16.062 24.891 -3.357 1 85.06 103 ARG B C 1
ATOM 2625 O O . ARG B 1 103 ? 15.312 25.703 -3.898 1 85.06 103 ARG B O 1
ATOM 2632 N N . GLY B 1 104 ? 16.031 24.781 -2.102 1 80.19 104 GLY B N 1
ATOM 2633 C CA . GLY B 1 104 ? 15.234 25.625 -1.236 1 80.19 104 GLY B CA 1
ATOM 2634 C C . GLY B 1 104 ? 14.031 24.922 -0.644 1 80.19 104 GLY B C 1
ATOM 2635 O O . GLY B 1 104 ? 13.164 25.547 -0.038 1 80.19 104 GLY B O 1
ATOM 2636 N N . GLY B 1 105 ? 13.906 23.656 -1.027 1 81.56 105 GLY B N 1
ATOM 2637 C CA . GLY B 1 105 ? 12.844 22.906 -0.352 1 81.56 105 GLY B CA 1
ATOM 2638 C C . GLY B 1 105 ? 12.156 21.906 -1.25 1 81.56 105 GLY B C 1
ATOM 2639 O O . GLY B 1 105 ? 12.344 21.922 -2.467 1 81.56 105 GLY B O 1
ATOM 2640 N N . GLY B 1 106 ? 11.414 21.125 -0.661 1 86.81 106 GLY B N 1
ATOM 2641 C CA . GLY B 1 106 ? 10.641 20.109 -1.362 1 86.81 106 GLY B CA 1
ATOM 2642 C C . GLY B 1 106 ? 9.242 20.562 -1.728 1 86.81 106 GLY B C 1
ATOM 2643 O O . GLY B 1 106 ? 8.805 21.641 -1.306 1 86.81 106 GLY B O 1
ATOM 2644 N N . SER B 1 107 ? 8.695 19.953 -2.781 1 92.06 107 SER B N 1
ATOM 2645 C CA . SER B 1 107 ? 7.32 20.234 -3.188 1 92.06 107 SER B CA 1
ATOM 2646 C C . SER B 1 107 ? 6.379 19.109 -2.768 1 92.06 107 SER B C 1
ATOM 2648 O O . SER B 1 107 ? 6.82 17.984 -2.523 1 92.06 107 SER B O 1
ATOM 2650 N N . LEU B 1 108 ? 5.137 19.562 -2.588 1 94.38 108 LEU B N 1
ATOM 2651 C CA . LEU B 1 108 ? 4.113 18.562 -2.283 1 94.38 108 LEU B CA 1
ATOM 2652 C C . LEU B 1 108 ? 3.982 17.547 -3.414 1 94.38 108 LEU B C 1
ATOM 2654 O O . LEU B 1 108 ? 3.818 16.359 -3.166 1 94.38 108 LEU B O 1
ATOM 2658 N N . LEU B 1 109 ? 4.027 18.031 -4.578 1 95.12 109 LEU B N 1
ATOM 2659 C CA . LEU B 1 109 ? 3.92 17.156 -5.742 1 95.12 109 LEU B CA 1
ATOM 2660 C C . LEU B 1 109 ? 5.078 16.172 -5.781 1 95.12 109 LEU B C 1
ATOM 2662 O O . LEU B 1 109 ? 4.879 14.992 -6.082 1 95.12 109 LEU B O 1
ATOM 2666 N N . GLY B 1 110 ? 6.254 16.656 -5.562 1 95.25 110 GLY B N 1
ATOM 2667 C CA . GLY B 1 110 ? 7.406 15.766 -5.527 1 95.25 110 GLY B CA 1
ATOM 2668 C C . GLY B 1 110 ? 7.285 14.672 -4.484 1 95.25 110 GLY B C 1
ATOM 2669 O O . GLY B 1 110 ? 7.609 13.508 -4.754 1 95.25 110 GLY B O 1
ATOM 2670 N N . GLU B 1 111 ? 6.91 15.055 -3.334 1 95.38 111 GLU B N 1
ATOM 2671 C CA . GLU B 1 111 ? 6.691 14.078 -2.271 1 95.38 111 GLU B CA 1
ATOM 2672 C C . GLU B 1 111 ? 5.645 13.047 -2.676 1 95.38 111 GLU B C 1
ATOM 2674 O O . GLU B 1 111 ? 5.84 11.852 -2.484 1 95.38 111 GLU B O 1
ATOM 2679 N N . TRP B 1 112 ? 4.574 13.531 -3.178 1 97.12 112 TRP B N 1
ATOM 2680 C CA . TRP B 1 112 ? 3.49 12.672 -3.641 1 97.12 112 TRP B CA 1
ATOM 2681 C C . TRP B 1 112 ? 3.988 11.688 -4.695 1 97.12 112 TRP B C 1
ATOM 2683 O O . TRP B 1 112 ? 3.76 10.484 -4.586 1 97.12 112 TRP B O 1
ATOM 2693 N N . LEU B 1 113 ? 4.656 12.188 -5.684 1 96.88 113 LEU B N 1
ATOM 2694 C CA . LEU B 1 113 ? 5.172 11.359 -6.77 1 96.88 113 LEU B CA 1
ATOM 2695 C C . LEU B 1 113 ? 6.121 10.297 -6.238 1 96.88 113 LEU B C 1
ATOM 2697 O O . LEU B 1 113 ? 6.055 9.133 -6.652 1 96.88 113 LEU B O 1
ATOM 2701 N N . ASP B 1 114 ? 6.961 10.703 -5.379 1 96.5 114 ASP B N 1
ATOM 2702 C CA . ASP B 1 114 ? 7.918 9.789 -4.766 1 96.5 114 ASP B CA 1
ATOM 2703 C C . ASP B 1 114 ? 7.207 8.617 -4.09 1 96.5 114 ASP B C 1
ATOM 2705 O O . ASP B 1 114 ? 7.547 7.457 -4.332 1 96.5 114 ASP B O 1
ATOM 2709 N N . HIS B 1 115 ? 6.195 8.898 -3.33 1 97.38 115 HIS B N 1
ATOM 2710 C CA . HIS B 1 115 ? 5.508 7.867 -2.561 1 97.38 115 HIS B CA 1
ATOM 2711 C C . HIS B 1 115 ? 4.668 6.973 -3.467 1 97.38 115 HIS B C 1
ATOM 2713 O O . HIS B 1 115 ? 4.523 5.773 -3.205 1 97.38 115 HIS B O 1
ATOM 2719 N N . VAL B 1 116 ? 4.086 7.512 -4.512 1 97.44 116 VAL B N 1
ATOM 2720 C CA . VAL B 1 116 ? 3.314 6.707 -5.457 1 97.44 116 VAL B CA 1
ATOM 2721 C C . VAL B 1 116 ? 4.238 5.723 -6.172 1 97.44 116 VAL B C 1
ATOM 2723 O O . VAL B 1 116 ? 3.922 4.535 -6.281 1 97.44 116 VAL B O 1
ATOM 2726 N N . VAL B 1 117 ? 5.395 6.203 -6.629 1 97.38 117 VAL B N 1
ATOM 2727 C CA . VAL B 1 117 ? 6.371 5.352 -7.297 1 97.38 117 VAL B CA 1
ATOM 2728 C C . VAL B 1 117 ? 6.848 4.262 -6.34 1 97.38 117 VAL B C 1
ATOM 2730 O O . VAL B 1 117 ? 6.969 3.094 -6.723 1 97.38 117 VAL B O 1
ATOM 2733 N N . ASP B 1 118 ? 7.047 4.637 -5.129 1 97.31 118 ASP B N 1
ATOM 2734 C CA . ASP B 1 118 ? 7.5 3.678 -4.125 1 97.31 118 ASP B CA 1
ATOM 2735 C C . ASP B 1 118 ? 6.441 2.611 -3.865 1 97.31 118 ASP B C 1
ATOM 2737 O O . ASP B 1 118 ? 6.77 1.446 -3.629 1 97.31 118 ASP B O 1
ATOM 2741 N N . SER B 1 119 ? 5.164 3.008 -3.842 1 97.5 119 SER B N 1
ATOM 2742 C CA . SER B 1 119 ? 4.098 2.035 -3.625 1 97.5 119 SER B CA 1
ATOM 2743 C C . SER B 1 119 ? 4.055 1.004 -4.75 1 97.5 119 SER B C 1
ATOM 2745 O O . SER B 1 119 ? 3.793 -0.176 -4.504 1 97.5 119 SER B O 1
ATOM 2747 N N . LEU B 1 120 ? 4.297 1.434 -5.969 1 97.94 120 LEU B N 1
ATOM 2748 C CA . LEU B 1 120 ? 4.367 0.523 -7.105 1 97.94 120 LEU B CA 1
ATOM 2749 C C . LEU B 1 120 ? 5.562 -0.413 -6.98 1 97.94 120 LEU B C 1
ATOM 2751 O O . LEU B 1 120 ? 5.449 -1.613 -7.234 1 97.94 120 LEU B O 1
ATOM 2755 N N . LYS B 1 121 ? 6.629 0.096 -6.578 1 98.06 121 LYS B N 1
ATOM 2756 C CA . LYS B 1 121 ? 7.883 -0.64 -6.453 1 98.06 121 LYS B CA 1
ATOM 2757 C C . LYS B 1 121 ? 7.777 -1.734 -5.395 1 98.06 121 LYS B C 1
ATOM 2759 O O . LYS B 1 121 ? 8.172 -2.877 -5.633 1 98.06 121 LYS B O 1
ATOM 2764 N N . VAL B 1 122 ? 7.211 -1.418 -4.242 1 96.56 122 VAL B N 1
ATOM 2765 C CA . VAL B 1 122 ? 7.27 -2.311 -3.088 1 96.56 122 VAL B CA 1
ATOM 2766 C C . VAL B 1 122 ? 6.438 -3.561 -3.359 1 96.56 122 VAL B C 1
ATOM 2768 O O . VAL B 1 122 ? 6.781 -4.656 -2.91 1 96.56 122 VAL B O 1
ATOM 2771 N N . VAL B 1 123 ? 5.402 -3.426 -4.129 1 97.62 123 VAL B N 1
ATOM 2772 C CA . VAL B 1 123 ? 4.562 -4.59 -4.398 1 97.62 123 VAL B CA 1
ATOM 2773 C C . VAL B 1 123 ? 5.078 -5.32 -5.633 1 97.62 123 VAL B C 1
ATOM 2775 O O . VAL B 1 123 ? 5.145 -6.551 -5.652 1 97.62 123 VAL B O 1
ATOM 2778 N N . SER B 1 124 ? 5.535 -4.652 -6.641 1 98.69 124 SER B N 1
ATOM 2779 C CA . SER B 1 124 ? 5.855 -5.262 -7.926 1 98.69 124 SER B CA 1
ATOM 2780 C C . SER B 1 124 ? 7.152 -6.059 -7.852 1 98.69 124 SER B C 1
ATOM 2782 O O . SER B 1 124 ? 7.309 -7.066 -8.547 1 98.69 124 SER B O 1
ATOM 2784 N N . ILE B 1 125 ? 8.078 -5.641 -7.031 1 98.81 125 ILE B N 1
ATOM 2785 C CA . ILE B 1 125 ? 9.383 -6.297 -7.027 1 98.81 125 ILE B CA 1
ATOM 2786 C C . ILE B 1 125 ? 9.227 -7.742 -6.555 1 98.81 125 ILE B C 1
ATOM 2788 O O . ILE B 1 125 ? 9.805 -8.656 -7.148 1 98.81 125 ILE B O 1
ATOM 2792 N N . HIS B 1 126 ? 8.484 -8 -5.551 1 98.81 126 HIS B N 1
ATOM 2793 C CA . HIS B 1 126 ? 8.32 -9.352 -5.016 1 98.81 126 HIS B CA 1
ATOM 2794 C C . HIS B 1 126 ? 7.453 -10.203 -5.938 1 98.81 126 HIS B C 1
ATOM 2796 O O . HIS B 1 126 ? 7.664 -11.414 -6.043 1 98.81 126 HIS B O 1
ATOM 2802 N N . LEU B 1 127 ? 6.465 -9.57 -6.562 1 98.81 127 LEU B N 1
ATOM 2803 C CA . LEU B 1 127 ? 5.668 -10.32 -7.531 1 98.81 127 LEU B CA 1
ATOM 2804 C C . LEU B 1 127 ? 6.508 -10.695 -8.75 1 98.81 127 LEU B C 1
ATOM 2806 O O . LEU B 1 127 ? 6.301 -11.758 -9.344 1 98.81 127 LEU B O 1
ATOM 2810 N N . ALA B 1 128 ? 7.488 -9.82 -9.102 1 98.81 128 ALA B N 1
ATOM 2811 C CA . ALA B 1 128 ? 8.445 -10.172 -10.148 1 98.81 128 ALA B CA 1
ATOM 2812 C C . ALA B 1 128 ? 9.289 -11.375 -9.742 1 98.81 128 ALA B C 1
ATOM 2814 O O . ALA B 1 128 ? 9.57 -12.25 -10.562 1 98.81 128 ALA B O 1
ATOM 2815 N N . VAL B 1 129 ? 9.68 -11.406 -8.508 1 98.75 129 VAL B N 1
ATOM 2816 C CA . VAL B 1 129 ? 10.438 -12.547 -8 1 98.75 129 VAL B CA 1
ATOM 2817 C C . VAL B 1 129 ? 9.586 -13.812 -8.094 1 98.75 129 VAL B C 1
ATOM 2819 O O . VAL B 1 129 ? 10.094 -14.883 -8.445 1 98.75 129 VAL B O 1
ATOM 2822 N N . LEU B 1 130 ? 8.336 -13.688 -7.766 1 98.25 130 LEU B N 1
ATOM 2823 C CA . LEU B 1 130 ? 7.414 -14.812 -7.875 1 98.25 130 LEU B CA 1
ATOM 2824 C C . LEU B 1 130 ? 7.395 -15.367 -9.297 1 98.25 130 LEU B C 1
ATOM 2826 O O . LEU B 1 130 ? 7.5 -16.578 -9.5 1 98.25 130 LEU B O 1
ATOM 2830 N N . VAL B 1 131 ? 7.254 -14.477 -10.266 1 97.56 131 VAL B N 1
ATOM 2831 C CA . VAL B 1 131 ? 7.199 -14.875 -11.664 1 97.56 131 VAL B CA 1
ATOM 2832 C C . VAL B 1 131 ? 8.508 -15.547 -12.07 1 97.56 131 VAL B C 1
ATOM 2834 O O . VAL B 1 131 ? 8.5 -16.609 -12.703 1 97.56 131 VAL B O 1
ATOM 2837 N N . MET B 1 132 ? 9.609 -14.953 -11.68 1 97.94 132 MET B N 1
ATOM 2838 C CA . MET B 1 132 ? 10.93 -15.5 -11.992 1 97.94 132 MET B CA 1
ATOM 2839 C C . MET B 1 132 ? 11.086 -16.906 -11.406 1 97.94 132 MET B C 1
ATOM 2841 O O . MET B 1 132 ? 11.516 -17.828 -12.102 1 97.94 132 MET B O 1
ATOM 2845 N N . ALA B 1 133 ? 10.734 -17 -10.156 1 96.94 133 ALA B N 1
ATOM 2846 C CA . ALA B 1 133 ? 10.867 -18.297 -9.477 1 96.94 133 ALA B CA 1
ATOM 2847 C C . ALA B 1 133 ? 9.977 -19.344 -10.133 1 96.94 133 ALA B C 1
ATOM 2849 O O . ALA B 1 133 ? 10.398 -20.5 -10.312 1 96.94 133 ALA B O 1
ATOM 2850 N N . PHE B 1 134 ? 8.789 -18.984 -10.477 1 94.88 134 PHE B N 1
ATOM 2851 C CA . PHE B 1 134 ? 7.855 -19.891 -11.133 1 94.88 134 PHE B CA 1
ATOM 2852 C C . PHE B 1 134 ? 8.43 -20.391 -12.453 1 94.88 134 PHE B C 1
ATOM 2854 O O . PHE B 1 134 ? 8.297 -21.578 -12.789 1 94.88 134 PHE B O 1
ATOM 2861 N N . ARG B 1 135 ? 9.078 -19.594 -13.117 1 94.75 135 ARG B N 1
ATOM 2862 C CA . ARG B 1 135 ? 9.562 -19.906 -14.461 1 94.75 135 ARG B CA 1
ATOM 2863 C C . ARG B 1 135 ? 10.867 -20.703 -14.398 1 94.75 135 ARG B C 1
ATOM 2865 O O . ARG B 1 135 ? 11.125 -21.547 -15.258 1 94.75 135 ARG B O 1
ATOM 2872 N N . HIS B 1 136 ? 11.695 -20.422 -13.422 1 96.25 136 HIS B N 1
ATOM 2873 C CA . HIS B 1 136 ? 13.07 -20.859 -13.602 1 96.25 136 HIS B CA 1
ATOM 2874 C C . HIS B 1 136 ? 13.531 -21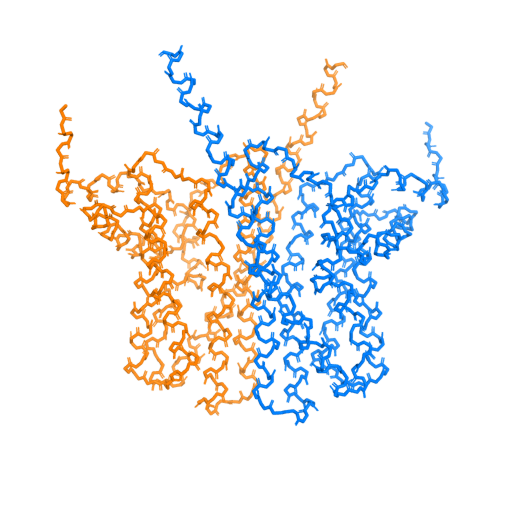.734 -12.438 1 96.25 136 HIS B C 1
ATOM 2876 O O . HIS B 1 136 ? 14.508 -22.469 -12.562 1 96.25 136 HIS B O 1
ATOM 2882 N N . PHE B 1 137 ? 12.914 -21.516 -11.312 1 95.62 137 PHE B N 1
ATOM 2883 C CA . PHE B 1 137 ? 13.438 -22.219 -10.148 1 95.62 137 PHE B CA 1
ATOM 2884 C C . PHE B 1 137 ? 12.898 -23.641 -10.078 1 95.62 137 PHE B C 1
ATOM 2886 O O . PHE B 1 137 ? 11.742 -23.891 -10.438 1 95.62 137 PHE B O 1
ATOM 2893 N N . ASP B 1 138 ? 13.703 -24.609 -9.68 1 90.69 138 ASP B N 1
ATOM 2894 C CA . ASP B 1 138 ? 13.32 -26 -9.438 1 90.69 138 ASP B CA 1
ATOM 2895 C C . ASP B 1 138 ? 12.922 -26.219 -7.98 1 90.69 138 ASP B C 1
ATOM 2897 O O . ASP B 1 138 ? 12.742 -27.344 -7.543 1 90.69 138 ASP B O 1
ATOM 2901 N N . THR B 1 139 ? 12.57 -25.281 -7.266 1 84.69 139 THR B N 1
ATOM 2902 C CA . THR B 1 139 ? 12.258 -25.359 -5.84 1 84.69 139 THR B CA 1
ATOM 2903 C C . THR B 1 139 ? 10.828 -25.859 -5.629 1 84.69 139 THR B C 1
ATOM 2905 O O . THR B 1 139 ? 9.992 -25.766 -6.531 1 84.69 139 THR B O 1
ATOM 2908 N N . PRO B 1 140 ? 10.641 -26.469 -4.426 1 90.56 140 PRO B N 1
ATOM 2909 C CA . PRO B 1 140 ? 9.273 -26.891 -4.102 1 90.56 140 PRO B CA 1
ATOM 2910 C C . PRO B 1 140 ? 8.266 -25.75 -4.242 1 90.56 140 PRO B C 1
ATOM 2912 O O . PRO B 1 140 ? 8.578 -24.594 -3.928 1 90.56 140 PRO B O 1
ATOM 2915 N N . ARG B 1 141 ? 7.109 -26.062 -4.695 1 88.88 141 ARG B N 1
ATOM 2916 C CA . ARG B 1 141 ? 6.082 -25.094 -5.027 1 88.88 141 ARG B CA 1
ATOM 2917 C C . ARG B 1 141 ? 5.699 -24.266 -3.803 1 88.88 141 ARG B C 1
ATOM 2919 O O . ARG B 1 141 ? 5.32 -23.094 -3.926 1 88.88 141 ARG B O 1
ATOM 2926 N N . TRP B 1 142 ? 5.855 -24.906 -2.633 1 92.25 142 TRP B N 1
ATOM 2927 C CA . TRP B 1 142 ? 5.484 -24.172 -1.428 1 92.25 142 TRP B CA 1
ATOM 2928 C C . TRP B 1 142 ? 6.352 -22.922 -1.259 1 92.25 142 TRP B C 1
ATOM 2930 O O . TRP B 1 142 ? 5.949 -21.969 -0.594 1 92.25 142 TRP B O 1
ATOM 2940 N N . TRP B 1 143 ? 7.539 -22.891 -1.798 1 96.5 143 TRP B N 1
ATOM 2941 C CA . TRP B 1 143 ? 8.43 -21.75 -1.631 1 96.5 143 TRP B CA 1
ATOM 2942 C C . TRP B 1 143 ? 7.879 -20.516 -2.336 1 96.5 143 TRP B C 1
ATOM 2944 O O . TRP B 1 143 ? 8.266 -19.391 -2.027 1 96.5 143 TRP B O 1
ATOM 2954 N N . LEU B 1 144 ? 7.004 -20.703 -3.32 1 96.31 144 LEU B N 1
ATOM 2955 C CA . LEU B 1 144 ? 6.383 -19.594 -4.035 1 96.31 144 LEU B CA 1
ATOM 2956 C C . LEU B 1 144 ? 5.547 -18.734 -3.09 1 96.31 144 LEU B C 1
ATOM 2958 O O . LEU B 1 144 ? 5.207 -17.594 -3.414 1 96.31 144 LEU B O 1
ATOM 2962 N N . LEU B 1 145 ? 5.23 -19.25 -1.912 1 97.5 145 LEU B N 1
ATOM 2963 C CA . LEU B 1 145 ? 4.496 -18.5 -0.902 1 97.5 145 LEU B CA 1
ATOM 2964 C C . LEU B 1 145 ? 5.391 -17.438 -0.267 1 97.5 145 LEU B C 1
ATOM 2966 O O . LEU B 1 145 ? 4.895 -16.484 0.333 1 97.5 145 LEU B O 1
ATOM 2970 N N . VAL B 1 146 ? 6.684 -17.609 -0.401 1 98.38 146 VAL B N 1
ATOM 2971 C CA . VAL B 1 146 ? 7.617 -16.688 0.239 1 98.38 146 VAL B CA 1
ATOM 2972 C C . VAL B 1 146 ? 7.543 -15.32 -0.442 1 98.38 146 VAL B C 1
ATOM 2974 O O . VAL B 1 146 ? 7.324 -14.297 0.217 1 98.38 146 VAL B O 1
ATOM 2977 N N . PRO B 1 147 ? 7.695 -15.242 -1.808 1 98.38 147 PRO B N 1
ATOM 2978 C CA . PRO B 1 147 ? 7.547 -13.922 -2.426 1 98.38 147 PRO B CA 1
ATOM 2979 C C . PRO B 1 147 ? 6.148 -13.336 -2.252 1 98.38 147 PRO B C 1
ATOM 2981 O O . PRO B 1 147 ? 5.988 -12.117 -2.168 1 98.38 147 PRO B O 1
ATOM 2984 N N . LEU B 1 148 ? 5.117 -14.164 -2.193 1 98.5 148 LEU B N 1
ATOM 2985 C CA . LEU B 1 148 ? 3.764 -13.68 -1.941 1 98.5 148 LEU B CA 1
ATOM 2986 C C . LEU B 1 148 ? 3.662 -13.039 -0.562 1 98.5 148 LEU B C 1
ATOM 2988 O O . LEU B 1 148 ? 3.162 -11.922 -0.431 1 98.5 148 LEU B O 1
ATOM 2992 N N . GLY B 1 149 ? 4.113 -13.805 0.459 1 98.5 149 GLY B N 1
ATOM 2993 C CA . GLY B 1 149 ? 4.125 -13.273 1.811 1 98.5 149 GLY B CA 1
ATOM 2994 C C . GLY B 1 149 ? 4.969 -12.016 1.947 1 98.5 149 GLY B C 1
ATOM 2995 O O . GLY B 1 149 ? 4.59 -11.086 2.656 1 98.5 149 GLY B O 1
ATOM 2996 N N . PHE B 1 150 ? 6.129 -12.023 1.306 1 98.56 150 PHE B N 1
ATOM 2997 C CA . PHE B 1 150 ? 7.027 -10.883 1.361 1 98.56 150 PHE B CA 1
ATOM 2998 C C . PHE B 1 150 ? 6.363 -9.641 0.769 1 98.56 150 PHE B C 1
ATOM 3000 O O . PHE B 1 150 ? 6.52 -8.539 1.292 1 98.56 150 PHE B O 1
ATOM 3007 N N . ALA B 1 151 ? 5.586 -9.797 -0.356 1 98.62 151 ALA B N 1
ATOM 3008 C CA . ALA B 1 151 ? 4.836 -8.695 -0.953 1 98.62 151 ALA B CA 1
ATOM 3009 C C . ALA B 1 151 ? 3.83 -8.117 0.04 1 98.62 151 ALA B C 1
ATOM 3011 O O . ALA B 1 151 ? 3.75 -6.898 0.211 1 98.62 151 ALA B O 1
ATOM 3012 N N . ILE B 1 152 ? 3.117 -8.961 0.723 1 98.62 152 ILE B N 1
ATOM 3013 C CA . ILE B 1 152 ? 2.098 -8.547 1.678 1 98.62 152 ILE B CA 1
ATOM 3014 C C . ILE B 1 152 ? 2.752 -7.77 2.822 1 98.62 152 ILE B C 1
ATOM 3016 O O . ILE B 1 152 ? 2.326 -6.66 3.154 1 98.62 152 ILE B O 1
ATOM 3020 N N . VAL B 1 153 ? 3.812 -8.336 3.35 1 98 153 VAL B N 1
ATOM 3021 C CA . VAL B 1 153 ? 4.473 -7.762 4.52 1 98 153 VAL B CA 1
ATOM 3022 C C . VAL B 1 153 ? 5.066 -6.402 4.16 1 98 153 VAL B C 1
ATOM 3024 O O . VAL B 1 153 ? 4.961 -5.449 4.938 1 98 153 VAL B O 1
ATOM 3027 N N . THR B 1 154 ? 5.672 -6.297 3.033 1 97.38 154 THR B N 1
ATOM 3028 C CA . THR B 1 154 ? 6.34 -5.051 2.664 1 97.38 154 THR B CA 1
ATOM 3029 C C . THR B 1 154 ? 5.32 -3.957 2.367 1 97.38 154 THR B C 1
ATOM 3031 O O . THR B 1 154 ? 5.559 -2.783 2.656 1 97.38 154 THR B O 1
ATOM 3034 N N . VAL B 1 155 ? 4.207 -4.332 1.769 1 97.88 155 VAL B N 1
ATOM 3035 C CA . VAL B 1 155 ? 3.145 -3.361 1.521 1 97.88 155 VAL B CA 1
ATOM 3036 C C . VAL B 1 155 ? 2.629 -2.812 2.85 1 97.88 155 VAL B C 1
ATOM 3038 O O . VAL B 1 155 ? 2.525 -1.596 3.025 1 97.88 155 VAL B O 1
ATOM 3041 N N . VAL B 1 156 ? 2.371 -3.676 3.789 1 97.56 156 VAL B N 1
ATOM 3042 C CA . VAL B 1 156 ? 1.852 -3.262 5.086 1 97.56 156 VAL B CA 1
ATOM 30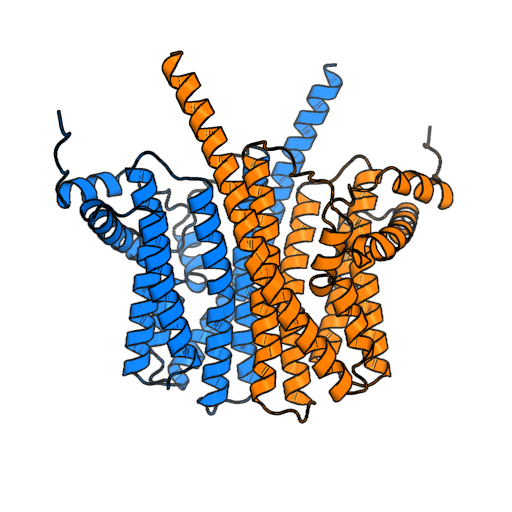43 C C . VAL B 1 156 ? 2.893 -2.414 5.816 1 97.56 156 VAL B C 1
ATOM 3045 O O . VAL B 1 156 ? 2.557 -1.398 6.43 1 97.56 156 VAL B O 1
ATOM 3048 N N . HIS B 1 157 ? 4.113 -2.842 5.75 1 96.06 157 HIS B N 1
ATOM 3049 C CA . HIS B 1 157 ? 5.199 -2.119 6.406 1 96.06 157 HIS B CA 1
ATOM 3050 C C . HIS B 1 157 ? 5.34 -0.708 5.844 1 96.06 157 HIS B C 1
ATOM 3052 O O . HIS B 1 157 ? 5.367 0.266 6.598 1 96.06 157 HIS B O 1
ATOM 3058 N N . PHE B 1 158 ? 5.465 -0.636 4.57 1 95.56 158 PHE B N 1
ATOM 3059 C CA . PHE B 1 158 ? 5.633 0.643 3.889 1 95.56 158 PHE B CA 1
ATOM 3060 C C . PHE B 1 158 ? 4.445 1.56 4.164 1 95.56 158 PHE B C 1
ATOM 3062 O O . PHE B 1 158 ? 4.625 2.719 4.543 1 95.56 158 PHE B O 1
ATOM 3069 N N . PHE B 1 159 ? 3.273 1.074 3.984 1 96.38 159 PHE B N 1
ATOM 3070 C CA . PHE B 1 159 ? 2.057 1.853 4.184 1 96.38 159 PHE B CA 1
ATOM 3071 C C . PHE B 1 159 ? 1.904 2.256 5.645 1 96.38 159 PHE B C 1
ATOM 3073 O O . PHE B 1 159 ? 1.547 3.396 5.945 1 96.38 159 PHE B O 1
ATOM 3080 N N . GLY B 1 160 ? 2.096 1.303 6.504 1 96.06 160 GLY B N 1
ATOM 3081 C CA . GLY B 1 160 ? 1.996 1.612 7.922 1 96.06 160 GLY B CA 1
ATOM 3082 C C . GLY B 1 160 ? 2.932 2.723 8.359 1 96.06 160 GLY B C 1
ATOM 3083 O O . GLY B 1 160 ? 2.539 3.609 9.117 1 96.06 160 GLY B O 1
ATOM 3084 N N . MET B 1 161 ? 4.098 2.689 7.891 1 93.69 161 MET B N 1
ATOM 3085 C CA . MET B 1 161 ? 5.09 3.713 8.211 1 93.69 161 MET B CA 1
ATOM 3086 C C . MET B 1 161 ? 4.648 5.078 7.703 1 93.69 161 MET B C 1
ATOM 3088 O O . MET B 1 161 ? 4.66 6.059 8.445 1 93.69 161 MET B O 1
ATOM 3092 N N . LEU B 1 162 ? 4.266 5.117 6.473 1 94.94 162 LEU B N 1
ATOM 3093 C CA . LEU B 1 162 ? 3.871 6.371 5.844 1 94.94 162 LEU B CA 1
ATOM 3094 C C . LEU B 1 162 ? 2.594 6.918 6.477 1 94.94 162 LEU B C 1
ATOM 3096 O O . LEU B 1 162 ? 2.48 8.125 6.715 1 94.94 162 LEU B O 1
ATOM 3100 N N . LEU B 1 163 ? 1.672 6.035 6.727 1 96.69 163 LEU B N 1
ATOM 3101 C CA . LEU B 1 163 ? 0.409 6.402 7.359 1 96.69 163 LEU B CA 1
ATOM 3102 C C . LEU B 1 163 ? 0.65 7.031 8.727 1 96.69 163 LEU B C 1
ATOM 3104 O O . LEU B 1 163 ? 0.07 8.07 9.047 1 96.69 163 LEU B O 1
ATOM 3108 N N . THR B 1 164 ? 1.472 6.43 9.508 1 96 164 THR B N 1
ATOM 3109 C CA . THR B 1 164 ? 1.785 6.938 10.844 1 96 164 THR B CA 1
ATOM 3110 C C . THR B 1 164 ? 2.395 8.336 10.758 1 96 164 THR B C 1
ATOM 3112 O O . THR B 1 164 ? 1.991 9.234 11.492 1 96 164 THR B O 1
ATOM 3115 N N . GLU B 1 165 ? 3.24 8.516 9.836 1 94.31 165 GLU B N 1
ATOM 3116 C CA . GLU B 1 165 ? 3.904 9.797 9.656 1 94.31 165 GLU B CA 1
ATOM 3117 C C . GLU B 1 165 ? 2.92 10.867 9.195 1 94.31 165 GLU B C 1
ATOM 3119 O O . GLU B 1 165 ? 2.898 11.977 9.742 1 94.31 165 GLU B O 1
ATOM 3124 N N . LEU B 1 166 ? 2.131 10.594 8.266 1 95 166 LEU B N 1
ATOM 3125 C CA . LEU B 1 166 ? 1.248 11.586 7.668 1 95 166 LEU B CA 1
ATOM 3126 C C . LEU B 1 166 ? 0.101 11.938 8.609 1 95 166 LEU B C 1
ATOM 3128 O O . LEU B 1 166 ? -0.36 13.078 8.641 1 95 166 LEU B O 1
ATOM 3132 N N . LEU B 1 167 ? -0.377 10.938 9.383 1 95.44 167 LEU B N 1
ATOM 3133 C CA . LEU B 1 167 ? -1.408 11.227 10.367 1 95.44 167 LEU B CA 1
ATOM 3134 C C . LEU B 1 167 ? -0.866 12.141 11.469 1 95.44 167 LEU B C 1
ATOM 3136 O O . LEU B 1 167 ? -1.535 13.094 11.875 1 95.44 167 LEU B O 1
ATOM 3140 N N . ALA B 1 168 ? 0.306 11.828 11.898 1 94.25 168 ALA B N 1
ATOM 3141 C CA . ALA B 1 168 ? 0.941 12.688 12.891 1 94.25 168 ALA B CA 1
ATOM 3142 C C . ALA B 1 168 ? 1.114 14.109 12.359 1 94.25 168 ALA B C 1
ATOM 3144 O O . ALA B 1 168 ? 0.783 15.078 13.039 1 94.25 168 ALA B O 1
ATOM 3145 N N . ARG B 1 169 ? 1.568 14.188 11.141 1 92.62 169 ARG B N 1
ATOM 3146 C CA . ARG B 1 169 ? 1.781 15.477 10.5 1 92.62 169 ARG B CA 1
ATOM 3147 C C . ARG B 1 169 ? 0.468 16.234 10.344 1 92.62 169 ARG B C 1
ATOM 3149 O O . ARG B 1 169 ? 0.441 17.469 10.438 1 92.62 169 ARG B O 1
ATOM 3156 N N . SER B 1 170 ? -0.565 15.57 10.109 1 91.62 170 SER B N 1
ATOM 3157 C CA . SER B 1 170 ? -1.858 16.188 9.844 1 91.62 170 SER B CA 1
ATOM 3158 C C . SER B 1 170 ? -2.4 16.891 11.094 1 91.62 170 SER B C 1
ATOM 3160 O O . SER B 1 170 ? -3.264 17.766 10.992 1 91.62 170 SER B O 1
ATOM 3162 N N . ILE B 1 171 ? -1.881 16.531 12.25 1 91.94 171 ILE B N 1
ATOM 3163 C CA . ILE B 1 171 ? -2.35 17.172 13.477 1 91.94 171 ILE B CA 1
ATOM 3164 C C . ILE B 1 171 ? -1.251 18.062 14.047 1 91.94 171 ILE B C 1
ATOM 3166 O O . ILE B 1 171 ? -1.329 18.5 15.195 1 91.94 171 ILE B O 1
ATOM 3170 N N . GLY B 1 172 ? -0.21 18.172 13.25 1 89.25 172 GLY B N 1
ATOM 3171 C CA . GLY B 1 172 ? 0.852 19.094 13.617 1 89.25 172 GLY B CA 1
ATOM 3172 C C . GLY B 1 172 ? 1.838 18.5 14.609 1 89.25 172 GLY B C 1
ATOM 3173 O O . GLY B 1 172 ? 2.529 19.234 15.32 1 89.25 172 GLY B O 1
ATOM 3174 N N . ALA B 1 173 ? 1.802 17.188 14.781 1 88 173 ALA B N 1
ATOM 3175 C CA . ALA B 1 173 ? 2.744 16.547 15.695 1 88 173 ALA B CA 1
ATOM 3176 C C . ALA B 1 173 ? 4.164 16.594 15.141 1 88 173 ALA B C 1
ATOM 3178 O O . ALA B 1 173 ? 4.367 16.5 13.93 1 88 173 ALA B O 1
ATOM 3179 N N . PRO B 1 174 ? 5.098 16.812 16.047 1 76.25 174 PRO B N 1
ATOM 3180 C CA . PRO B 1 174 ? 6.488 16.781 15.586 1 76.25 174 PRO B CA 1
ATOM 3181 C C . PRO B 1 174 ? 6.922 15.414 15.086 1 76.25 174 PRO B C 1
ATOM 3183 O O . PRO B 1 174 ? 6.332 14.398 15.461 1 76.25 174 PRO B O 1
ATOM 3186 N N . LYS B 1 175 ? 7.758 15.477 14.133 1 70.81 175 LYS B N 1
ATOM 3187 C CA . LYS B 1 175 ? 8.32 14.227 13.625 1 70.81 175 LYS B CA 1
ATOM 3188 C C . LYS B 1 175 ? 8.984 13.438 14.75 1 70.81 175 LYS B C 1
ATOM 3190 O O . LYS B 1 175 ? 9.633 14.016 15.625 1 70.81 175 LYS B O 1
ATOM 3195 N N . GLY B 1 176 ? 8.539 12.148 15.07 1 59.22 176 GLY B N 1
ATOM 3196 C CA . GLY B 1 176 ? 9.078 11.32 16.141 1 59.22 176 GLY B CA 1
ATOM 3197 C C . GLY B 1 176 ? 10.586 11.133 16.031 1 59.22 176 GLY B C 1
ATOM 3198 O O . GLY B 1 176 ? 11.117 10.922 14.945 1 59.22 176 GLY B O 1
ATOM 3199 N N . GLY B 1 177 ? 11.414 12.023 16.5 1 50.91 177 GLY B N 1
ATOM 3200 C CA . GLY B 1 177 ? 12.867 12.086 16.453 1 50.91 177 GLY B CA 1
ATOM 3201 C C . GLY B 1 177 ? 13.539 11.094 17.375 1 50.91 177 GLY B C 1
ATOM 3202 O O . GLY B 1 177 ? 14.672 11.312 17.812 1 50.91 177 GLY B O 1
ATOM 3203 N N . GLY B 1 178 ? 12.898 10.008 17.844 1 48.84 178 GLY B N 1
ATOM 3204 C CA . GLY B 1 178 ? 13.781 9.414 18.844 1 48.84 178 GLY B CA 1
ATOM 3205 C C . GLY B 1 178 ? 15.109 8.977 18.281 1 48.84 178 GLY B C 1
ATOM 3206 O O . GLY B 1 178 ? 15.242 8.773 17.062 1 48.84 178 GLY B O 1
ATOM 3207 N N . GLU B 1 179 ? 16.219 9.273 18.938 1 47.47 179 GLU B N 1
ATOM 3208 C CA . GLU B 1 179 ? 17.609 8.945 18.625 1 47.47 179 GLU B CA 1
ATOM 3209 C C . GLU B 1 179 ? 17.719 7.523 18.078 1 47.47 179 GLU B C 1
ATOM 3211 O O . GLU B 1 179 ? 17.266 6.57 18.719 1 47.47 179 GLU B O 1
ATOM 3216 N N . ALA B 1 180 ? 17.609 7.438 16.828 1 52.62 180 ALA B N 1
ATOM 3217 C CA . ALA B 1 180 ? 17.922 6.121 16.281 1 52.62 180 ALA B CA 1
ATOM 3218 C C . ALA B 1 180 ? 19.156 5.527 16.938 1 52.62 180 ALA B C 1
ATOM 3220 O O . ALA B 1 180 ? 20.25 6.102 16.859 1 52.62 180 ALA B O 1
ATOM 3221 N N . SER B 1 181 ? 18.953 4.699 18.031 1 60.03 181 SER B N 1
ATOM 3222 C CA . SER B 1 181 ? 20.078 3.893 18.469 1 60.03 181 SER B CA 1
ATOM 3223 C C . SER B 1 181 ? 20.594 2.99 17.359 1 60.03 181 SER B C 1
ATOM 3225 O O . SER B 1 181 ? 19.828 2.598 16.469 1 60.03 181 SER B O 1
ATOM 3227 N N . THR B 1 182 ? 21.828 3.035 17.078 1 60.97 182 THR B N 1
ATOM 3228 C CA . THR B 1 182 ? 22.484 2.129 16.141 1 60.97 182 THR B CA 1
ATOM 3229 C C . THR B 1 182 ? 21.828 0.749 16.172 1 60.97 182 THR B C 1
ATOM 3231 O O . THR B 1 182 ? 21.703 0.084 15.148 1 60.97 182 THR B O 1
ATOM 3234 N N . LEU B 1 183 ? 21.344 0.472 17.344 1 63.22 183 LEU B N 1
ATOM 3235 C CA . LEU B 1 183 ? 20.719 -0.836 17.516 1 63.22 183 LEU B CA 1
ATOM 3236 C C . LEU B 1 183 ? 19.391 -0.901 16.766 1 63.22 183 LEU B C 1
ATOM 3238 O O . LEU B 1 183 ? 19.062 -1.917 16.141 1 63.22 183 LEU B O 1
ATOM 3242 N N . MET B 1 184 ? 18.781 0.196 16.703 1 68.44 184 MET B N 1
ATOM 3243 C CA . MET B 1 184 ? 17.5 0.212 15.992 1 68.44 184 MET B CA 1
ATOM 3244 C C . MET B 1 184 ? 17.719 0.215 14.484 1 68.44 184 MET B C 1
ATOM 3246 O O . MET B 1 184 ? 16.969 -0.437 13.75 1 68.44 184 MET B O 1
ATOM 3250 N N . ALA B 1 185 ? 18.812 0.868 14.133 1 69.94 185 ALA B N 1
ATOM 3251 C CA . ALA B 1 185 ? 19.156 0.906 12.711 1 69.94 185 ALA B CA 1
ATOM 3252 C C . ALA B 1 185 ? 19.531 -0.48 12.203 1 69.94 185 ALA B C 1
ATOM 3254 O O . ALA B 1 185 ? 19.156 -0.869 11.094 1 69.94 185 ALA B O 1
ATOM 3255 N N . ALA B 1 186 ? 20.234 -1.168 13.055 1 69.69 186 ALA B N 1
ATOM 3256 C CA . ALA B 1 186 ? 20.656 -2.52 12.688 1 69.69 186 ALA B CA 1
ATOM 3257 C C . ALA B 1 186 ? 19.453 -3.465 12.633 1 69.69 186 ALA B C 1
ATOM 3259 O O . ALA B 1 186 ? 19.375 -4.324 11.758 1 69.69 186 ALA B O 1
ATOM 3260 N N . ALA B 1 187 ? 18.609 -3.211 13.516 1 74.12 187 ALA B N 1
ATOM 3261 C CA . ALA B 1 187 ? 17.438 -4.07 13.578 1 74.12 187 ALA B CA 1
ATOM 3262 C C . ALA B 1 187 ? 16.562 -3.893 12.336 1 74.12 187 ALA B C 1
ATOM 3264 O O . ALA B 1 187 ? 15.805 -4.797 11.969 1 74.12 187 ALA B O 1
ATOM 3265 N N . LYS B 1 188 ? 16.828 -2.801 11.641 1 79.5 188 LYS B N 1
ATOM 3266 C CA . LYS B 1 188 ? 16.016 -2.477 10.477 1 79.5 188 LYS B CA 1
ATOM 3267 C C . LYS B 1 188 ? 16.688 -2.957 9.188 1 79.5 188 LYS B C 1
ATOM 3269 O O . LYS B 1 188 ? 16.094 -2.863 8.109 1 79.5 188 LYS B O 1
ATOM 3274 N N . LEU B 1 189 ? 17.812 -3.553 9.359 1 74.81 189 LEU B N 1
ATOM 3275 C CA . LEU B 1 189 ? 18.609 -3.922 8.195 1 74.81 189 LEU B CA 1
ATOM 3276 C C . LEU B 1 189 ? 17.828 -4.852 7.277 1 74.81 189 LEU B C 1
ATOM 3278 O O . LEU B 1 189 ? 17.828 -4.672 6.055 1 74.81 189 LEU B O 1
ATOM 3282 N N . PRO B 1 190 ? 17.125 -5.789 7.879 1 77.38 190 PRO B N 1
ATOM 3283 C CA . PRO B 1 190 ? 16.406 -6.695 6.98 1 77.38 190 PRO B CA 1
ATOM 3284 C C . PRO B 1 190 ? 15.297 -5.992 6.195 1 77.38 190 PRO B C 1
ATOM 3286 O O . PRO B 1 190 ? 14.852 -6.496 5.16 1 77.38 190 PRO B O 1
ATOM 3289 N N . THR B 1 191 ? 14.914 -4.906 6.637 1 81.44 191 THR B N 1
ATOM 3290 C CA . THR B 1 191 ? 13.852 -4.168 5.953 1 81.44 191 THR B CA 1
ATOM 3291 C C . THR B 1 191 ? 14.445 -3.148 4.988 1 81.44 191 THR B C 1
ATOM 3293 O O . THR B 1 191 ? 13.711 -2.475 4.262 1 81.44 191 THR B O 1
ATOM 3296 N N . ASP B 1 192 ? 15.75 -3.17 4.977 1 90.06 192 ASP B N 1
ATOM 3297 C CA . ASP B 1 192 ? 16.422 -2.188 4.125 1 90.06 192 ASP B CA 1
ATOM 3298 C C . ASP B 1 192 ? 16.328 -2.586 2.654 1 90.06 192 ASP B C 1
ATOM 3300 O O . ASP B 1 192 ? 16.766 -3.676 2.273 1 90.06 192 ASP B O 1
ATOM 3304 N N . TYR B 1 193 ? 15.812 -1.721 1.906 1 93.25 193 TYR B N 1
ATOM 3305 C CA . TYR B 1 193 ? 15.664 -1.963 0.476 1 93.25 193 TYR B CA 1
ATOM 3306 C C . TYR B 1 193 ? 17.016 -2.203 -0.183 1 93.25 193 TYR B C 1
ATOM 3308 O O . TYR B 1 193 ? 17.125 -2.994 -1.122 1 93.25 193 TYR B O 1
ATOM 3316 N N . GLY B 1 194 ? 18.078 -1.544 0.287 1 94.38 194 GLY B N 1
ATOM 3317 C CA . GLY B 1 194 ? 19.422 -1.743 -0.263 1 94.38 194 GLY B CA 1
ATOM 3318 C C . GLY B 1 194 ? 19.906 -3.168 -0.118 1 94.38 194 GLY B C 1
ATOM 3319 O O . GLY B 1 194 ? 20.516 -3.717 -1.04 1 94.38 194 GLY B O 1
ATOM 3320 N N . VAL B 1 195 ? 19.641 -3.729 1.033 1 95.12 195 VAL B N 1
ATOM 3321 C CA . VAL B 1 195 ? 20.047 -5.113 1.265 1 95.12 195 VAL B CA 1
ATOM 3322 C C . VAL B 1 195 ? 19.281 -6.035 0.311 1 95.12 195 VAL B C 1
ATOM 3324 O O . VAL B 1 195 ? 19.859 -6.969 -0.25 1 95.12 195 VAL B O 1
ATOM 3327 N N . LEU B 1 196 ? 18.047 -5.793 0.146 1 97.25 196 LEU B N 1
ATOM 3328 C CA . LEU B 1 196 ? 17.266 -6.559 -0.819 1 97.25 196 LEU B CA 1
ATOM 3329 C C . LEU B 1 196 ? 17.859 -6.426 -2.221 1 97.25 196 LEU B C 1
ATOM 3331 O O . LEU B 1 196 ? 17.984 -7.418 -2.939 1 97.25 196 LEU B O 1
ATOM 3335 N N . CYS B 1 197 ? 18.172 -5.211 -2.633 1 97.75 197 CYS B N 1
ATOM 3336 C CA . CYS B 1 197 ? 18.734 -4.973 -3.953 1 97.75 197 CYS B CA 1
ATOM 3337 C C . CYS B 1 197 ? 19.984 -5.82 -4.168 1 97.75 197 CYS B C 1
ATOM 3339 O O . CYS B 1 197 ? 20.125 -6.477 -5.203 1 97.75 197 CYS B O 1
ATOM 3341 N N . LEU B 1 198 ? 20.844 -5.848 -3.201 1 97.25 198 LEU B N 1
ATOM 3342 C CA . LEU B 1 198 ? 22.125 -6.543 -3.309 1 97.25 198 LEU B CA 1
ATOM 3343 C C . LEU B 1 198 ? 21.906 -8.055 -3.359 1 97.25 198 LEU B C 1
ATOM 3345 O O . LEU B 1 198 ? 22.703 -8.773 -3.967 1 97.25 198 LEU B O 1
ATOM 3349 N N . SER B 1 199 ? 20.875 -8.531 -2.77 1 98.12 199 SER B N 1
ATOM 3350 C CA . SER B 1 199 ? 20.609 -9.969 -2.729 1 98.12 199 SER B CA 1
ATOM 3351 C C . SER B 1 199 ? 20.406 -10.531 -4.129 1 98.12 199 SER B C 1
ATOM 3353 O O . SER B 1 199 ? 20.641 -11.719 -4.371 1 98.12 199 SER B O 1
ATOM 3355 N N . PHE B 1 200 ? 20.031 -9.695 -5.074 1 98.69 200 PHE B N 1
ATOM 3356 C CA . PHE B 1 200 ? 19.75 -10.172 -6.426 1 98.69 200 PHE B CA 1
ATOM 3357 C C . PHE B 1 200 ? 21.031 -10.57 -7.137 1 98.69 200 PHE B C 1
ATOM 3359 O O . PHE B 1 200 ? 21 -11.281 -8.141 1 98.69 200 PHE B O 1
ATOM 3366 N N . ALA B 1 201 ? 22.188 -10.078 -6.633 1 98.5 201 ALA B N 1
ATOM 3367 C CA . ALA B 1 201 ? 23.469 -10.484 -7.199 1 98.5 201 ALA B CA 1
ATOM 3368 C C . ALA B 1 201 ? 23.688 -11.992 -7.039 1 98.5 201 ALA B C 1
ATOM 3370 O O . ALA B 1 201 ? 24.516 -12.578 -7.727 1 98.5 201 ALA B O 1
ATOM 3371 N N . LEU B 1 202 ? 22.906 -12.586 -6.168 1 98.5 202 LEU B N 1
ATOM 3372 C CA . LEU B 1 202 ? 23.062 -14.008 -5.867 1 98.5 202 LEU B CA 1
ATOM 3373 C C . LEU B 1 202 ? 22.203 -14.859 -6.793 1 98.5 202 LEU B C 1
ATOM 3375 O O . LEU B 1 202 ? 22.109 -16.078 -6.609 1 98.5 202 LEU B O 1
ATOM 3379 N N . LEU B 1 203 ? 21.609 -14.297 -7.809 1 98.12 203 LEU B N 1
ATOM 3380 C CA . LEU B 1 203 ? 20.656 -15 -8.656 1 98.12 203 LEU B CA 1
ATOM 3381 C C . LEU B 1 203 ? 21.344 -16.109 -9.453 1 98.12 203 LEU B C 1
ATOM 3383 O O . LEU B 1 203 ? 20.672 -17 -9.969 1 98.12 203 LEU B O 1
ATOM 3387 N N . GLY B 1 204 ? 22.656 -16.031 -9.57 1 97.38 204 GLY B N 1
ATOM 3388 C CA . GLY B 1 204 ? 23.375 -17.094 -10.266 1 97.38 204 GLY B CA 1
ATOM 3389 C C . GLY B 1 204 ? 23.312 -18.422 -9.555 1 97.38 204 GLY B C 1
ATOM 3390 O O . GLY B 1 204 ? 23.609 -19.469 -10.156 1 97.38 204 GLY B O 1
ATOM 3391 N N . SER B 1 205 ? 23 -18.391 -8.305 1 97.75 205 SER B N 1
ATOM 3392 C CA . SER B 1 205 ? 22.781 -19.578 -7.5 1 97.75 205 SER B CA 1
ATOM 3393 C C . SER B 1 205 ? 21.391 -19.578 -6.875 1 97.75 205 SER B C 1
ATOM 3395 O O . SER B 1 205 ? 21.125 -18.828 -5.934 1 97.75 205 SER B O 1
ATOM 3397 N N . GLU B 1 206 ? 20.594 -20.469 -7.375 1 97.19 206 GLU B N 1
ATOM 3398 C CA . GLU B 1 206 ? 19.234 -20.578 -6.863 1 97.19 206 GLU B CA 1
ATOM 3399 C C . GLU B 1 206 ? 19.219 -20.781 -5.352 1 97.19 206 GLU B C 1
ATOM 3401 O O . GLU B 1 206 ? 18.469 -20.109 -4.637 1 97.19 206 GLU B O 1
ATOM 3406 N N . ALA B 1 207 ? 20.078 -21.688 -4.938 1 96.69 207 ALA B N 1
ATOM 3407 C CA . ALA B 1 207 ? 20.109 -22.031 -3.52 1 96.69 207 ALA B CA 1
ATOM 3408 C C . ALA B 1 207 ? 20.5 -20.812 -2.674 1 96.69 207 ALA B C 1
ATOM 3410 O O . ALA B 1 207 ? 19.875 -20.547 -1.641 1 96.69 207 ALA B O 1
ATOM 3411 N N . MET B 1 208 ? 21.484 -20.078 -3.121 1 97.81 208 MET B N 1
ATOM 3412 C CA . MET B 1 208 ? 21.938 -18.922 -2.369 1 97.81 208 MET B CA 1
ATOM 3413 C C . MET B 1 208 ? 20.859 -17.828 -2.348 1 97.81 208 MET B C 1
ATOM 3415 O O . MET B 1 208 ? 20.547 -17.281 -1.29 1 97.81 208 MET B O 1
ATOM 3419 N N . PHE B 1 209 ? 20.281 -17.562 -3.457 1 98.25 209 PHE B N 1
ATOM 3420 C CA . PHE B 1 209 ? 19.281 -16.516 -3.535 1 98.25 209 PHE B CA 1
ATOM 3421 C C . PHE B 1 209 ? 18.062 -16.875 -2.697 1 98.25 209 PHE B C 1
ATOM 3423 O O . PHE B 1 209 ? 17.578 -16.062 -1.907 1 98.25 209 PHE B O 1
ATOM 3430 N N . ARG B 1 210 ? 17.594 -18.078 -2.834 1 97.69 210 ARG B N 1
ATOM 3431 C CA . ARG B 1 210 ? 16.406 -18.5 -2.098 1 97.69 210 ARG B CA 1
ATOM 3432 C C . ARG B 1 210 ? 16.625 -18.406 -0.592 1 97.69 210 ARG B C 1
ATOM 3434 O O . ARG B 1 210 ? 15.742 -17.969 0.146 1 97.69 210 ARG B O 1
ATOM 3441 N N . SER B 1 211 ? 17.75 -18.828 -0.193 1 97.69 211 SER B N 1
ATOM 3442 C CA . SER B 1 211 ? 18.047 -18.812 1.235 1 97.69 211 SER B CA 1
ATOM 3443 C C . SER B 1 211 ? 18.078 -17.375 1.771 1 97.69 211 SER B C 1
ATOM 3445 O O . SER B 1 211 ? 17.406 -17.062 2.752 1 97.69 211 SER B O 1
ATOM 3447 N N . VAL B 1 212 ? 18.797 -16.516 1.128 1 98 212 VAL B N 1
ATOM 3448 C CA . VAL B 1 212 ? 18.938 -15.133 1.58 1 98 212 VAL B CA 1
ATOM 3449 C C . VAL B 1 212 ? 17.594 -14.406 1.48 1 98 212 VAL B C 1
ATOM 3451 O O . VAL B 1 212 ? 17.203 -13.703 2.408 1 98 212 VAL B O 1
ATOM 3454 N N . TYR B 1 213 ? 16.906 -14.578 0.415 1 98.06 213 TYR B N 1
ATOM 3455 C CA . TYR B 1 213 ? 15.609 -13.953 0.198 1 98.06 213 TYR B CA 1
ATOM 3456 C C . TYR B 1 213 ? 14.602 -14.391 1.262 1 98.06 213 TYR B C 1
ATOM 3458 O O . TYR B 1 213 ? 13.844 -13.57 1.779 1 98.06 213 TYR B O 1
ATOM 3466 N N . THR B 1 214 ? 14.641 -15.664 1.605 1 98.06 214 THR B N 1
ATOM 3467 C CA . THR B 1 214 ? 13.742 -16.188 2.629 1 98.06 214 THR B CA 1
ATOM 3468 C C . THR B 1 214 ? 14.062 -15.578 3.992 1 98.06 214 THR B C 1
ATOM 3470 O O . THR B 1 214 ? 13.156 -15.195 4.73 1 98.06 214 THR B O 1
ATOM 3473 N N . VAL B 1 215 ? 15.281 -15.508 4.266 1 97.81 215 VAL B N 1
ATOM 3474 C CA . VAL B 1 215 ? 15.711 -14.914 5.527 1 97.81 215 VAL B CA 1
ATOM 3475 C C . VAL B 1 215 ? 15.258 -13.461 5.594 1 97.81 215 VAL B C 1
ATOM 3477 O O . VAL B 1 215 ? 14.742 -13.008 6.621 1 97.81 215 VAL B O 1
ATOM 3480 N N . LEU B 1 216 ? 15.453 -12.719 4.496 1 97.62 216 LEU B N 1
ATOM 3481 C CA . LEU B 1 216 ? 15.016 -11.328 4.441 1 97.62 216 LEU B CA 1
ATOM 3482 C C . LEU B 1 216 ? 13.508 -11.219 4.633 1 97.62 216 LEU B C 1
ATOM 3484 O O . LEU B 1 216 ? 13.031 -10.344 5.352 1 97.62 216 LEU B O 1
ATOM 3488 N N . ALA B 1 217 ? 12.797 -12.086 4.027 1 97.88 217 ALA B N 1
ATOM 3489 C CA . ALA B 1 217 ? 11.336 -12.086 4.133 1 97.88 217 ALA B CA 1
ATOM 3490 C C . ALA B 1 217 ? 10.891 -12.328 5.574 1 97.88 217 ALA B C 1
ATOM 3492 O O . ALA B 1 217 ? 10.062 -11.586 6.102 1 97.88 217 ALA B O 1
ATOM 3493 N N . VAL B 1 218 ? 11.438 -13.312 6.223 1 97.56 218 VAL B N 1
ATOM 3494 C CA . VAL B 1 218 ? 11.062 -13.68 7.586 1 97.56 218 VAL B CA 1
ATOM 3495 C C . VAL B 1 218 ? 11.461 -12.562 8.547 1 97.56 218 VAL B C 1
ATOM 3497 O O . VAL B 1 218 ? 10.664 -12.164 9.406 1 97.56 218 VAL B O 1
ATOM 3500 N N . ALA B 1 219 ? 12.656 -12.047 8.375 1 96.25 219 ALA B N 1
ATOM 3501 C CA . ALA B 1 219 ? 13.125 -10.961 9.234 1 96.25 219 ALA B CA 1
ATOM 3502 C C . ALA B 1 219 ? 12.258 -9.719 9.078 1 96.25 219 ALA B C 1
ATOM 3504 O O . ALA B 1 219 ? 11.93 -9.055 10.062 1 96.25 219 ALA B O 1
ATOM 3505 N N . THR B 1 220 ? 11.922 -9.414 7.863 1 96.12 220 THR B N 1
ATOM 3506 C CA . THR B 1 220 ? 11.055 -8.258 7.617 1 96.12 220 THR B CA 1
ATOM 3507 C C . THR B 1 220 ? 9.68 -8.477 8.234 1 96.12 220 THR B C 1
ATOM 3509 O O . THR B 1 220 ? 9.102 -7.551 8.812 1 96.12 220 THR B O 1
ATOM 3512 N N . ALA B 1 221 ? 9.164 -9.641 8.141 1 97.12 221 ALA B N 1
ATOM 3513 C CA . ALA B 1 221 ? 7.867 -9.961 8.727 1 97.12 221 ALA B CA 1
ATOM 3514 C C . ALA B 1 221 ? 7.895 -9.805 10.242 1 97.12 221 ALA B C 1
ATOM 3516 O O . ALA B 1 221 ? 6.988 -9.203 10.82 1 97.12 221 ALA B O 1
ATOM 3517 N N . LEU B 1 222 ? 8.898 -10.328 10.859 1 96.06 222 LEU B N 1
ATOM 3518 C CA . LEU B 1 222 ? 9.039 -10.234 12.305 1 96.06 222 LEU B CA 1
ATOM 3519 C C . LEU B 1 222 ? 9.195 -8.781 12.742 1 96.06 222 LEU B C 1
ATOM 3521 O O . LEU B 1 222 ? 8.562 -8.344 13.703 1 96.06 222 LEU B O 1
ATOM 3525 N N . TYR B 1 223 ? 10.008 -8.047 12.039 1 93.94 223 TYR B N 1
ATOM 3526 C CA . TYR B 1 223 ? 10.203 -6.637 12.344 1 93.94 223 TYR B CA 1
ATOM 3527 C C . TYR B 1 223 ? 8.898 -5.859 12.18 1 93.94 223 TYR B C 1
ATOM 3529 O O . TYR B 1 223 ? 8.555 -5.035 13.031 1 93.94 223 TYR B O 1
ATOM 3537 N N . THR B 1 224 ? 8.242 -6.082 11.078 1 94.81 224 THR B N 1
ATOM 3538 C CA . THR B 1 224 ? 6.992 -5.387 10.812 1 94.81 224 THR B CA 1
ATOM 3539 C C . THR B 1 224 ? 5.965 -5.684 11.906 1 94.81 224 THR B C 1
ATOM 3541 O O . THR B 1 224 ? 5.258 -4.781 12.359 1 94.81 224 THR B O 1
ATOM 3544 N N . ALA B 1 225 ? 5.84 -6.93 12.383 1 94.94 225 ALA B N 1
ATOM 3545 C CA . ALA B 1 225 ? 4.926 -7.309 13.461 1 94.94 225 ALA B CA 1
ATOM 3546 C C . ALA B 1 225 ? 5.227 -6.527 14.734 1 94.94 225 ALA B C 1
ATOM 3548 O O . ALA B 1 225 ? 4.309 -6.094 15.43 1 94.94 225 ALA B O 1
ATOM 3549 N N . LEU B 1 226 ? 6.445 -6.281 14.969 1 92.44 226 LEU B N 1
ATOM 3550 C CA . LEU B 1 226 ? 6.855 -5.566 16.172 1 92.44 226 LEU B CA 1
ATOM 3551 C C . LEU B 1 226 ? 6.617 -4.066 16.016 1 92.44 226 LEU B C 1
ATOM 3553 O O . LEU B 1 226 ? 6.105 -3.418 16.938 1 92.44 226 LEU B O 1
ATOM 3557 N N . VAL B 1 227 ? 6.91 -3.58 14.859 1 92.56 227 VAL B N 1
ATOM 3558 C CA . VAL B 1 227 ? 6.895 -2.131 14.703 1 92.56 227 VAL B CA 1
ATOM 3559 C C . VAL B 1 227 ? 5.453 -1.642 14.562 1 92.56 227 VAL B C 1
ATOM 3561 O O . VAL B 1 227 ? 5.148 -0.491 14.883 1 92.56 227 VAL B O 1
ATOM 3564 N N . VAL B 1 228 ? 4.605 -2.443 14.117 1 94.69 228 VAL B N 1
ATOM 3565 C CA . VAL B 1 228 ? 3.199 -2.076 14.016 1 94.69 228 VAL B CA 1
ATOM 3566 C C . VAL B 1 228 ? 2.652 -1.731 15.398 1 94.69 228 VAL B C 1
ATOM 3568 O O . VAL B 1 228 ? 1.854 -0.803 15.547 1 94.69 228 VAL B O 1
ATOM 3571 N N . VAL B 1 229 ? 3.051 -2.439 16.422 1 94.06 229 VAL B N 1
ATOM 3572 C CA . VAL B 1 229 ? 2.633 -2.172 17.797 1 94.06 229 VAL B CA 1
ATOM 3573 C C . VAL B 1 229 ? 3.178 -0.818 18.25 1 94.06 229 VAL B C 1
ATOM 3575 O O . VAL B 1 229 ? 2.475 -0.046 18.906 1 94.06 229 VAL B O 1
ATOM 3578 N N . ARG B 1 230 ? 4.328 -0.577 17.844 1 92.38 230 ARG B N 1
ATOM 3579 C CA . ARG B 1 230 ? 4.941 0.703 18.188 1 92.38 230 ARG B CA 1
ATOM 3580 C C . ARG B 1 230 ? 4.211 1.857 17.5 1 92.38 230 ARG B C 1
ATOM 3582 O O . ARG B 1 230 ? 3.998 2.908 18.109 1 92.38 230 ARG B O 1
ATOM 3589 N N . TRP B 1 231 ? 3.93 1.691 16.266 1 94.44 231 TRP B N 1
ATOM 3590 C CA . TRP B 1 231 ? 3.182 2.713 15.531 1 94.44 231 TRP B CA 1
ATOM 3591 C C . TRP B 1 231 ? 1.814 2.941 16.172 1 94.44 231 TRP B C 1
ATOM 3593 O O . TRP B 1 231 ? 1.386 4.086 16.328 1 94.44 231 TRP B O 1
ATOM 3603 N N . ALA B 1 232 ? 1.165 1.896 16.562 1 95.38 232 ALA B N 1
ATOM 3604 C CA . ALA B 1 232 ? -0.137 2.002 17.219 1 95.38 232 ALA B CA 1
ATOM 3605 C C . ALA B 1 232 ? -0.033 2.781 18.516 1 95.38 232 ALA B C 1
ATOM 3607 O O . ALA B 1 232 ? -0.875 3.635 18.812 1 95.38 232 ALA B O 1
ATOM 3608 N N . ARG B 1 233 ? 0.933 2.533 19.266 1 94.81 233 ARG B N 1
ATOM 3609 C CA . ARG B 1 233 ? 1.149 3.229 20.531 1 94.81 233 ARG B CA 1
ATOM 3610 C C . ARG B 1 233 ? 1.413 4.715 20.297 1 94.81 233 ARG B C 1
ATOM 3612 O O . ARG B 1 233 ? 0.893 5.562 21.031 1 94.81 233 ARG B O 1
ATOM 3619 N N . ARG B 1 234 ? 2.18 4.93 19.297 1 92.94 234 ARG B N 1
ATOM 3620 C CA . ARG B 1 234 ? 2.463 6.324 18.984 1 92.94 234 ARG B CA 1
ATOM 3621 C C . ARG B 1 234 ? 1.183 7.074 18.625 1 92.94 234 ARG B C 1
ATOM 3623 O O . ARG B 1 234 ? 0.943 8.172 19.141 1 92.94 234 ARG B O 1
ATOM 3630 N N . ILE B 1 235 ? 0.399 6.512 17.844 1 95.38 235 ILE B N 1
ATOM 3631 C CA . ILE B 1 235 ? -0.838 7.145 17.406 1 95.38 235 ILE B CA 1
ATOM 3632 C C . ILE B 1 235 ? -1.799 7.285 18.578 1 95.38 235 ILE B C 1
ATOM 3634 O O . ILE B 1 235 ? -2.498 8.289 18.703 1 95.38 235 ILE B O 1
ATOM 3638 N N . ARG B 1 236 ? -1.772 6.293 19.422 1 94.75 236 ARG B N 1
ATOM 3639 C CA . ARG B 1 236 ? -2.594 6.355 20.625 1 94.75 236 ARG B CA 1
ATOM 3640 C C . ARG B 1 236 ? -2.178 7.527 21.516 1 94.75 236 ARG B C 1
ATOM 3642 O O . ARG B 1 236 ? -3.027 8.258 22.031 1 94.75 236 ARG B O 1
ATOM 3649 N N . ASP B 1 237 ? -0.942 7.684 21.672 1 94.44 237 ASP B N 1
ATOM 3650 C CA . ASP B 1 237 ? -0.42 8.781 22.484 1 94.44 237 ASP B CA 1
ATOM 3651 C C . ASP B 1 237 ? -0.806 10.133 21.891 1 94.44 237 ASP B C 1
ATOM 3653 O O . ASP B 1 237 ? -1.173 11.055 22.625 1 94.44 237 ASP B O 1
ATOM 3657 N N . LEU B 1 238 ? -0.693 10.211 20.625 1 93.06 238 LEU B N 1
ATOM 3658 C CA . LEU B 1 238 ? -1.071 11.445 19.938 1 93.06 238 LEU B CA 1
ATOM 3659 C C . LEU B 1 238 ? -2.566 11.711 20.078 1 93.06 238 LEU B C 1
ATOM 3661 O O . LEU B 1 238 ? -2.98 12.859 20.266 1 93.06 238 LEU B O 1
ATOM 3665 N N . ASP B 1 239 ? -3.275 10.711 19.984 1 91.94 239 ASP B N 1
ATOM 3666 C CA . ASP B 1 239 ? -4.723 10.797 20.125 1 91.94 239 ASP B CA 1
ATOM 3667 C C . ASP B 1 239 ? -5.105 11.273 21.531 1 91.94 239 ASP B C 1
ATOM 3669 O O . ASP B 1 239 ? -5.98 12.125 21.688 1 91.94 239 ASP B O 1
ATOM 3673 N N . ASP B 1 240 ? -4.496 10.766 22.5 1 91.94 240 ASP B N 1
ATOM 3674 C CA . ASP B 1 240 ? -4.738 11.141 23.891 1 91.94 240 ASP B CA 1
ATOM 3675 C C . ASP B 1 240 ? -4.367 12.594 24.141 1 91.94 240 ASP B C 1
ATOM 3677 O O . ASP B 1 240 ? -5.082 13.312 24.844 1 91.94 240 ASP B O 1
ATOM 3681 N N . ALA B 1 241 ? -3.314 12.938 23.547 1 89.44 241 ALA B N 1
ATOM 3682 C CA . ALA B 1 241 ? -2.871 14.32 23.688 1 89.44 241 ALA B CA 1
ATOM 3683 C C . ALA B 1 241 ? -3.869 15.289 23.062 1 89.44 241 ALA B C 1
ATOM 3685 O O . ALA B 1 241 ? -4.172 16.344 23.641 1 89.44 241 ALA B O 1
ATOM 3686 N N . ARG B 1 242 ? -4.293 14.93 21.969 1 86.88 242 ARG B N 1
ATOM 3687 C CA . ARG B 1 242 ? -5.262 15.75 21.25 1 86.88 242 ARG B CA 1
ATOM 3688 C C . ARG B 1 242 ? -6.57 15.859 22.016 1 86.88 242 ARG B C 1
ATOM 3690 O O . ARG B 1 242 ? -7.164 16.938 22.109 1 86.88 242 ARG B O 1
ATOM 3697 N N . SER B 1 243 ? -7.02 14.781 22.594 1 85.5 243 SER B N 1
ATOM 3698 C CA . SER B 1 243 ? -8.266 14.75 23.344 1 85.5 243 SER B CA 1
ATOM 3699 C C . SER B 1 243 ? -8.148 15.562 24.641 1 85.5 243 SER B C 1
ATOM 3701 O O . SER B 1 243 ? -9.125 16.188 25.062 1 85.5 243 SER B O 1
ATOM 3703 N N . SER B 1 244 ? -7.039 15.5 25.188 1 85.69 244 SER B N 1
ATOM 3704 C CA . SER B 1 244 ? -6.809 16.25 26.422 1 85.69 244 SER B CA 1
ATOM 3705 C C . SER B 1 244 ? -6.84 17.75 26.156 1 85.69 244 SER B C 1
ATOM 3707 O O . SER B 1 244 ? -7.383 18.516 26.969 1 85.69 244 SER B O 1
ATOM 3709 N N . VAL B 1 245 ? -6.273 18.156 25.109 1 83.62 245 VAL B N 1
ATOM 3710 C CA . VAL B 1 245 ? -6.254 19.562 24.734 1 83.62 245 VAL B CA 1
ATOM 3711 C C . VAL B 1 245 ? -7.672 20.047 24.438 1 83.62 245 VAL B C 1
ATOM 3713 O O . VAL B 1 245 ? -8.078 21.125 24.891 1 83.62 245 VAL B O 1
ATOM 3716 N N . ALA B 1 246 ? -8.383 19.281 23.781 1 79.31 246 ALA B N 1
ATOM 3717 C CA . ALA B 1 246 ? -9.758 19.625 23.438 1 79.31 246 ALA B CA 1
ATOM 3718 C C . ALA B 1 246 ? -10.617 19.734 24.703 1 79.31 246 ALA B C 1
ATOM 3720 O O . ALA B 1 246 ? -11.477 20.625 24.797 1 79.31 246 ALA B O 1
ATOM 3721 N N . ALA B 1 247 ? -10.383 18.875 25.625 1 83.62 247 ALA B N 1
ATOM 3722 C CA . ALA B 1 247 ? -11.125 18.875 26.891 1 83.62 247 ALA B CA 1
ATOM 3723 C C . ALA B 1 247 ? -10.805 20.125 27.703 1 83.62 247 ALA B C 1
ATOM 3725 O O . ALA B 1 247 ? -11.695 20.734 28.297 1 83.62 247 ALA B O 1
ATOM 3726 N N . ARG B 1 248 ? -9.609 20.516 27.703 1 85.62 248 ARG B N 1
ATOM 3727 C CA . ARG B 1 248 ? -9.18 21.703 28.438 1 85.62 248 ARG B CA 1
ATOM 3728 C C . ARG B 1 248 ? -9.758 22.969 27.828 1 85.62 248 ARG B C 1
ATOM 3730 O O . ARG B 1 248 ? -10.148 23.891 28.562 1 85.62 248 ARG B O 1
ATOM 3737 N N . GLU B 1 249 ? -9.766 23.031 26.531 1 83.06 249 GLU B N 1
ATOM 3738 C CA . GLU B 1 249 ? -10.32 24.188 25.844 1 83.06 249 GLU B CA 1
ATOM 3739 C C . GLU B 1 249 ? -11.828 24.281 26.047 1 83.06 249 GLU B C 1
ATOM 3741 O O . GLU B 1 249 ? -12.383 25.391 26.062 1 83.06 249 GLU B O 1
ATOM 3746 N N . ALA B 1 250 ? -12.555 23.234 26.172 1 83.25 250 ALA B N 1
ATOM 3747 C CA . ALA B 1 250 ? -14.008 23.203 26.359 1 83.25 250 ALA B CA 1
ATOM 3748 C C . ALA B 1 250 ? -14.383 23.703 27.766 1 83.25 250 ALA B C 1
ATOM 3750 O O . ALA B 1 250 ? -15.445 24.297 27.953 1 83.25 250 ALA B O 1
ATOM 3751 N N . VAL B 1 251 ? -13.586 23.516 28.672 1 82.5 251 VAL B N 1
ATOM 3752 C CA . VAL B 1 251 ? -13.844 23.938 30.047 1 82.5 251 VAL B CA 1
ATOM 3753 C C . VAL B 1 251 ? -13.602 25.438 30.172 1 82.5 251 VAL B C 1
ATOM 3755 O O . VAL B 1 251 ? -14.219 26.109 31 1 82.5 251 VAL B O 1
ATOM 3758 N N . HIS B 1 252 ? -12.781 25.953 29.359 1 75.62 252 HIS B N 1
ATOM 3759 C CA . HIS B 1 252 ? -12.422 27.375 29.438 1 75.62 252 HIS B CA 1
ATOM 3760 C C . HIS B 1 252 ? -13.398 28.234 28.641 1 75.62 252 HIS B C 1
ATOM 3762 O O . HIS B 1 252 ? -13.312 29.469 28.672 1 75.62 252 HIS B O 1
ATOM 3768 N N . VAL B 1 253 ? -14.336 27.594 28.031 1 69.69 253 VAL B N 1
ATOM 3769 C CA . VAL B 1 253 ? -15.398 28.375 27.406 1 69.69 253 VAL B CA 1
ATOM 3770 C C . VAL B 1 253 ? -16.688 28.234 28.203 1 69.69 253 VAL B C 1
ATOM 3772 O O . VAL B 1 253 ? -16.984 27.172 28.734 1 69.69 253 VAL B O 1
#

Nearest PDB structures (foldseek):
  4q7c-assembly1_B  TM=7.597E-01  e=1.729E-05  Archaeoglobus fulgidus DSM 4304
  5d92-assembly1_A  TM=7.152E-01  e=1.216E-04  Archaeoglobus fulgidus DSM 4304
  6wmv-assembly1_A  TM=7.147E-01  e=1.441E-04  Archaeoglobus fulgidus
  6wmv-assembly1_C  TM=6.643E-01  e=1.381E-04  Archaeoglobus fulgidus
  6h59-assembly1_A  TM=6.849E-01  e=2.962E-04  Mycobacterium tuberculosis H37Rv

Sequence (506 aa):
MRTGTDGFADSLQRLKSAQKSAKGAPLYSVVVNRPLGRIFAAAAHQLGMTPNGVTAVSAVFTFAGIGLIALGSPTWTSGILIAALLVVGYALDSSDGQLARLRGGGSLLGEWLDHVVDSLKVVSIHLAVLVMAFRHFDTPRWWLLVPLGFAIVTVVHFFGMLLTELLARSIGAPKGGGEASTLMAAAKLPTDYGVLCLSFALLGSEAMFRSVYTVLAVATALYTALVVVRWARRIRDLDDARSSVAAREAVHVMRTGTDGFADSLQRLKSAQKSAKGAPLYSVVVNRPLGRIFAAAAHQLGMTPNGVTAVSAVFTFAGIGLIALGSPTWTSGILIAALLVVGYALDSSDGQLARLRGGGSLLGEWLDHVVDSLKVVSIHLAVLVMAFRHFDTPRWWLLVPLGFAIVTVVHFFGMLLTELLARSIGAPKGGGEASTLMAAAKLPTDYGVLCLSFALLGSEAMFRSVYTVLAVATALYTALVVVRWARRIRDLDDARSSVAAREAVHV